Protein AF-A0AAP5MLK0-F1 (afdb_monomer_lite)

Secondary structure (DSSP, 8-state):
-GGG--EE-SSEEEEEETTEEEEEEGGGS-HHHHHHHHHHHHHHHH-------------------------------S-S---HHHHHHHHHTS-GGGS-B-TTSPBP-GGG--EE-SSEEEEEETTEEEEEEGGGS-HHHHHHHHHSPTT---S-PPPPS-----------------------PPP--PPP-HHHHHHEEEEETTEEEEEETTEEEEEEGGGS-HHHHHHHHHHHHTS------PPPPP-S--TTTHHHHHHHHHHHHHHHHHHHHTT--HHHHHHHHHHHHHHH-TTS-HHHHHHHHHHHHHHHH-GGGTT--GGG----HHHHHHHHHTT--B-TTS-B--GGG--EE-SSEEEEEETTEEEEEETTTS-HHHHHHHHHHHHHHT--PPPGGGSS-TTS---HHHHHHHHSPP---S-GGG-GGGGGG--EEETTEEEEEETTEEEEEEHHHHHTTSS-PPTT--HHHHHHHHHHHHH-GGGPPP-TTSBT--

Organism: Streptococcus pneumoniae (NCBI:txid1313)

Structure (mmCIF, N/CA/C/O backbone):
data_AF-A0AAP5MLK0-F1
#
_entry.id   AF-A0AAP5MLK0-F1
#
loop_
_atom_site.group_PDB
_atom_site.id
_atom_site.type_symbol
_atom_site.label_atom_id
_atom_site.label_alt_id
_atom_site.label_comp_id
_atom_site.label_asym_id
_atom_site.label_entity_id
_atom_site.label_seq_id
_atom_site.pdbx_PDB_ins_code
_atom_site.Cartn_x
_atom_site.Cartn_y
_atom_site.Cartn_z
_atom_site.occupancy
_atom_site.B_iso_or_equiv
_atom_site.auth_seq_id
_atom_site.auth_comp_id
_atom_site.auth_asym_id
_atom_site.auth_atom_id
_atom_site.pdbx_PDB_model_num
ATOM 1 N N . ASN A 1 1 ? -11.546 -8.178 -7.976 1.00 79.50 1 ASN A N 1
ATOM 2 C CA . ASN A 1 1 ? -12.945 -7.681 -7.959 1.00 79.50 1 ASN A CA 1
ATOM 3 C C . ASN A 1 1 ? -13.938 -8.837 -8.010 1.00 79.50 1 ASN A C 1
ATOM 5 O O . ASN A 1 1 ? -13.587 -9.915 -8.470 1.00 79.50 1 ASN A O 1
ATOM 9 N N . ALA A 1 2 ? -15.193 -8.634 -7.579 1.00 83.88 2 ALA A N 1
ATOM 10 C CA . ALA A 1 2 ? -16.228 -9.680 -7.649 1.00 83.88 2 ALA A CA 1
ATOM 11 C C . ALA A 1 2 ? -16.494 -10.166 -9.088 1.00 83.88 2 ALA A C 1
ATOM 13 O O . ALA A 1 2 ? -16.754 -11.345 -9.298 1.00 83.88 2 ALA A O 1
ATOM 14 N N . SER A 1 3 ? -16.362 -9.279 -10.082 1.00 86.38 3 SER A N 1
ATOM 15 C CA . SER A 1 3 ? -16.485 -9.593 -11.514 1.00 86.38 3 SER A CA 1
ATOM 16 C C . SER A 1 3 ? -15.506 -10.657 -12.010 1.00 86.38 3 SER A C 1
ATOM 18 O O . SER A 1 3 ? -15.782 -11.331 -13.003 1.00 86.38 3 SER A O 1
ATOM 20 N N . ASP A 1 4 ? -14.387 -10.826 -11.311 1.00 87.00 4 ASP A N 1
ATOM 21 C CA . ASP A 1 4 ? -13.287 -11.690 -11.736 1.00 87.00 4 ASP A CA 1
ATOM 22 C C . ASP A 1 4 ? -13.515 -13.140 -11.288 1.00 87.00 4 ASP A C 1
ATOM 24 O O . ASP A 1 4 ? -12.753 -14.036 -11.634 1.00 87.00 4 ASP A O 1
ATOM 28 N N . ILE A 1 5 ? -14.592 -13.408 -10.544 1.00 90.31 5 ILE A N 1
ATOM 29 C CA . ILE A 1 5 ? -14.924 -14.751 -10.076 1.00 90.31 5 ILE A CA 1
ATOM 30 C C . ILE A 1 5 ? -15.308 -15.639 -11.260 1.00 90.31 5 ILE A C 1
ATOM 32 O O . ILE A 1 5 ? -16.337 -15.462 -11.932 1.00 90.31 5 ILE A O 1
ATOM 36 N N . ILE A 1 6 ? -14.486 -16.660 -11.481 1.00 87.12 6 ILE A N 1
ATOM 37 C CA . ILE A 1 6 ? -14.704 -17.667 -12.521 1.00 87.12 6 ILE A CA 1
ATOM 38 C C . ILE A 1 6 ? -15.257 -18.974 -11.954 1.00 87.12 6 ILE A C 1
ATOM 40 O O . ILE A 1 6 ? -15.948 -19.691 -12.678 1.00 87.12 6 ILE A O 1
ATOM 44 N N . GLU A 1 7 ? -15.038 -19.253 -10.668 1.00 86.88 7 GLU A N 1
ATOM 45 C CA . GLU A 1 7 ? -15.580 -20.421 -9.968 1.00 86.88 7 GLU A CA 1
ATOM 46 C C . GLU A 1 7 ? -15.859 -20.127 -8.489 1.00 86.88 7 GLU A C 1
ATOM 48 O O . GLU A 1 7 ? -15.112 -19.403 -7.837 1.00 86.88 7 GLU A O 1
ATOM 53 N N . ASP A 1 8 ? -16.921 -20.742 -7.968 1.00 88.50 8 ASP A N 1
ATOM 54 C CA . ASP A 1 8 ? -17.201 -20.902 -6.541 1.00 88.50 8 ASP A CA 1
ATOM 55 C C . ASP A 1 8 ? -17.027 -22.386 -6.182 1.00 88.50 8 ASP A C 1
ATOM 57 O O . ASP A 1 8 ? -17.768 -23.236 -6.687 1.00 88.50 8 ASP A O 1
ATOM 61 N N . THR A 1 9 ? -16.048 -22.704 -5.332 1.00 84.81 9 THR A N 1
ATOM 62 C CA . THR A 1 9 ? -15.749 -24.081 -4.892 1.00 84.81 9 THR A CA 1
ATOM 63 C C . THR A 1 9 ? -16.594 -24.520 -3.693 1.00 84.81 9 THR A C 1
ATOM 65 O O . THR A 1 9 ? -16.483 -25.653 -3.229 1.00 84.81 9 THR A O 1
ATOM 68 N N . GLY A 1 10 ? -17.458 -23.638 -3.188 1.00 87.50 10 GLY A N 1
ATOM 69 C CA . GLY A 1 10 ? -18.204 -23.789 -1.945 1.00 87.50 10 GLY A CA 1
ATOM 70 C C . GLY A 1 10 ? -17.518 -23.065 -0.789 1.00 87.50 10 GLY A C 1
ATOM 71 O O . GLY A 1 10 ? -18.155 -22.234 -0.139 1.00 87.50 10 GLY A O 1
ATOM 72 N N . ASP A 1 11 ? -16.232 -23.336 -0.567 1.00 85.44 11 ASP A N 1
ATOM 73 C CA . ASP A 1 11 ? -15.399 -22.775 0.506 1.00 85.44 11 ASP A CA 1
ATOM 74 C C . ASP A 1 11 ? -14.537 -21.574 0.074 1.00 85.44 11 ASP A C 1
ATOM 76 O O . ASP A 1 11 ? -14.104 -20.801 0.9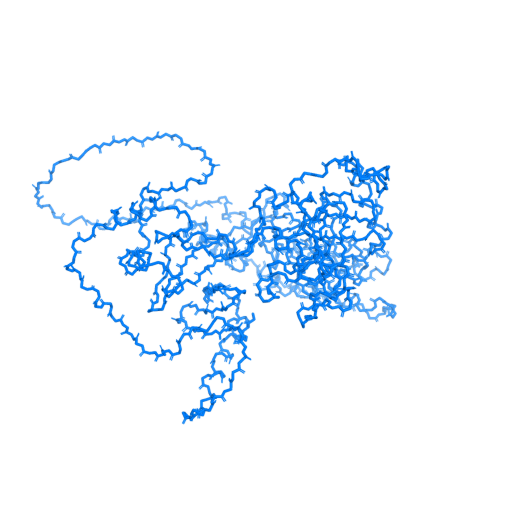28 1.00 85.44 11 ASP A O 1
ATOM 80 N N . ALA A 1 12 ? -14.325 -21.380 -1.228 1.00 92.38 12 ALA A N 1
ATOM 81 C CA . ALA A 1 12 ? -13.517 -20.307 -1.800 1.00 92.38 12 ALA A CA 1
ATOM 82 C C . ALA A 1 12 ? -14.075 -19.829 -3.150 1.00 92.38 12 ALA A C 1
ATOM 84 O O . ALA A 1 12 ? -14.931 -20.478 -3.759 1.00 92.38 12 ALA A O 1
ATOM 85 N N . TYR A 1 13 ? -13.567 -18.695 -3.626 1.00 93.88 13 TYR A N 1
ATOM 86 C CA . TYR A 1 13 ? -13.702 -18.272 -5.016 1.00 93.88 13 TYR A CA 1
ATOM 87 C C . TYR A 1 13 ? -12.367 -18.412 -5.737 1.00 93.88 13 TYR A C 1
ATOM 89 O O . TYR A 1 13 ? -11.316 -18.148 -5.157 1.00 93.88 13 TYR A O 1
ATOM 97 N N . ILE A 1 14 ? -12.414 -18.789 -7.012 1.00 92.25 14 ILE A N 1
ATOM 98 C CA . ILE A 1 14 ? -11.241 -18.766 -7.886 1.00 92.25 14 ILE A CA 1
ATOM 99 C C . ILE A 1 14 ? -11.357 -17.557 -8.803 1.00 92.25 14 ILE A C 1
ATOM 101 O O . ILE A 1 14 ? -12.395 -17.350 -9.446 1.00 92.25 14 ILE A O 1
ATOM 105 N N . VAL A 1 15 ? -10.285 -16.772 -8.852 1.00 92.19 15 VAL A N 1
ATOM 106 C CA . VAL A 1 15 ? -10.166 -15.577 -9.693 1.00 92.19 15 VAL A CA 1
ATOM 107 C C . VAL A 1 15 ? -8.877 -15.654 -10.516 1.00 92.19 15 VAL A C 1
ATOM 109 O O . VAL A 1 15 ? -7.867 -16.128 -9.999 1.00 92.19 15 VAL A O 1
ATOM 112 N N . PRO A 1 16 ? -8.873 -15.224 -11.785 1.00 87.81 16 PRO A N 1
ATOM 113 C CA . PRO A 1 16 ? -7.648 -15.079 -12.556 1.00 87.81 16 PRO A CA 1
ATOM 114 C C . PRO A 1 16 ? -6.897 -13.812 -12.125 1.00 87.81 16 PRO A C 1
ATOM 116 O O . PRO A 1 16 ? -7.514 -12.781 -11.854 1.00 87.81 16 PRO A O 1
ATOM 119 N N . HIS A 1 17 ? -5.569 -13.876 -12.112 1.00 79.19 17 HIS A N 1
ATOM 120 C CA . HIS A 1 17 ? -4.695 -12.725 -11.907 1.00 79.19 17 HIS A CA 1
ATOM 121 C C . HIS A 1 17 ? -3.450 -12.891 -12.778 1.00 79.19 17 HIS A C 1
ATOM 123 O O . HIS A 1 17 ? -2.690 -13.832 -12.596 1.00 79.19 17 HIS A O 1
ATOM 129 N N . GLY A 1 18 ? -3.273 -12.014 -13.770 1.00 81.38 18 GLY A N 1
ATOM 130 C CA . GLY A 1 18 ? -2.248 -12.223 -14.794 1.00 81.38 18 GLY A CA 1
ATOM 131 C C . GLY A 1 18 ? -2.469 -13.536 -15.556 1.00 81.38 18 GLY A C 1
ATOM 132 O O . GLY A 1 18 ? -3.511 -13.721 -16.192 1.00 81.38 18 GLY A O 1
ATOM 133 N N . ASP A 1 19 ? -1.485 -14.431 -15.498 1.00 78.19 19 ASP A N 1
ATOM 134 C CA . ASP A 1 19 ? -1.475 -15.752 -16.137 1.00 78.19 19 ASP A CA 1
ATOM 135 C C . ASP A 1 19 ? -1.775 -16.924 -15.182 1.00 78.19 19 ASP A C 1
ATOM 137 O O . ASP A 1 19 ? -1.901 -18.062 -15.647 1.00 78.19 19 ASP A O 1
ATOM 141 N N . HIS A 1 20 ? -1.965 -16.660 -13.887 1.00 83.50 20 HIS A N 1
ATOM 142 C CA . HIS A 1 20 ? -2.312 -17.660 -12.876 1.00 83.50 20 HIS A CA 1
ATOM 143 C C . HIS A 1 20 ? -3.683 -17.400 -12.240 1.00 83.50 20 HIS A C 1
ATOM 145 O O . HIS A 1 20 ? -4.438 -16.503 -12.636 1.00 83.50 20 HIS A O 1
ATOM 151 N N . TYR A 1 21 ? -4.039 -18.226 -11.255 1.00 91.50 21 TYR A N 1
ATOM 152 C CA . TYR A 1 21 ? -5.292 -18.096 -10.523 1.00 91.50 21 TYR A CA 1
ATOM 153 C C . TYR A 1 21 ? -5.048 -18.005 -9.025 1.00 91.50 21 TYR A C 1
ATOM 155 O O . TYR A 1 21 ? -4.240 -18.736 -8.461 1.00 91.50 21 TYR A O 1
ATOM 163 N N . HIS A 1 22 ? -5.832 -17.172 -8.353 1.00 94.00 22 HIS A N 1
ATOM 164 C CA . HIS A 1 22 ? -5.882 -17.146 -6.902 1.00 94.00 22 HIS A CA 1
ATOM 165 C C . HIS A 1 22 ? -7.046 -17.974 -6.380 1.00 94.00 22 HIS A C 1
ATOM 167 O O . HIS A 1 22 ? -8.161 -17.922 -6.904 1.00 94.00 22 HIS A O 1
ATOM 173 N N . TYR A 1 23 ? -6.771 -18.711 -5.308 1.00 94.00 23 TYR A N 1
ATOM 174 C CA . TYR A 1 23 ? -7.775 -19.338 -4.466 1.00 94.00 23 TYR A CA 1
ATOM 175 C C . TYR A 1 23 ? -8.061 -18.378 -3.314 1.00 94.00 23 TYR A C 1
ATOM 177 O O . TYR A 1 23 ? -7.180 -18.129 -2.499 1.00 94.00 23 TYR A O 1
ATOM 185 N N . ILE A 1 24 ? -9.264 -17.811 -3.254 1.00 93.19 24 ILE A N 1
ATOM 186 C CA . ILE A 1 24 ? -9.646 -16.840 -2.223 1.00 93.19 24 ILE A CA 1
ATOM 187 C C . ILE A 1 24 ? -10.645 -17.504 -1.274 1.00 93.19 24 ILE A C 1
ATOM 189 O O . ILE A 1 24 ? -11.832 -17.598 -1.613 1.00 93.19 24 ILE A O 1
ATOM 193 N N . PRO A 1 25 ? -10.204 -17.992 -0.100 1.00 92.00 25 PRO A N 1
ATOM 194 C CA . PRO A 1 25 ? -11.092 -18.569 0.897 1.00 92.00 25 PRO A CA 1
ATOM 195 C C . PRO A 1 25 ? -12.196 -17.584 1.293 1.00 92.00 25 PRO A C 1
ATOM 197 O O . PRO A 1 25 ? -11.944 -16.414 1.567 1.00 92.00 25 PRO A O 1
ATOM 200 N N . LYS A 1 26 ? -13.448 -18.044 1.361 1.00 92.00 26 LYS A N 1
ATOM 201 C CA . LYS A 1 26 ? -14.584 -17.167 1.698 1.00 92.00 26 LYS A CA 1
ATOM 202 C C . LYS A 1 26 ? -14.498 -16.596 3.111 1.00 92.00 26 LYS A C 1
ATOM 204 O O . LYS A 1 26 ? -15.096 -15.560 3.374 1.00 92.00 26 LYS A O 1
ATOM 209 N N . ASN A 1 27 ? -13.786 -17.272 4.010 1.00 87.31 27 ASN A N 1
ATOM 210 C CA . ASN A 1 27 ? -13.508 -16.781 5.357 1.00 87.31 27 ASN A CA 1
ATOM 211 C C . ASN A 1 27 ? -12.415 -15.700 5.397 1.00 87.31 27 ASN A C 1
ATOM 213 O O . ASN A 1 27 ? -12.254 -15.096 6.446 1.00 87.31 27 ASN A O 1
ATOM 217 N N . GLU A 1 28 ? -11.689 -15.464 4.300 1.00 87.06 28 GLU A N 1
ATOM 218 C CA . GLU A 1 28 ? -10.716 -14.367 4.163 1.00 87.06 28 GLU A CA 1
ATOM 219 C C . GLU A 1 28 ? -11.328 -13.124 3.490 1.00 87.06 28 GLU A C 1
ATOM 221 O O . GLU A 1 28 ? -10.688 -12.078 3.426 1.00 87.06 28 GLU A O 1
ATOM 226 N N . LEU A 1 29 ? -12.578 -13.209 3.015 1.00 83.12 29 LEU A N 1
ATOM 227 C CA . LEU A 1 29 ? -13.323 -12.070 2.480 1.00 83.12 29 LEU A CA 1
ATOM 228 C C . LEU A 1 29 ? -14.054 -11.317 3.593 1.00 83.12 29 LEU A C 1
ATOM 230 O O . LEU A 1 29 ? -14.722 -11.921 4.436 1.00 83.12 29 LEU A O 1
ATOM 234 N N . SER A 1 30 ? -14.032 -9.982 3.542 1.00 85.44 30 SER A N 1
ATOM 235 C CA . SER A 1 30 ? -14.919 -9.170 4.378 1.00 85.44 30 SER A CA 1
ATOM 236 C C . SER A 1 30 ? -16.390 -9.471 4.070 1.00 85.44 30 SER A C 1
ATOM 238 O O . SER A 1 30 ? -16.745 -9.915 2.976 1.00 85.44 30 SER A O 1
ATOM 240 N N . ALA A 1 31 ? -17.294 -9.168 5.005 1.00 80.19 31 ALA A N 1
ATOM 241 C CA . ALA A 1 31 ? -18.728 -9.384 4.795 1.00 80.19 31 ALA A CA 1
ATOM 242 C C . ALA A 1 31 ? -19.263 -8.665 3.538 1.00 80.19 31 ALA A C 1
ATOM 244 O O . ALA A 1 31 ? -20.120 -9.205 2.839 1.00 80.19 31 ALA A O 1
ATOM 245 N N . SER A 1 32 ? -18.739 -7.473 3.225 1.00 75.06 32 SER A N 1
ATOM 246 C CA . SER A 1 32 ? -19.080 -6.725 2.011 1.00 75.06 32 SER A CA 1
ATOM 247 C C . SER A 1 32 ? -18.549 -7.383 0.741 1.00 75.06 32 SER A C 1
ATOM 249 O O . SER A 1 32 ? -19.287 -7.479 -0.238 1.00 75.06 32 SER A O 1
ATOM 251 N N . GLU A 1 33 ? -17.306 -7.865 0.745 1.00 86.94 33 GLU A N 1
ATOM 252 C CA . GLU A 1 33 ? -16.723 -8.551 -0.414 1.00 86.94 33 GLU A CA 1
ATOM 253 C C . GLU A 1 33 ? -17.402 -9.891 -0.654 1.00 86.94 33 GLU A C 1
ATOM 255 O O . GLU A 1 33 ? -17.751 -10.203 -1.788 1.00 86.94 33 GLU A O 1
ATOM 260 N N . LEU A 1 34 ? -17.672 -10.647 0.411 1.00 87.25 34 LEU A N 1
ATOM 261 C CA . LEU A 1 34 ? -18.410 -11.899 0.339 1.00 87.25 34 LEU A CA 1
ATOM 262 C C . LEU A 1 34 ? -19.825 -11.671 -0.203 1.00 87.25 34 LEU A C 1
ATOM 264 O O . LEU A 1 34 ? -20.269 -12.418 -1.071 1.00 87.25 34 LEU A O 1
ATOM 268 N N . ALA A 1 35 ? -20.522 -10.625 0.255 1.00 82.94 35 ALA A N 1
ATOM 269 C CA . ALA A 1 35 ? -21.845 -10.270 -0.252 1.00 82.94 35 ALA A CA 1
ATOM 270 C C . ALA A 1 35 ? -21.808 -9.844 -1.729 1.00 82.94 35 ALA A C 1
ATOM 272 O O . ALA A 1 35 ? -22.654 -10.285 -2.506 1.00 82.94 35 ALA A O 1
ATOM 273 N N . ALA A 1 36 ? -20.825 -9.035 -2.135 1.00 84.19 36 ALA A N 1
ATOM 274 C CA . ALA A 1 36 ? -20.649 -8.609 -3.523 1.00 84.19 36 ALA A CA 1
ATOM 275 C C . ALA A 1 36 ? -20.294 -9.788 -4.443 1.00 84.19 36 ALA A C 1
ATOM 277 O O . ALA A 1 36 ? -20.888 -9.948 -5.510 1.00 84.19 36 ALA A O 1
ATOM 278 N N . ALA A 1 37 ? -19.379 -10.651 -4.000 1.00 87.75 37 ALA A N 1
ATOM 279 C CA . ALA A 1 37 ? -18.990 -11.884 -4.669 1.00 87.75 37 ALA A CA 1
ATOM 280 C C . ALA A 1 37 ? -20.183 -12.833 -4.837 1.00 87.75 37 ALA A C 1
ATOM 282 O O . ALA A 1 37 ? -20.454 -13.306 -5.941 1.00 87.75 37 ALA A O 1
ATOM 283 N N . GLN A 1 38 ? -20.954 -13.043 -3.767 1.00 88.56 38 GLN A N 1
ATOM 284 C CA . GLN A 1 38 ? -22.144 -13.889 -3.786 1.00 88.56 38 GLN A CA 1
ATOM 285 C C . GLN A 1 38 ? -23.234 -13.304 -4.692 1.00 88.56 38 GLN A C 1
ATOM 287 O O . GLN A 1 38 ? -23.870 -14.042 -5.441 1.00 88.56 38 GLN A O 1
ATOM 292 N N . ALA A 1 39 ? -23.453 -11.986 -4.657 1.00 84.75 39 ALA A N 1
ATOM 293 C CA . ALA A 1 39 ? -24.421 -11.310 -5.517 1.00 84.75 39 ALA A CA 1
ATOM 294 C C . ALA A 1 39 ? -24.041 -11.433 -7.000 1.00 84.75 39 ALA A C 1
ATOM 296 O O . ALA A 1 39 ? -24.895 -11.774 -7.820 1.00 84.75 39 ALA A O 1
ATOM 297 N N . TYR A 1 40 ? -22.763 -11.227 -7.334 1.00 88.12 40 TYR A N 1
ATOM 298 C CA . TYR A 1 40 ? -22.249 -11.429 -8.687 1.00 88.12 40 TYR A CA 1
ATOM 299 C C . TYR A 1 40 ? -22.415 -12.884 -9.141 1.00 88.12 40 TYR A C 1
ATOM 301 O O . TYR A 1 40 ? -22.989 -13.142 -10.202 1.00 88.12 40 TYR A O 1
ATOM 309 N N . TRP A 1 41 ? -21.987 -13.845 -8.318 1.00 87.25 41 TRP A N 1
ATOM 310 C CA . TRP A 1 41 ? -22.061 -15.267 -8.647 1.00 87.25 41 TRP A CA 1
ATOM 311 C C . TRP A 1 41 ? -23.508 -15.750 -8.824 1.00 87.25 41 TRP A C 1
ATOM 313 O O . TRP A 1 41 ? -23.829 -16.423 -9.806 1.00 87.25 41 TRP A O 1
ATOM 323 N N . ASN A 1 42 ? -24.419 -15.335 -7.939 1.00 83.62 42 ASN A N 1
ATOM 324 C CA . ASN A 1 42 ? -25.848 -15.634 -8.053 1.00 83.62 42 ASN A CA 1
ATOM 325 C C . ASN A 1 42 ? -26.469 -14.980 -9.305 1.00 83.62 42 ASN A C 1
ATOM 327 O O . ASN A 1 42 ? -27.278 -15.606 -9.992 1.00 83.62 42 ASN A O 1
ATOM 331 N N . GLY A 1 43 ? -26.064 -13.750 -9.644 1.00 76.38 43 GLY A N 1
ATOM 332 C CA . GLY A 1 43 ? -26.488 -13.056 -10.865 1.00 76.38 43 GLY A CA 1
ATOM 333 C C . GLY A 1 43 ? -26.027 -13.756 -12.150 1.00 76.38 43 GLY A C 1
ATOM 334 O O . GLY A 1 43 ? -26.793 -13.856 -13.112 1.00 76.38 43 GLY A O 1
ATOM 335 N N . LYS A 1 44 ? -24.816 -14.331 -12.138 1.00 75.12 44 LYS A N 1
ATOM 336 C CA . LYS A 1 44 ? -24.266 -15.162 -13.223 1.00 75.12 44 LYS A CA 1
ATOM 337 C C . LYS A 1 44 ? -25.061 -16.462 -13.404 1.00 75.12 44 LYS A C 1
ATOM 339 O O . LYS A 1 44 ? -25.284 -16.892 -14.533 1.00 75.12 44 LYS A O 1
ATOM 344 N N . GLN A 1 45 ? -25.556 -17.062 -12.317 1.00 65.12 45 GLN A N 1
ATOM 345 C CA . GLN A 1 45 ? -26.420 -18.250 -12.385 1.00 65.12 45 GLN A CA 1
ATOM 346 C C . GLN A 1 45 ? -27.838 -17.943 -12.904 1.00 65.12 45 GLN A C 1
ATOM 348 O O . GLN A 1 45 ? -28.437 -18.798 -13.560 1.00 65.12 45 GLN A O 1
ATOM 353 N N . GLY A 1 46 ? -28.359 -16.732 -12.664 1.00 49.69 46 GLY A N 1
ATOM 354 C CA . GLY A 1 46 ? -29.692 -16.292 -13.104 1.00 49.69 46 GLY A CA 1
ATOM 355 C C . GLY A 1 46 ? -29.814 -15.931 -14.593 1.00 49.69 46 GLY A C 1
ATOM 356 O O . GLY A 1 46 ? -30.926 -15.870 -15.112 1.00 49.69 46 GLY A O 1
ATOM 357 N N . SER A 1 47 ? -28.693 -15.741 -15.298 1.00 47.66 47 SER A N 1
ATOM 358 C CA . SER A 1 47 ? -28.644 -15.369 -16.723 1.00 47.66 47 SER A CA 1
ATOM 359 C C . SER A 1 47 ? -28.208 -16.536 -17.618 1.00 47.66 47 SER A C 1
ATOM 361 O O . SER A 1 47 ? -27.287 -16.396 -18.419 1.00 47.66 47 SER A O 1
ATOM 363 N N . ARG A 1 48 ? -28.848 -17.709 -17.494 1.00 39.34 48 ARG A N 1
ATOM 364 C CA . ARG A 1 48 ? -28.637 -18.842 -18.419 1.00 39.34 48 ARG A CA 1
ATOM 365 C C . ARG A 1 48 ? -29.671 -18.821 -19.556 1.00 39.34 48 ARG A C 1
ATOM 367 O O . ARG A 1 48 ? -30.754 -19.376 -19.375 1.00 39.34 48 ARG A O 1
ATOM 374 N N . PRO A 1 49 ? -29.376 -18.269 -20.746 1.00 34.06 49 PRO A N 1
ATOM 375 C CA . PRO A 1 49 ? -30.038 -18.724 -21.955 1.00 34.06 49 PRO A CA 1
ATOM 376 C C . PRO A 1 49 ? -29.489 -20.106 -22.333 1.00 34.06 49 PRO A C 1
ATOM 378 O O . PRO A 1 49 ? -28.283 -20.358 -22.313 1.00 34.06 49 PRO A O 1
ATOM 381 N N . SER A 1 50 ? -30.405 -21.016 -22.645 1.00 30.67 50 SER A N 1
ATOM 382 C CA . SER A 1 50 ? -30.122 -22.355 -23.145 1.00 30.67 50 SER A CA 1
ATOM 383 C C . SER A 1 50 ? -29.202 -22.319 -24.368 1.00 30.67 50 SER A C 1
ATOM 385 O O . SER A 1 50 ? -29.392 -21.519 -25.280 1.00 30.67 50 SER A O 1
ATOM 387 N N . SER A 1 51 ? -28.235 -23.234 -24.365 1.00 38.53 51 SER A N 1
ATOM 388 C CA . SER A 1 51 ? -27.445 -23.729 -25.496 1.00 38.53 51 SER A CA 1
ATOM 389 C C . SER A 1 51 ? -27.883 -23.256 -26.891 1.00 38.53 51 SER A C 1
ATOM 391 O O . SER A 1 51 ? -28.867 -23.752 -27.441 1.00 38.53 51 SER A O 1
ATOM 393 N N . SER A 1 52 ? -27.075 -22.395 -27.512 1.00 25.86 52 SER A N 1
ATOM 394 C CA . SER A 1 52 ? -26.875 -22.408 -28.963 1.00 25.86 52 SER A CA 1
ATOM 395 C C . SER A 1 52 ? -25.477 -21.889 -29.299 1.00 25.86 52 SER A C 1
ATOM 397 O O . SER A 1 52 ? -25.041 -20.838 -28.836 1.00 25.86 52 SER A O 1
ATOM 399 N N . SER A 1 53 ? -24.741 -22.704 -30.047 1.00 40.69 53 SER A N 1
ATOM 400 C CA . SER A 1 53 ? -23.384 -22.445 -30.506 1.00 40.69 53 SER A CA 1
ATOM 401 C C . SER A 1 53 ? -23.376 -21.320 -31.540 1.00 40.69 53 SER A C 1
ATOM 403 O O . SER A 1 53 ? -23.972 -21.458 -32.605 1.00 40.69 53 SER A O 1
ATOM 405 N N . SER A 1 54 ? -22.633 -20.247 -31.277 1.00 26.91 54 SER A N 1
ATOM 406 C CA . SER A 1 54 ? -22.161 -19.338 -32.322 1.00 26.91 54 SER A CA 1
ATOM 407 C C . SER A 1 54 ? -20.783 -18.802 -31.952 1.00 26.91 54 SER A C 1
ATOM 409 O O . SER A 1 54 ? -20.621 -18.084 -30.967 1.00 26.91 54 SER A O 1
ATOM 411 N N . TYR A 1 55 ? -19.798 -19.206 -32.748 1.00 37.28 55 TYR A N 1
ATOM 412 C CA . TYR A 1 55 ? -18.410 -18.775 -32.698 1.00 37.28 55 TYR A CA 1
ATOM 413 C C . TYR A 1 55 ? -18.294 -17.247 -32.758 1.00 37.28 55 TYR A C 1
ATOM 415 O O . TYR A 1 55 ? -18.757 -16.639 -33.718 1.00 37.28 55 TYR A O 1
ATOM 423 N N . ASN A 1 56 ? -17.615 -16.655 -31.775 1.00 25.91 56 ASN A N 1
ATOM 424 C CA . ASN A 1 56 ? -16.912 -15.382 -31.916 1.00 25.91 56 ASN A CA 1
ATOM 425 C C . ASN A 1 56 ? -15.641 -15.434 -31.061 1.00 25.91 56 ASN A C 1
ATOM 427 O O . ASN A 1 56 ? -15.690 -15.697 -29.861 1.00 25.91 56 ASN A O 1
ATOM 431 N N . ALA A 1 57 ? -14.504 -15.269 -31.731 1.00 37.38 57 ALA A N 1
ATOM 432 C CA . ALA A 1 57 ? -13.166 -15.366 -31.173 1.00 37.38 57 ALA A CA 1
ATOM 433 C C . ALA A 1 57 ? -12.674 -14.012 -30.632 1.00 37.38 57 ALA A C 1
ATOM 435 O O . ALA A 1 57 ? -13.055 -12.965 -31.150 1.00 37.38 57 ALA A O 1
ATOM 436 N N . ASN A 1 58 ? -11.746 -14.106 -29.671 1.00 32.84 58 ASN A N 1
ATOM 437 C CA . ASN A 1 58 ? -10.820 -13.093 -29.138 1.00 32.84 58 ASN A CA 1
ATOM 438 C C . ASN A 1 58 ? -11.188 -12.399 -27.816 1.00 32.84 58 ASN A C 1
ATOM 440 O O . ASN A 1 58 ? -11.790 -11.331 -27.768 1.00 32.84 58 ASN A O 1
ATOM 444 N N . THR A 1 59 ? -10.683 -12.999 -26.736 1.00 29.77 59 THR A N 1
ATOM 445 C CA . THR A 1 59 ? -10.117 -12.337 -25.546 1.00 29.77 59 THR A CA 1
ATOM 446 C C . THR A 1 59 ? -9.245 -13.381 -24.840 1.00 29.77 59 THR A C 1
ATOM 448 O O . THR A 1 59 ? -9.740 -14.442 -24.456 1.00 29.77 59 THR A O 1
ATOM 451 N N . ALA A 1 60 ? -7.936 -13.131 -24.751 1.00 34.41 60 ALA A N 1
ATOM 452 C CA . ALA A 1 60 ? -6.964 -14.019 -24.116 1.00 34.41 60 ALA A CA 1
ATOM 453 C C . ALA A 1 60 ? -7.046 -13.873 -22.587 1.00 34.41 60 ALA A C 1
ATOM 455 O O . ALA A 1 60 ? -6.260 -13.169 -21.971 1.00 34.41 60 ALA A O 1
ATOM 456 N N . GLN A 1 61 ? -8.050 -14.505 -21.984 1.00 34.34 61 GLN A N 1
ATOM 457 C CA . GLN A 1 61 ? -8.019 -14.888 -20.572 1.00 34.34 61 GLN A CA 1
ATOM 458 C C . GLN A 1 61 ? -7.673 -16.379 -20.514 1.00 34.34 61 GLN A C 1
ATOM 460 O O . GLN A 1 61 ? -8.167 -17.121 -21.375 1.00 34.34 61 GLN A O 1
ATOM 465 N N . PRO A 1 62 ? -6.881 -16.858 -19.537 1.00 35.84 62 PRO A N 1
ATOM 466 C CA . PRO A 1 62 ? -6.712 -18.289 -19.343 1.00 35.84 62 PRO A CA 1
ATOM 467 C C . PRO A 1 62 ? -8.091 -18.857 -18.972 1.00 35.84 62 PRO A C 1
ATOM 469 O O . PRO A 1 62 ? -8.641 -18.610 -17.894 1.00 35.84 62 PRO A O 1
ATOM 472 N N . ARG A 1 63 ? -8.735 -19.526 -19.933 1.00 42.38 63 ARG A N 1
ATOM 473 C CA . ARG A 1 63 ? -10.066 -20.102 -19.750 1.00 42.38 63 ARG A CA 1
ATOM 474 C C . ARG A 1 63 ? -9.911 -21.494 -19.170 1.00 42.38 63 ARG A C 1
ATOM 476 O O . ARG A 1 63 ? -9.438 -22.392 -19.856 1.00 42.38 63 ARG A O 1
ATOM 483 N N . LEU A 1 64 ? -10.387 -21.681 -17.943 1.00 47.75 64 LEU A N 1
ATOM 484 C CA . LEU A 1 64 ? -10.673 -23.022 -17.452 1.00 47.75 64 LEU A CA 1
ATOM 485 C C . LEU A 1 64 ? -11.787 -23.619 -18.326 1.00 47.75 64 LEU A C 1
ATOM 487 O O . LEU A 1 64 ? -12.804 -22.965 -18.568 1.00 47.75 64 LEU A O 1
ATOM 491 N N . SER A 1 65 ? -11.602 -24.846 -18.804 1.00 44.25 65 SER A N 1
ATOM 492 C CA . SER A 1 65 ? -12.606 -25.560 -19.595 1.00 44.25 65 SER A CA 1
ATOM 493 C C . SER A 1 65 ? -13.932 -25.683 -18.810 1.00 44.25 65 SER A C 1
ATOM 495 O O . SER A 1 65 ? -13.963 -26.110 -17.652 1.00 44.25 65 SER A O 1
ATOM 497 N N . GLU A 1 66 ? -15.049 -25.246 -19.412 1.00 40.84 66 GLU A N 1
ATOM 498 C CA . GLU A 1 66 ? -16.387 -25.259 -18.793 1.00 40.84 66 GLU A CA 1
ATOM 499 C C . GLU A 1 66 ? -16.957 -26.686 -18.747 1.00 40.84 66 GLU A C 1
ATOM 501 O O . GLU A 1 66 ? -17.777 -27.072 -19.574 1.00 40.84 66 GLU A O 1
ATOM 506 N N . ASN A 1 67 ? -16.556 -27.469 -17.746 1.00 33.91 67 ASN A N 1
ATOM 507 C CA . ASN A 1 67 ? -17.235 -28.708 -17.367 1.00 33.91 67 ASN A CA 1
ATOM 508 C C . ASN A 1 67 ? -17.694 -28.608 -15.908 1.00 33.91 67 ASN A C 1
ATOM 510 O O . ASN A 1 67 ? -17.040 -29.094 -14.986 1.00 33.91 67 ASN A O 1
ATOM 514 N N . HIS A 1 68 ? -18.829 -27.941 -15.688 1.00 35.78 68 HIS A N 1
ATOM 515 C CA . HIS A 1 68 ? -19.477 -27.902 -14.380 1.00 35.78 68 HIS A CA 1
ATOM 516 C C . HIS A 1 68 ? -20.231 -29.211 -14.103 1.00 35.78 68 HIS A C 1
ATOM 518 O O . HIS A 1 68 ? -21.003 -29.680 -14.937 1.00 35.78 68 HIS A O 1
ATOM 524 N N . ASN A 1 69 ? -20.053 -29.717 -12.879 1.00 34.62 69 ASN A N 1
ATOM 525 C CA . ASN A 1 69 ? -20.703 -30.871 -12.248 1.00 34.62 69 ASN A CA 1
ATOM 526 C C . ASN A 1 69 ? -20.159 -32.258 -12.601 1.00 34.62 69 ASN A C 1
ATOM 528 O O . ASN A 1 69 ? -20.805 -33.039 -13.293 1.00 34.62 69 ASN A O 1
ATOM 532 N N . LEU A 1 70 ? -19.073 -32.634 -11.926 1.00 29.77 70 LEU A N 1
ATOM 533 C CA . LEU A 1 70 ? -18.940 -33.987 -11.395 1.00 29.77 70 LEU A CA 1
ATOM 534 C C . LEU A 1 70 ? -18.435 -33.894 -9.951 1.00 29.77 70 LEU A C 1
ATOM 536 O O . LEU A 1 70 ? -17.302 -33.488 -9.701 1.00 29.77 70 LEU A O 1
ATOM 540 N N . THR A 1 71 ? -19.262 -34.309 -8.991 1.00 32.84 71 THR A N 1
ATOM 541 C CA . THR A 1 71 ? -18.764 -34.834 -7.716 1.00 32.84 71 THR A CA 1
ATOM 542 C C . THR A 1 71 ? -17.989 -36.104 -8.057 1.00 32.84 71 THR A C 1
ATOM 544 O O . THR A 1 71 ? -18.544 -37.199 -8.075 1.00 32.84 71 THR A O 1
ATOM 547 N N . VAL A 1 72 ? -16.717 -35.958 -8.426 1.00 32.53 72 VAL A N 1
ATOM 548 C CA . VAL A 1 72 ? -15.837 -37.102 -8.646 1.00 32.53 72 VAL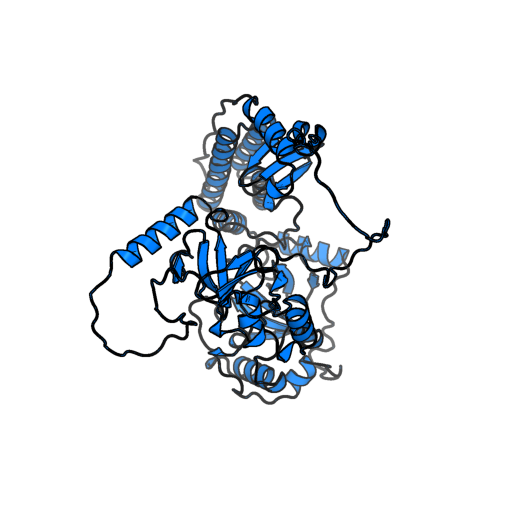 A CA 1
ATOM 549 C C . VAL A 1 72 ? -15.406 -37.578 -7.270 1.00 32.53 72 VAL A C 1
ATOM 551 O O . VAL A 1 72 ? -14.495 -37.031 -6.655 1.00 32.53 72 VAL A O 1
ATOM 554 N N . THR A 1 73 ? -16.073 -38.614 -6.768 1.00 29.70 73 THR A N 1
ATOM 555 C CA . THR A 1 73 ? -15.418 -39.538 -5.842 1.00 29.70 73 THR A CA 1
ATOM 556 C C . THR A 1 73 ? -14.161 -40.026 -6.565 1.00 29.70 73 THR A C 1
ATOM 558 O O . THR A 1 73 ? -14.307 -40.571 -7.661 1.00 29.70 73 THR A O 1
ATOM 561 N N . PRO A 1 74 ? -12.937 -39.794 -6.061 1.00 35.09 74 PRO A N 1
ATOM 562 C CA . PRO A 1 74 ? -11.746 -40.166 -6.803 1.00 35.09 74 PRO A CA 1
ATOM 563 C C . PRO A 1 74 ? -11.692 -41.691 -6.912 1.00 35.09 74 PRO A C 1
ATOM 565 O O . PRO A 1 74 ? -11.291 -42.386 -5.985 1.00 35.09 74 PRO A O 1
ATOM 568 N N . THR A 1 75 ? -12.066 -42.221 -8.074 1.00 33.09 75 THR A N 1
ATOM 569 C CA . THR A 1 75 ? -11.727 -43.576 -8.517 1.00 33.09 75 THR A CA 1
ATOM 570 C C . THR A 1 75 ? -10.290 -43.604 -9.044 1.00 33.09 75 THR A C 1
ATOM 572 O O . THR A 1 75 ? -10.009 -44.209 -10.072 1.00 33.09 75 THR A O 1
ATOM 575 N N . TYR A 1 76 ? -9.356 -42.947 -8.348 1.00 40.16 76 TYR A N 1
ATOM 576 C CA . TYR A 1 76 ? -7.959 -43.357 -8.410 1.00 40.16 76 TYR A CA 1
ATOM 577 C C . TYR A 1 76 ? -7.841 -44.526 -7.444 1.00 40.16 76 TYR A C 1
ATOM 579 O O . TYR A 1 76 ? -7.849 -44.363 -6.226 1.00 40.16 76 TYR A O 1
ATOM 587 N N . HIS A 1 77 ? -7.863 -45.726 -8.016 1.00 39.00 77 HIS A N 1
ATOM 588 C CA . HIS A 1 77 ? -7.706 -46.983 -7.309 1.00 39.00 77 HIS A CA 1
ATOM 589 C C . HIS A 1 77 ? -6.620 -46.878 -6.225 1.00 39.00 77 HIS A C 1
ATOM 591 O O . HIS A 1 77 ? -5.454 -46.656 -6.541 1.00 39.00 77 HIS A O 1
ATOM 597 N N . GLN A 1 78 ? -6.974 -47.152 -4.965 1.00 38.28 78 GLN A N 1
ATOM 598 C CA . GLN A 1 78 ? -6.030 -47.403 -3.863 1.00 38.28 78 GLN A CA 1
ATOM 599 C C . GLN A 1 78 ? -5.196 -48.697 -4.053 1.00 38.28 78 GLN A C 1
ATOM 601 O O . GLN A 1 78 ? -4.767 -49.321 -3.090 1.00 38.28 78 GLN A O 1
ATOM 606 N N . ASN A 1 79 ? -4.971 -49.130 -5.297 1.00 35.69 79 ASN A N 1
ATOM 607 C CA . ASN A 1 79 ? -4.348 -50.407 -5.655 1.00 35.69 79 ASN A CA 1
ATOM 608 C C . ASN A 1 79 ? -3.109 -50.238 -6.543 1.00 35.69 79 ASN A C 1
ATOM 610 O O . ASN A 1 79 ? -2.838 -51.071 -7.404 1.00 35.69 79 ASN A O 1
ATOM 614 N N . GLN A 1 80 ? -2.330 -49.180 -6.339 1.00 43.53 80 GLN A N 1
ATOM 615 C CA . GLN A 1 80 ? -0.932 -49.169 -6.754 1.00 43.53 80 GLN A CA 1
ATOM 616 C C . GLN A 1 80 ? -0.125 -48.719 -5.544 1.00 43.53 80 GLN A C 1
ATOM 618 O O . GLN A 1 80 ? -0.360 -47.636 -5.017 1.00 43.53 80 GLN A O 1
ATOM 623 N N . GLY A 1 81 ? 0.761 -49.582 -5.046 1.00 47.00 81 GLY A N 1
ATOM 624 C CA . GLY A 1 81 ? 1.640 -49.318 -3.903 1.00 47.00 81 GLY A CA 1
ATOM 625 C C . GLY A 1 81 ? 2.716 -48.276 -4.216 1.00 47.00 81 GLY A C 1
ATOM 626 O O . GLY A 1 81 ? 3.895 -48.513 -3.966 1.00 47.00 81 GLY A O 1
ATOM 627 N N . GLU A 1 82 ? 2.324 -47.153 -4.813 1.00 57.25 82 GLU A N 1
ATOM 628 C CA . GLU A 1 82 ? 3.213 -46.061 -5.163 1.00 57.25 82 GLU A CA 1
ATOM 629 C C . GLU A 1 82 ? 3.605 -45.326 -3.896 1.00 57.25 82 GLU A C 1
ATOM 631 O O . GLU A 1 82 ? 2.781 -44.765 -3.169 1.00 57.25 82 GLU A O 1
ATOM 636 N N . ASN A 1 83 ? 4.896 -45.359 -3.604 1.00 77.69 83 ASN A N 1
ATOM 637 C CA . ASN A 1 83 ? 5.429 -44.670 -2.456 1.00 77.69 83 ASN A CA 1
ATOM 638 C C . ASN A 1 83 ? 5.452 -43.167 -2.778 1.00 77.69 83 ASN A C 1
ATOM 640 O O . ASN A 1 83 ? 6.294 -42.700 -3.539 1.00 77.69 83 ASN A O 1
ATOM 644 N N . ILE A 1 84 ? 4.520 -42.398 -2.207 1.00 80.69 84 ILE A N 1
ATOM 645 C CA . ILE A 1 84 ? 4.448 -40.934 -2.380 1.00 80.69 84 ILE A CA 1
ATOM 646 C C . ILE A 1 84 ? 5.814 -40.285 -2.118 1.00 80.69 84 ILE A C 1
ATOM 648 O O . ILE A 1 84 ? 6.214 -39.381 -2.846 1.00 80.69 84 ILE A O 1
ATOM 652 N N . SER A 1 85 ? 6.578 -40.795 -1.149 1.00 76.94 85 SER A N 1
ATOM 653 C CA . SER A 1 85 ? 7.920 -40.297 -0.848 1.00 76.94 85 SER A CA 1
ATOM 654 C C . SER A 1 85 ? 8.918 -40.547 -1.984 1.00 76.94 85 SER A C 1
ATOM 656 O O . SER A 1 85 ? 9.826 -39.741 -2.171 1.00 76.94 85 SER A O 1
ATOM 658 N N . SER A 1 86 ? 8.786 -41.634 -2.760 1.00 81.00 86 SER A N 1
ATOM 659 C CA . SER A 1 86 ? 9.640 -41.856 -3.935 1.00 81.00 86 SER A CA 1
ATOM 660 C C . SER A 1 86 ? 9.261 -40.956 -5.104 1.00 81.00 86 SER A C 1
ATOM 662 O O . SER A 1 86 ? 10.164 -40.458 -5.765 1.00 81.00 86 SER A O 1
ATOM 664 N N . LEU A 1 87 ? 7.964 -40.711 -5.319 1.00 87.56 87 LEU A N 1
ATOM 665 C CA . LEU A 1 87 ? 7.489 -39.789 -6.356 1.00 87.56 87 LEU A CA 1
ATOM 666 C C . LEU A 1 87 ? 7.887 -38.341 -6.045 1.00 87.56 87 LEU A C 1
ATOM 668 O O . LEU A 1 87 ? 8.387 -37.643 -6.918 1.00 87.56 87 LEU A O 1
ATOM 672 N N . LEU A 1 88 ? 7.755 -37.905 -4.788 1.00 83.56 88 LEU A N 1
ATOM 673 C CA . LEU A 1 88 ? 8.250 -36.596 -4.350 1.00 83.56 88 LEU A CA 1
ATOM 674 C C . LEU A 1 88 ? 9.767 -36.481 -4.514 1.00 83.56 88 LEU A C 1
ATOM 676 O O . LEU A 1 88 ? 10.255 -35.457 -4.973 1.00 83.56 88 LEU A O 1
ATOM 680 N N . ARG A 1 89 ? 10.525 -37.538 -4.195 1.00 81.44 89 ARG A N 1
ATOM 681 C CA . ARG A 1 89 ? 11.978 -37.550 -4.419 1.00 81.44 89 ARG A CA 1
ATOM 682 C C . ARG A 1 89 ? 12.334 -37.454 -5.902 1.00 81.44 89 ARG A C 1
ATOM 684 O O . ARG A 1 89 ? 13.300 -36.781 -6.238 1.00 81.44 89 ARG A O 1
ATOM 691 N N . GLU A 1 90 ? 11.581 -38.125 -6.770 1.00 87.31 90 GLU A N 1
ATOM 692 C CA . GLU A 1 90 ? 11.736 -38.000 -8.221 1.00 87.31 90 GLU A CA 1
ATOM 693 C C . GLU A 1 90 ? 11.433 -36.571 -8.683 1.00 87.31 90 GLU A C 1
ATOM 695 O O . GLU A 1 90 ? 12.228 -35.992 -9.416 1.00 87.31 90 GLU A O 1
ATOM 700 N N . LEU A 1 91 ? 10.348 -35.971 -8.183 1.00 88.94 91 LEU A N 1
ATOM 701 C CA . LEU A 1 91 ? 9.976 -34.591 -8.485 1.00 88.94 91 LEU A CA 1
ATOM 702 C C . LEU A 1 91 ? 11.053 -33.595 -8.034 1.00 88.94 91 LEU A C 1
ATOM 704 O O . LEU A 1 91 ? 11.459 -32.739 -8.811 1.00 88.94 91 LEU A O 1
ATOM 708 N N . TYR A 1 92 ? 11.557 -33.717 -6.805 1.00 82.19 92 TYR A N 1
ATOM 709 C CA . TYR A 1 92 ? 12.578 -32.810 -6.267 1.00 82.19 92 TYR A CA 1
ATOM 710 C C . TYR A 1 92 ? 13.965 -33.001 -6.896 1.00 82.19 92 TYR A C 1
ATOM 712 O O . TYR A 1 92 ? 14.819 -32.131 -6.752 1.00 82.19 92 TYR A O 1
ATOM 720 N N . ALA A 1 93 ? 14.200 -34.114 -7.596 1.00 82.62 93 ALA A N 1
ATOM 721 C CA . ALA A 1 93 ? 15.416 -34.323 -8.377 1.00 82.62 93 ALA A CA 1
ATOM 722 C C . ALA A 1 93 ? 15.353 -33.675 -9.774 1.00 82.62 93 ALA A C 1
ATOM 724 O O . ALA A 1 93 ? 16.383 -33.597 -10.446 1.00 82.62 93 ALA A O 1
ATOM 725 N N . LYS A 1 94 ? 14.172 -33.225 -10.226 1.00 75.00 94 LYS A N 1
ATOM 726 C CA . LYS A 1 94 ? 14.018 -32.529 -11.508 1.00 75.00 94 LYS A CA 1
ATOM 727 C C . LYS A 1 94 ? 14.556 -31.097 -11.433 1.00 75.00 94 LYS A C 1
ATOM 729 O O . LYS A 1 94 ? 14.412 -30.444 -10.397 1.00 75.00 94 LYS A O 1
ATOM 734 N N . PRO A 1 95 ? 15.146 -30.576 -12.525 1.00 71.19 95 PRO A N 1
ATOM 735 C CA . PRO A 1 95 ? 15.502 -29.164 -12.595 1.00 71.19 95 PRO A CA 1
ATOM 736 C C . PRO A 1 95 ? 14.240 -28.299 -12.481 1.00 71.19 95 PRO A C 1
ATOM 738 O O . PRO A 1 95 ? 13.164 -28.705 -12.917 1.00 71.19 95 PRO A O 1
ATOM 741 N N . LEU A 1 96 ? 14.367 -27.082 -11.941 1.00 67.94 96 LEU A N 1
ATOM 742 C CA . LEU A 1 96 ? 13.226 -26.167 -11.782 1.00 67.94 96 LEU A CA 1
ATOM 743 C C . LEU A 1 96 ? 12.518 -25.857 -13.110 1.00 67.94 96 LEU A C 1
ATOM 745 O O . LEU A 1 96 ? 11.314 -25.653 -13.119 1.00 67.94 96 LEU A O 1
ATOM 749 N N . SER A 1 97 ? 13.233 -25.917 -14.240 1.00 71.88 97 SER A N 1
ATOM 750 C CA . SER A 1 97 ? 12.664 -25.760 -15.587 1.00 71.88 97 SER A CA 1
ATOM 751 C C . SER A 1 97 ? 11.646 -26.840 -15.982 1.00 71.88 97 SER A C 1
ATOM 753 O O . SER A 1 97 ? 10.918 -26.660 -16.957 1.00 71.88 97 SER A O 1
ATOM 755 N N . GLU A 1 98 ? 11.634 -27.974 -15.277 1.00 80.88 98 GLU A N 1
ATOM 756 C CA . GLU A 1 98 ? 10.670 -29.073 -15.428 1.00 80.88 98 GLU A CA 1
ATOM 757 C C . GLU A 1 98 ? 9.605 -29.086 -14.319 1.00 80.88 98 GLU A C 1
ATOM 759 O O . GLU A 1 98 ? 8.811 -30.025 -14.253 1.00 80.88 98 GLU A O 1
ATOM 764 N N . ARG A 1 99 ? 9.601 -28.079 -13.439 1.00 86.25 99 ARG A N 1
ATOM 765 C CA . ARG A 1 99 ? 8.590 -27.895 -12.397 1.00 86.25 99 ARG A CA 1
ATOM 766 C C . ARG A 1 99 ? 7.669 -26.737 -12.756 1.00 86.25 99 ARG A C 1
ATOM 768 O O . ARG A 1 99 ? 8.063 -25.814 -13.468 1.00 86.25 99 ARG A O 1
ATOM 775 N N . HIS A 1 100 ? 6.444 -26.796 -12.257 1.00 86.44 100 HIS A N 1
ATOM 776 C CA . HIS A 1 100 ? 5.475 -25.719 -12.390 1.00 86.44 100 HIS A CA 1
ATOM 777 C C . HIS A 1 100 ? 5.891 -24.517 -11.536 1.00 86.44 100 HIS A C 1
ATOM 779 O O . HIS A 1 100 ? 6.256 -24.673 -10.366 1.00 86.44 100 HIS A O 1
ATOM 785 N N . VAL A 1 101 ? 5.833 -23.326 -12.133 1.00 80.25 101 VAL A N 1
ATOM 786 C CA . VAL A 1 101 ? 6.178 -22.049 -11.501 1.00 80.25 101 VAL A CA 1
ATOM 787 C C . VAL A 1 101 ? 5.115 -21.020 -11.885 1.00 80.25 101 VAL A C 1
ATOM 789 O O . VAL A 1 101 ? 4.861 -20.836 -13.075 1.00 80.25 101 VAL A O 1
ATOM 792 N N . GLU A 1 102 ? 4.504 -20.377 -10.891 1.00 78.94 102 GLU A N 1
ATOM 793 C CA . GLU A 1 102 ? 3.576 -19.255 -11.088 1.00 78.94 102 GLU A CA 1
ATOM 794 C C . GLU A 1 102 ? 4.357 -17.963 -11.376 1.00 78.94 102 GLU A C 1
ATOM 796 O O . GLU A 1 102 ? 5.535 -17.841 -11.030 1.00 78.94 102 GLU A O 1
ATOM 801 N N . SER A 1 103 ? 3.719 -16.966 -11.992 1.00 71.06 103 SER A N 1
ATOM 802 C CA . SER A 1 103 ? 4.409 -15.736 -12.413 1.00 71.06 103 SER A CA 1
ATOM 803 C C . SER A 1 103 ? 4.929 -14.863 -11.271 1.00 71.06 103 SER A C 1
ATOM 805 O O . SER A 1 103 ? 5.841 -14.067 -11.489 1.00 71.06 103 SER A O 1
ATOM 807 N N . ASP A 1 104 ? 4.405 -15.031 -10.055 1.00 66.00 104 ASP A N 1
ATOM 808 C CA . ASP A 1 104 ? 4.901 -14.373 -8.842 1.00 66.00 104 ASP A CA 1
ATOM 809 C C . ASP A 1 104 ? 6.040 -15.148 -8.147 1.00 66.00 104 ASP A C 1
ATOM 811 O O . ASP A 1 104 ? 6.461 -14.788 -7.046 1.00 66.00 104 ASP A O 1
ATOM 815 N N . GLY A 1 105 ? 6.556 -16.200 -8.792 1.00 75.94 105 GLY A N 1
ATOM 816 C CA . GLY A 1 105 ? 7.720 -16.964 -8.351 1.00 75.94 105 GLY A CA 1
ATOM 817 C C . GLY A 1 105 ? 7.404 -18.188 -7.492 1.00 75.94 105 GLY A C 1
ATOM 818 O O . GLY A 1 105 ? 8.337 -18.901 -7.107 1.00 75.94 105 GLY A O 1
ATOM 819 N N . LEU A 1 106 ? 6.129 -18.489 -7.206 1.00 84.00 106 LEU A N 1
ATOM 820 C CA . LEU A 1 106 ? 5.780 -19.722 -6.499 1.00 84.00 106 LEU A CA 1
ATOM 821 C C . LEU A 1 106 ? 6.185 -20.949 -7.329 1.00 84.00 106 LEU A C 1
ATOM 823 O O . LEU A 1 106 ? 5.622 -21.211 -8.387 1.00 84.00 106 LEU A O 1
ATOM 827 N N . ILE A 1 107 ? 7.080 -21.778 -6.794 1.00 83.12 107 ILE A N 1
ATOM 828 C CA . ILE A 1 107 ? 7.383 -23.101 -7.353 1.00 83.12 107 ILE A CA 1
ATOM 829 C C . ILE A 1 107 ? 6.431 -24.123 -6.730 1.00 83.12 107 ILE A C 1
ATOM 831 O O . ILE A 1 107 ? 6.441 -24.321 -5.512 1.00 83.12 107 ILE A O 1
ATOM 835 N N . PHE A 1 108 ? 5.647 -24.823 -7.551 1.00 92.44 108 PHE A N 1
ATOM 836 C CA . PHE A 1 108 ? 4.645 -25.769 -7.065 1.00 92.44 108 PHE A CA 1
ATOM 837 C C . PHE A 1 108 ? 5.263 -26.907 -6.252 1.00 92.44 108 PHE A C 1
ATOM 839 O O . PHE A 1 108 ? 6.014 -27.735 -6.773 1.00 92.44 108 PHE A O 1
ATOM 846 N N . ASP A 1 109 ? 4.909 -26.991 -4.972 1.00 92.25 109 ASP A N 1
ATOM 847 C CA . ASP A 1 109 ? 5.285 -28.088 -4.086 1.00 92.25 109 ASP A CA 1
ATOM 848 C C . ASP A 1 109 ? 4.037 -28.876 -3.653 1.00 92.25 109 ASP A C 1
ATOM 850 O O . ASP A 1 109 ? 3.245 -28.378 -2.844 1.00 92.25 109 ASP A O 1
ATOM 854 N N . PRO A 1 110 ? 3.848 -30.125 -4.129 1.00 92.69 110 PRO A N 1
ATOM 855 C CA . PRO A 1 110 ? 2.684 -30.925 -3.763 1.00 92.69 110 PRO A CA 1
ATOM 856 C C . PRO A 1 110 ? 2.533 -31.152 -2.253 1.00 92.69 110 PRO A C 1
ATOM 858 O O . PRO A 1 110 ? 1.418 -31.373 -1.775 1.00 92.69 110 PRO A O 1
ATOM 861 N N . ALA A 1 111 ? 3.624 -31.095 -1.479 1.00 86.81 111 ALA A N 1
ATOM 862 C CA . ALA A 1 111 ? 3.565 -31.245 -0.025 1.00 86.81 111 ALA A CA 1
ATOM 863 C C . ALA A 1 111 ? 2.848 -30.072 0.672 1.00 86.81 111 ALA A C 1
ATOM 865 O O . ALA A 1 111 ? 2.389 -30.225 1.805 1.00 86.81 111 ALA A O 1
ATOM 866 N N . GLN A 1 112 ? 2.707 -28.929 -0.007 1.00 88.38 112 GLN A N 1
ATOM 867 C CA . GLN A 1 112 ? 2.068 -27.721 0.518 1.00 88.38 112 GLN A CA 1
ATOM 868 C C . GLN A 1 112 ? 0.584 -27.606 0.151 1.00 88.38 112 GLN A C 1
ATOM 870 O O . GLN A 1 112 ? -0.058 -26.625 0.513 1.00 88.38 112 GLN A O 1
ATOM 875 N N . ILE A 1 113 ? 0.009 -28.601 -0.534 1.00 92.12 113 ILE A N 1
ATOM 876 C CA . ILE A 1 113 ? -1.405 -28.570 -0.925 1.00 92.12 113 ILE A CA 1
ATOM 877 C C . ILE A 1 113 ? -2.310 -28.473 0.312 1.00 92.12 113 ILE A C 1
ATOM 879 O O . ILE A 1 113 ? -2.320 -29.357 1.180 1.00 92.12 113 ILE A O 1
ATOM 883 N N . THR A 1 114 ? -3.123 -27.416 0.352 1.00 86.81 114 THR A N 1
ATOM 884 C CA . THR A 1 114 ? -4.088 -27.138 1.426 1.00 86.81 114 THR A CA 1
ATOM 885 C C . THR A 1 114 ? -5.514 -27.514 1.044 1.00 86.81 114 THR A C 1
ATOM 887 O O . THR A 1 114 ? -6.266 -27.959 1.913 1.00 86.81 114 THR A O 1
ATOM 890 N N . SER A 1 115 ? -5.870 -27.407 -0.239 1.00 88.62 115 SER A N 1
ATOM 891 C CA . SER A 1 115 ? -7.175 -27.810 -0.778 1.00 88.62 115 SER A CA 1
ATOM 892 C C . SER A 1 115 ? -7.032 -28.504 -2.133 1.00 88.62 115 SER A C 1
ATOM 894 O O . SER A 1 115 ? -6.061 -28.295 -2.861 1.00 88.62 115 SER A O 1
ATOM 896 N N . ARG A 1 116 ? -7.999 -29.355 -2.479 1.00 90.81 116 ARG A N 1
ATOM 897 C CA . ARG A 1 116 ? -8.034 -30.110 -3.738 1.00 90.81 116 ARG A CA 1
ATOM 898 C C . ARG A 1 116 ? -9.441 -30.110 -4.309 1.00 90.81 116 ARG A C 1
ATOM 900 O O . ARG A 1 116 ? -10.380 -30.503 -3.622 1.00 90.81 116 ARG A O 1
ATOM 907 N N . THR A 1 117 ? -9.562 -29.748 -5.582 1.00 87.62 117 THR A N 1
ATOM 908 C CA . THR A 1 117 ? -10.811 -29.820 -6.348 1.00 87.62 117 THR A CA 1
ATOM 909 C C . THR A 1 117 ? -10.677 -30.845 -7.477 1.00 87.62 117 THR A C 1
ATOM 911 O O . THR A 1 117 ? -9.641 -31.488 -7.645 1.00 87.62 117 THR A O 1
ATOM 914 N N . ALA A 1 118 ? -11.727 -31.020 -8.282 1.00 83.81 118 ALA A N 1
ATOM 915 C CA . ALA A 1 118 ? -11.643 -31.857 -9.480 1.00 83.81 118 ALA A CA 1
ATOM 916 C C . ALA A 1 118 ? -10.691 -31.276 -10.547 1.00 83.81 118 ALA A C 1
ATOM 918 O O . ALA A 1 118 ? -10.155 -32.032 -11.360 1.00 83.81 118 ALA A O 1
ATOM 919 N N . ARG A 1 119 ? -10.484 -29.951 -10.540 1.00 86.75 119 ARG A N 1
ATOM 920 C CA . ARG A 1 119 ? -9.779 -29.207 -11.595 1.00 86.75 119 ARG A CA 1
ATOM 921 C C . ARG A 1 119 ? -8.348 -28.820 -11.243 1.00 86.75 119 ARG A C 1
ATOM 923 O O . ARG A 1 119 ? -7.566 -28.567 -12.150 1.00 86.75 119 ARG A O 1
ATOM 930 N N . GLY A 1 120 ? -8.001 -28.796 -9.962 1.00 92.50 120 GLY A N 1
ATOM 931 C CA . GLY A 1 120 ? -6.681 -28.374 -9.511 1.00 92.50 120 GLY A CA 1
ATOM 932 C C . GLY A 1 120 ? -6.532 -28.435 -7.999 1.00 92.50 120 GLY A C 1
ATOM 933 O O . GLY A 1 120 ? -7.329 -29.066 -7.295 1.00 92.50 120 GLY A O 1
ATOM 934 N N . VAL A 1 121 ? -5.501 -27.769 -7.496 1.00 95.62 121 VAL A N 1
ATOM 935 C CA . VAL A 1 121 ? -5.170 -27.725 -6.067 1.00 95.62 121 VAL A CA 1
ATOM 936 C C . VAL A 1 121 ? -4.875 -26.302 -5.622 1.00 95.62 121 VAL A C 1
ATOM 938 O O . VAL A 1 121 ? -4.405 -25.489 -6.412 1.00 95.62 121 VAL A O 1
ATOM 941 N N . ALA A 1 122 ? -5.137 -26.024 -4.348 1.00 94.69 122 ALA A N 1
ATOM 942 C CA . ALA A 1 122 ? -4.742 -24.777 -3.715 1.00 94.69 122 ALA A CA 1
ATOM 943 C C . ALA A 1 122 ? -3.445 -24.969 -2.924 1.00 94.69 122 ALA A C 1
ATOM 945 O O . ALA A 1 122 ? -3.317 -25.946 -2.173 1.00 94.69 122 ALA A O 1
ATOM 946 N N . VAL A 1 123 ? -2.512 -24.034 -3.074 1.00 91.62 123 VAL A N 1
ATOM 947 C CA . VAL A 1 123 ? -1.232 -23.995 -2.354 1.00 91.62 123 VAL A CA 1
ATOM 948 C C . VAL A 1 123 ? -0.994 -22.591 -1.787 1.00 91.62 123 VAL A C 1
ATOM 950 O O . VAL A 1 123 ? -1.349 -21.607 -2.436 1.00 91.62 123 VAL A O 1
ATOM 953 N N . PRO A 1 124 ? -0.453 -22.468 -0.566 1.00 84.88 124 PRO A N 1
ATOM 954 C CA . PRO A 1 124 ? -0.183 -21.175 0.048 1.00 84.88 124 PRO A CA 1
ATOM 955 C C . PRO A 1 124 ? 1.045 -20.506 -0.582 1.00 84.88 124 PRO A C 1
ATOM 957 O O . PRO A 1 124 ? 2.033 -21.174 -0.877 1.00 84.88 124 PRO A O 1
ATOM 960 N N . HIS A 1 125 ? 1.009 -19.181 -0.708 1.00 82.94 125 HIS A N 1
ATOM 961 C CA . HIS A 1 125 ? 2.157 -18.357 -1.074 1.00 82.94 125 HIS A CA 1
ATOM 962 C C . HIS A 1 125 ? 2.121 -17.037 -0.298 1.00 82.94 125 HIS A C 1
ATOM 964 O O . HIS A 1 125 ? 1.315 -16.147 -0.564 1.00 82.94 125 HIS A O 1
ATOM 970 N N . GLY A 1 126 ? 2.966 -16.928 0.731 1.00 83.25 126 GLY A N 1
ATOM 971 C CA . GLY A 1 126 ? 2.977 -15.768 1.621 1.00 83.25 126 GLY A CA 1
ATOM 972 C C . GLY A 1 126 ? 1.619 -15.534 2.293 1.00 83.25 126 GLY A C 1
ATOM 973 O O . GLY A 1 126 ? 1.240 -16.256 3.215 1.00 83.25 126 GLY A O 1
ATOM 974 N N . ASN A 1 127 ? 0.909 -14.495 1.852 1.00 83.50 127 ASN A N 1
ATOM 975 C CA . ASN A 1 127 ? -0.376 -14.058 2.400 1.00 83.50 127 ASN A CA 1
ATOM 976 C C . ASN A 1 127 ? -1.599 -14.440 1.550 1.00 83.50 127 ASN A C 1
ATOM 978 O O . ASN A 1 127 ? -2.705 -14.051 1.915 1.00 83.50 127 ASN A O 1
ATOM 982 N N . HIS A 1 128 ? -1.420 -15.153 0.442 1.00 83.50 128 HIS A N 1
ATOM 983 C CA . HIS A 1 128 ? -2.510 -15.575 -0.432 1.00 83.50 128 HIS A CA 1
ATOM 984 C C . HIS A 1 128 ? -2.345 -17.048 -0.820 1.00 83.50 128 HIS A C 1
ATOM 986 O O . HIS A 1 128 ? -1.398 -17.721 -0.405 1.00 83.50 128 HIS A O 1
ATOM 992 N N . TYR A 1 129 ? -3.282 -17.569 -1.610 1.00 92.00 129 TYR A N 1
ATOM 993 C CA . TYR A 1 129 ? -3.200 -18.919 -2.153 1.00 92.00 129 TYR A CA 1
ATOM 994 C C . TYR A 1 129 ? -3.280 -18.876 -3.672 1.00 92.00 129 TYR A C 1
ATOM 996 O O . TYR A 1 129 ? -4.079 -18.136 -4.254 1.00 92.00 129 TYR A O 1
ATOM 1004 N N . HIS A 1 130 ? -2.480 -19.718 -4.306 1.00 93.69 130 HIS A N 1
ATOM 1005 C CA . HIS A 1 130 ? -2.605 -20.021 -5.723 1.00 93.69 130 HIS A CA 1
ATOM 1006 C C . HIS A 1 130 ? -3.561 -21.181 -5.916 1.00 93.69 130 HIS A C 1
ATOM 1008 O O . HIS A 1 130 ? -3.577 -22.118 -5.114 1.00 93.69 130 HIS A O 1
ATOM 1014 N N . PHE A 1 131 ? -4.348 -21.124 -6.984 1.00 96.75 131 PHE A N 1
ATOM 1015 C CA . PHE A 1 131 ? -5.065 -22.269 -7.513 1.00 96.75 131 PHE A CA 1
ATOM 1016 C C . PHE A 1 131 ? -4.363 -22.732 -8.785 1.00 96.75 131 PHE A C 1
ATOM 1018 O O . PHE A 1 131 ? -4.439 -22.060 -9.807 1.00 96.75 131 PHE A O 1
ATOM 1025 N N . ILE A 1 132 ? -3.735 -23.903 -8.738 1.00 94.19 132 ILE A N 1
ATOM 1026 C CA . ILE A 1 132 ? -3.004 -24.456 -9.880 1.00 94.19 132 ILE A CA 1
ATOM 1027 C C . ILE A 1 132 ? -3.875 -25.542 -10.524 1.00 94.19 132 ILE A C 1
ATOM 1029 O O . ILE A 1 132 ? -4.097 -26.596 -9.906 1.00 94.19 132 ILE A O 1
ATOM 1033 N N . PRO A 1 133 ? -4.408 -25.320 -11.740 1.00 94.19 133 PRO A N 1
ATOM 1034 C CA . PRO A 1 133 ? -5.128 -26.333 -12.494 1.00 94.19 133 PRO A CA 1
ATOM 1035 C C . PRO A 1 133 ? -4.209 -27.496 -12.861 1.00 94.19 133 PRO A C 1
ATOM 1037 O O . PRO A 1 133 ? -3.050 -27.301 -13.217 1.00 94.19 133 PRO A O 1
ATOM 1040 N N . TYR A 1 134 ? -4.747 -28.713 -12.863 1.00 91.50 134 TYR A N 1
ATOM 1041 C CA . TYR A 1 134 ? -3.977 -29.900 -13.244 1.00 91.50 134 TYR A CA 1
ATOM 1042 C C . TYR A 1 134 ? -3.402 -29.807 -14.664 1.00 91.50 134 TYR A C 1
ATOM 1044 O O . TYR A 1 134 ? -2.301 -30.278 -14.904 1.00 91.50 134 TYR A O 1
ATOM 1052 N N . GLU A 1 135 ? -4.106 -29.129 -15.574 1.00 89.50 135 GLU A N 1
ATOM 1053 C CA . GLU A 1 135 ? -3.675 -28.907 -16.962 1.00 89.50 135 GLU A CA 1
ATOM 1054 C C . GLU A 1 135 ? -2.391 -28.060 -17.083 1.00 89.50 135 GLU A C 1
ATOM 1056 O O . GLU A 1 135 ? -1.764 -28.065 -18.141 1.00 89.50 135 GLU A O 1
ATOM 1061 N N . GLN A 1 136 ? -2.000 -27.330 -16.029 1.00 90.00 136 GLN A N 1
ATOM 1062 C CA . GLN A 1 136 ? -0.759 -26.547 -15.997 1.00 90.00 136 GLN A CA 1
ATOM 1063 C C . GLN A 1 136 ? 0.438 -27.339 -15.443 1.00 90.00 136 GLN A C 1
ATOM 1065 O O . GLN A 1 136 ? 1.583 -26.943 -15.642 1.00 90.00 136 GLN A O 1
ATOM 1070 N N . MET A 1 137 ? 0.189 -28.474 -14.787 1.00 91.88 137 MET A N 1
ATOM 1071 C CA . MET A 1 137 ? 1.216 -29.290 -14.145 1.00 91.88 137 MET A CA 1
ATOM 1072 C C . MET A 1 137 ? 1.861 -30.281 -15.121 1.00 91.88 137 MET A C 1
ATOM 1074 O O . MET A 1 137 ? 1.247 -30.726 -16.091 1.00 91.88 137 MET A O 1
ATOM 1078 N N . SER A 1 138 ? 3.088 -30.716 -14.824 1.00 90.94 138 SER A N 1
ATOM 1079 C CA . SER A 1 138 ? 3.634 -31.925 -15.451 1.00 90.94 138 SER A CA 1
ATOM 1080 C C . SER A 1 138 ? 2.853 -33.180 -15.028 1.00 90.94 138 SER A C 1
ATOM 1082 O O . SER A 1 138 ? 2.225 -33.210 -13.969 1.00 90.94 138 SER A O 1
ATOM 1084 N N . GLU A 1 139 ? 2.952 -34.270 -15.802 1.00 91.44 139 GLU A N 1
ATOM 1085 C CA . GLU A 1 139 ? 2.299 -35.547 -15.457 1.00 91.44 139 GLU A CA 1
ATOM 1086 C C . GLU A 1 139 ? 2.681 -36.045 -14.049 1.00 91.44 139 GLU A C 1
ATOM 1088 O O . GLU A 1 139 ? 1.845 -36.591 -13.326 1.00 91.44 139 GLU A O 1
ATOM 1093 N N . LEU A 1 140 ? 3.942 -35.847 -13.636 1.00 91.25 140 LEU A N 1
ATOM 1094 C CA . LEU A 1 140 ? 4.428 -36.246 -12.312 1.00 91.25 140 LEU A CA 1
ATOM 1095 C C . LEU A 1 140 ? 3.830 -35.368 -11.205 1.00 91.25 140 LEU A C 1
ATOM 1097 O O . LEU A 1 140 ? 3.398 -35.887 -10.175 1.00 91.25 140 LEU A O 1
ATOM 1101 N N . GLU A 1 141 ? 3.778 -34.055 -11.420 1.00 95.31 141 GLU A N 1
ATOM 1102 C CA . GLU A 1 141 ? 3.177 -33.100 -10.486 1.00 95.31 141 GLU A CA 1
ATOM 1103 C C . GLU A 1 141 ? 1.682 -33.346 -10.316 1.00 95.31 141 GLU A C 1
ATOM 1105 O O . GLU A 1 141 ? 1.231 -33.494 -9.181 1.00 95.31 141 GLU A O 1
ATOM 1110 N N . GLU A 1 142 ? 0.932 -33.489 -11.414 1.00 94.94 142 GLU A N 1
ATOM 1111 C CA . GLU A 1 142 ? -0.494 -33.816 -11.380 1.00 94.94 142 GLU A CA 1
ATOM 1112 C C . GLU A 1 142 ? -0.729 -35.131 -10.627 1.00 94.94 142 GLU A C 1
ATOM 1114 O O . GLU A 1 142 ? -1.579 -35.205 -9.732 1.00 94.94 142 GLU A O 1
ATOM 1119 N N . ARG A 1 143 ? 0.045 -36.176 -10.945 1.00 91.25 143 ARG A N 1
ATOM 1120 C CA . ARG A 1 143 ? -0.090 -37.488 -10.305 1.00 91.25 143 ARG A CA 1
ATOM 1121 C C . ARG A 1 143 ? 0.102 -37.398 -8.796 1.00 91.25 143 ARG A C 1
ATOM 1123 O O . ARG A 1 143 ? -0.745 -37.899 -8.056 1.00 91.25 143 ARG A O 1
ATOM 1130 N N . ILE A 1 144 ? 1.172 -36.744 -8.335 1.00 92.94 144 ILE A N 1
ATOM 1131 C CA . ILE A 1 144 ? 1.433 -36.551 -6.901 1.00 92.94 144 ILE A CA 1
ATOM 1132 C C . ILE A 1 144 ? 0.320 -35.702 -6.285 1.00 92.94 144 ILE A C 1
ATOM 1134 O O . ILE A 1 144 ? -0.247 -36.086 -5.260 1.00 92.94 144 ILE A O 1
ATOM 1138 N N . ALA A 1 145 ? -0.046 -34.594 -6.931 1.00 94.25 145 ALA A N 1
ATOM 1139 C CA . ALA A 1 145 ? -1.073 -33.672 -6.471 1.00 94.25 145 ALA A CA 1
ATOM 1140 C C . ALA A 1 145 ? -2.443 -34.336 -6.311 1.00 94.25 145 ALA A C 1
ATOM 1142 O O . ALA A 1 145 ? -3.216 -33.902 -5.464 1.00 94.25 145 ALA A O 1
ATOM 1143 N N . ARG A 1 146 ? -2.756 -35.393 -7.074 1.00 93.12 146 ARG A N 1
ATOM 1144 C CA . ARG A 1 146 ? -4.006 -36.163 -6.954 1.00 93.12 146 ARG A CA 1
ATOM 1145 C C . ARG A 1 146 ? -4.008 -37.178 -5.812 1.00 93.12 146 ARG A C 1
ATOM 1147 O O . ARG A 1 146 ? -5.081 -37.435 -5.263 1.00 93.12 146 ARG A O 1
ATOM 1154 N N . ILE A 1 147 ? -2.855 -37.735 -5.435 1.00 88.50 147 ILE A N 1
ATOM 1155 C CA . ILE A 1 147 ? -2.771 -38.857 -4.477 1.00 88.50 147 ILE A CA 1
ATOM 1156 C C . ILE A 1 147 ? -2.207 -38.475 -3.106 1.00 88.50 147 ILE A C 1
ATOM 1158 O O . ILE A 1 147 ? -2.457 -39.180 -2.129 1.00 88.50 147 ILE A O 1
ATOM 1162 N N . ILE A 1 148 ? -1.462 -37.371 -3.005 1.00 87.50 148 ILE A N 1
ATOM 1163 C CA . ILE A 1 148 ? -0.849 -36.945 -1.746 1.00 87.50 148 ILE A CA 1
ATOM 1164 C C . ILE A 1 148 ? -1.936 -36.641 -0.696 1.00 87.50 148 ILE A C 1
ATOM 1166 O O . ILE A 1 148 ? -2.940 -36.010 -1.034 1.00 87.50 148 ILE A O 1
ATOM 1170 N N . PRO A 1 149 ? -1.819 -37.095 0.563 1.00 84.62 149 PRO A N 1
ATOM 1171 C CA . PRO A 1 149 ? -2.729 -36.682 1.626 1.00 84.62 149 PRO A CA 1
ATOM 1172 C C . PRO A 1 149 ? -2.714 -35.162 1.803 1.00 84.62 149 PRO A C 1
ATOM 1174 O O . PRO A 1 149 ? -1.650 -34.548 1.783 1.00 84.62 149 PRO A O 1
ATOM 1177 N N . LEU A 1 150 ? -3.875 -34.541 2.018 1.00 79.00 150 LEU A N 1
ATOM 1178 C CA . LEU A 1 150 ? -3.903 -33.135 2.428 1.00 79.00 150 LEU A CA 1
ATOM 1179 C C . LEU A 1 150 ? -3.172 -32.999 3.772 1.00 79.00 150 LEU A C 1
ATOM 1181 O O . LEU A 1 150 ? -3.387 -33.814 4.672 1.00 79.00 150 LEU A O 1
ATOM 1185 N N . ARG A 1 151 ? -2.308 -31.982 3.902 1.00 62.91 151 ARG A N 1
ATOM 1186 C CA . ARG A 1 151 ? -1.386 -31.810 5.047 1.00 62.91 151 ARG A CA 1
ATOM 1187 C C . ARG A 1 151 ? -0.370 -32.949 5.198 1.00 62.91 151 ARG A C 1
ATOM 1189 O O . ARG A 1 151 ? -0.070 -33.389 6.313 1.00 62.91 151 ARG A O 1
ATOM 1196 N N . TYR A 1 152 ? 0.157 -33.437 4.079 1.00 62.97 152 TYR A N 1
ATOM 1197 C CA . TYR A 1 152 ? 1.244 -34.406 4.069 1.00 62.97 152 TYR A CA 1
ATOM 1198 C C . TYR A 1 152 ? 2.473 -33.859 4.809 1.00 62.97 152 TYR A C 1
ATOM 1200 O O . TYR A 1 152 ? 3.095 -32.889 4.391 1.00 62.97 152 TYR A O 1
ATOM 1208 N N . ARG A 1 153 ? 2.828 -34.486 5.935 1.00 51.34 153 ARG A N 1
ATOM 1209 C CA . ARG A 1 153 ? 4.033 -34.147 6.701 1.00 51.34 153 ARG A CA 1
ATOM 1210 C C . ARG A 1 153 ? 5.211 -34.945 6.153 1.00 51.34 153 ARG A C 1
ATOM 1212 O O . ARG A 1 153 ? 5.362 -36.121 6.475 1.00 51.34 153 ARG A O 1
ATOM 1219 N N . SER A 1 154 ? 6.030 -34.305 5.326 1.00 45.84 154 SER A N 1
ATOM 1220 C CA . SER A 1 154 ? 7.314 -34.838 4.866 1.00 45.84 154 SER A CA 1
ATOM 1221 C C . SER A 1 154 ? 8.467 -34.127 5.574 1.00 45.84 154 SER A C 1
ATOM 1223 O O . SER A 1 154 ? 8.402 -32.931 5.834 1.00 45.84 154 SER A O 1
ATOM 1225 N N . ASN A 1 155 ? 9.540 -34.869 5.854 1.00 37.84 155 ASN A N 1
ATOM 1226 C CA . ASN A 1 155 ? 10.797 -34.332 6.386 1.00 37.84 155 ASN A CA 1
ATOM 1227 C C . ASN A 1 155 ? 11.673 -33.650 5.306 1.00 37.84 155 ASN A C 1
ATOM 1229 O O . ASN A 1 155 ? 12.803 -33.272 5.603 1.00 37.84 155 ASN A O 1
ATOM 1233 N N . HIS A 1 156 ? 11.200 -33.502 4.061 1.00 41.00 156 HIS A N 1
ATOM 1234 C CA . HIS A 1 156 ? 11.867 -32.697 3.029 1.00 41.00 156 HIS A CA 1
ATOM 1235 C C . HIS A 1 156 ? 11.417 -31.244 3.160 1.00 41.00 156 HIS A C 1
ATOM 1237 O O . HIS A 1 156 ? 10.525 -30.780 2.458 1.00 41.00 156 HIS A O 1
ATOM 1243 N N . TRP A 1 157 ? 12.014 -30.561 4.128 1.00 31.77 157 TRP A N 1
ATOM 1244 C CA . TRP A 1 157 ? 11.885 -29.127 4.330 1.00 31.77 157 TRP A CA 1
ATOM 1245 C C . TRP A 1 157 ? 12.953 -28.440 3.468 1.00 31.77 157 TRP A C 1
ATOM 1247 O O . TRP A 1 157 ? 14.141 -28.715 3.642 1.00 31.77 157 TRP A O 1
ATOM 1257 N N . VAL A 1 158 ? 12.551 -27.592 2.516 1.00 33.84 158 VAL A N 1
ATOM 1258 C CA . VAL A 1 158 ? 13.472 -26.614 1.916 1.00 33.84 158 VAL A CA 1
ATOM 1259 C C . VAL A 1 158 ? 13.583 -25.476 2.940 1.00 33.84 158 VAL A C 1
ATOM 1261 O O . VAL A 1 158 ? 12.547 -24.908 3.285 1.00 33.84 158 VAL A O 1
ATOM 1264 N N . PRO A 1 159 ? 14.767 -25.198 3.517 1.00 28.48 159 PRO A N 1
ATOM 1265 C CA . PRO A 1 159 ? 14.870 -24.300 4.662 1.00 28.48 159 PRO A CA 1
ATOM 1266 C C . PRO A 1 159 ? 14.578 -22.845 4.292 1.00 28.48 159 PRO A C 1
ATOM 1268 O O . PRO A 1 159 ? 15.226 -22.287 3.408 1.00 28.48 159 PRO A O 1
ATOM 1271 N N . ASP A 1 160 ? 13.693 -22.217 5.061 1.00 29.58 160 ASP A N 1
ATOM 1272 C CA . ASP A 1 160 ? 13.810 -20.796 5.369 1.00 29.58 160 ASP A CA 1
ATOM 1273 C C . ASP A 1 160 ? 14.943 -20.620 6.405 1.00 29.58 160 ASP A C 1
ATOM 1275 O O . ASP A 1 160 ? 15.159 -21.460 7.288 1.00 29.58 160 ASP A O 1
ATOM 1279 N N . SER A 1 161 ? 15.741 -19.569 6.257 1.00 27.70 161 SER A N 1
ATOM 1280 C CA . SER A 1 161 ? 17.036 -19.420 6.929 1.00 2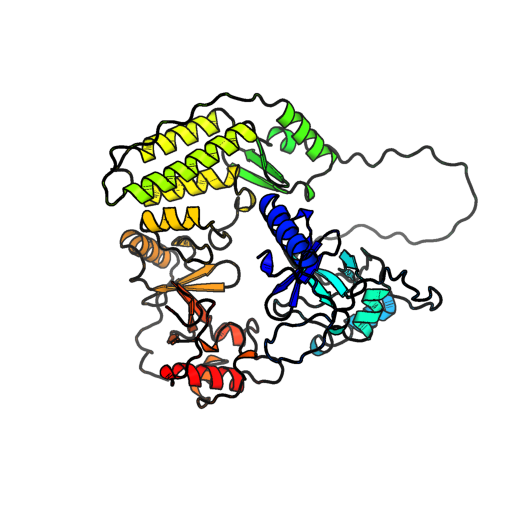7.70 161 SER A CA 1
ATOM 1281 C C . SER A 1 161 ? 16.913 -18.863 8.353 1.00 27.70 161 SER A C 1
ATOM 1283 O O . SER A 1 161 ? 17.063 -17.659 8.545 1.00 27.70 161 SER A O 1
ATOM 1285 N N . ARG A 1 162 ? 16.763 -19.713 9.388 1.00 25.89 162 ARG A N 1
ATOM 1286 C CA . ARG A 1 162 ? 17.290 -19.427 10.751 1.00 25.89 162 ARG A CA 1
ATOM 1287 C C . ARG A 1 162 ? 17.413 -20.689 11.637 1.00 25.89 162 ARG A C 1
ATOM 1289 O O . ARG A 1 162 ? 16.513 -21.521 11.598 1.00 25.89 162 ARG A O 1
ATOM 1296 N N . PRO A 1 163 ? 18.493 -20.858 12.438 1.00 32.66 163 PRO A N 1
ATOM 1297 C CA . PRO A 1 163 ? 18.840 -22.146 13.043 1.00 32.66 163 PRO A CA 1
ATOM 1298 C C . PRO A 1 163 ? 18.274 -22.318 14.455 1.00 32.66 163 PRO A C 1
ATOM 1300 O O . PRO A 1 163 ? 18.354 -21.379 15.240 1.00 32.66 163 PRO A O 1
ATOM 1303 N N . GLU A 1 164 ? 17.871 -23.541 14.819 1.00 25.92 164 GLU A N 1
ATOM 1304 C CA . GLU A 1 164 ? 18.056 -24.057 16.184 1.00 25.92 164 GLU A CA 1
ATOM 1305 C C . GLU A 1 164 ? 18.364 -25.567 16.218 1.00 25.92 164 GLU A C 1
ATOM 1307 O O . GLU A 1 164 ? 17.906 -26.364 15.400 1.00 25.92 164 GLU A O 1
ATOM 1312 N N . GLN A 1 165 ? 19.229 -25.902 17.177 1.00 26.17 165 GLN A N 1
ATOM 1313 C CA . GLN A 1 165 ? 19.877 -27.180 17.483 1.00 26.17 165 GLN A CA 1
ATOM 1314 C C . GLN A 1 165 ? 19.014 -28.036 18.456 1.00 26.17 165 GLN A C 1
ATOM 1316 O O . GLN A 1 165 ? 17.964 -27.584 18.897 1.00 26.17 165 GLN A O 1
ATOM 1321 N N . PRO A 1 166 ? 19.394 -29.285 18.805 1.00 37.31 166 PRO A N 1
ATOM 1322 C CA . PRO A 1 166 ? 18.510 -30.440 18.671 1.00 37.31 166 PRO A CA 1
ATOM 1323 C C . PRO A 1 166 ? 18.219 -31.133 20.010 1.00 37.31 166 PRO A C 1
ATOM 1325 O O . PRO A 1 166 ? 18.877 -30.860 21.011 1.00 37.31 166 PRO A O 1
ATOM 1328 N N . SER A 1 167 ? 17.304 -32.108 20.027 1.00 26.39 167 SER A N 1
ATOM 1329 C CA . SER A 1 167 ? 17.208 -33.156 21.068 1.00 26.39 167 SER A CA 1
ATOM 1330 C C . SER A 1 167 ? 16.229 -34.270 20.635 1.00 26.39 167 SER A C 1
ATOM 1332 O O . SER A 1 167 ? 15.426 -34.041 19.735 1.00 26.39 167 SER A O 1
ATOM 1334 N N . PRO A 1 168 ? 16.297 -35.493 21.197 1.00 29.66 168 PRO A N 1
ATOM 1335 C CA . PRO A 1 168 ? 17.147 -36.578 20.726 1.00 29.66 168 PRO A CA 1
ATOM 1336 C C . PRO A 1 168 ? 16.332 -37.750 20.152 1.00 29.66 168 PRO A C 1
ATOM 1338 O O . PRO A 1 168 ? 15.155 -37.956 20.438 1.00 29.66 168 PRO A O 1
ATOM 1341 N N . GLN A 1 169 ? 17.016 -38.557 19.353 1.00 35.41 169 GLN A N 1
ATOM 1342 C CA . GLN A 1 169 ? 16.511 -39.771 18.725 1.00 35.41 169 GLN A CA 1
ATOM 1343 C C . GLN A 1 169 ? 16.316 -40.902 19.752 1.00 35.41 169 GLN A C 1
ATOM 1345 O O . GLN A 1 169 ? 17.131 -41.073 20.659 1.00 35.41 169 GLN A O 1
ATOM 1350 N N . SER A 1 170 ? 15.301 -41.747 19.570 1.00 25.91 170 SER A N 1
ATOM 1351 C CA . SER A 1 170 ? 15.302 -43.121 20.092 1.00 25.91 170 SER A CA 1
ATOM 1352 C C . SER A 1 170 ? 14.580 -44.050 19.116 1.00 25.91 170 SER A C 1
ATOM 1354 O O . SER A 1 170 ? 13.502 -43.746 18.615 1.00 25.91 170 SER A O 1
ATOM 1356 N N . THR A 1 171 ? 15.267 -45.141 18.798 1.00 28.12 171 THR A N 1
ATOM 1357 C CA . THR A 1 171 ? 14.983 -46.170 17.792 1.00 28.12 171 THR A CA 1
ATOM 1358 C C . THR A 1 171 ? 13.837 -47.124 18.174 1.00 28.12 171 THR A C 1
ATOM 1360 O O . THR A 1 171 ? 13.506 -47.224 19.355 1.00 28.12 171 THR A O 1
ATOM 1363 N N . PRO A 1 172 ? 13.249 -47.847 17.198 1.00 36.75 172 PRO A N 1
ATOM 1364 C CA . PRO A 1 172 ? 12.049 -48.669 17.381 1.00 36.75 172 PRO A CA 1
ATOM 1365 C C . PRO A 1 172 ? 12.357 -50.165 17.572 1.00 36.75 172 PRO A C 1
ATOM 1367 O O . PRO A 1 172 ? 13.325 -50.640 16.991 1.00 36.75 172 PRO A O 1
ATOM 1370 N N . GLU A 1 173 ? 11.502 -50.891 18.315 1.00 28.95 173 GLU A N 1
ATOM 1371 C CA . GLU A 1 173 ? 11.024 -52.280 18.064 1.00 28.95 173 GLU A CA 1
ATOM 1372 C C . GLU A 1 173 ? 10.210 -52.833 19.274 1.00 28.95 173 GLU A C 1
ATOM 1374 O O . GLU A 1 173 ? 10.218 -52.211 20.335 1.00 28.95 173 GLU A O 1
ATOM 1379 N N . PRO A 1 174 ? 9.469 -53.960 19.176 1.00 31.56 174 PRO A N 1
ATOM 1380 C CA . PRO A 1 174 ? 8.155 -54.106 18.553 1.00 31.56 174 PRO A CA 1
ATOM 1381 C C . PRO A 1 174 ? 7.051 -54.504 19.574 1.00 31.56 174 PRO A C 1
ATOM 1383 O O . PRO A 1 174 ? 7.304 -54.981 20.676 1.00 31.56 174 PRO A O 1
ATOM 1386 N N . SER A 1 175 ? 5.786 -54.328 19.182 1.00 33.88 175 SER A N 1
ATOM 1387 C CA . SER A 1 175 ? 4.585 -54.866 19.866 1.00 33.88 175 SER A CA 1
ATOM 1388 C C . SER A 1 175 ? 4.526 -56.409 19.769 1.00 33.88 175 SER A C 1
ATOM 1390 O O . SER A 1 175 ? 5.061 -56.919 18.782 1.00 33.88 175 SER A O 1
ATOM 1392 N N . PRO A 1 176 ? 3.862 -57.176 20.682 1.00 43.56 176 PRO A N 1
ATOM 1393 C CA . PRO A 1 176 ? 2.414 -57.022 20.941 1.00 43.56 176 PRO A CA 1
ATOM 1394 C C . PRO A 1 176 ? 1.849 -57.454 22.321 1.00 43.56 176 PRO A C 1
ATOM 1396 O O . PRO A 1 176 ? 2.341 -58.382 22.958 1.00 43.56 176 PRO A O 1
ATOM 1399 N N . SER A 1 177 ? 0.707 -56.865 22.711 1.00 28.75 177 SER A N 1
ATOM 1400 C CA . SER A 1 177 ? -0.563 -57.540 23.108 1.00 28.75 177 SER A CA 1
ATOM 1401 C C . SER A 1 177 ? -1.496 -56.592 23.897 1.00 28.75 177 SER A C 1
ATOM 1403 O O . SER A 1 177 ? -1.020 -55.619 24.478 1.00 28.75 177 SER A O 1
ATOM 1405 N N . PRO A 1 178 ? -2.828 -56.814 23.886 1.00 38.16 178 PRO A N 1
ATOM 1406 C CA . PRO A 1 178 ? -3.825 -55.770 24.119 1.00 38.16 178 PRO A CA 1
ATOM 1407 C C . PRO A 1 178 ? -4.165 -55.583 25.604 1.00 38.16 178 PRO A C 1
ATOM 1409 O O . PRO A 1 178 ? -4.538 -56.537 26.285 1.00 38.16 178 PRO A O 1
ATOM 1412 N N . GLN A 1 179 ? -4.103 -54.336 26.085 1.00 35.56 179 GLN A N 1
ATOM 1413 C CA . GLN A 1 179 ? -4.632 -53.921 27.390 1.00 35.56 179 GLN A CA 1
ATOM 1414 C C . GLN A 1 179 ? -5.877 -53.023 27.238 1.00 35.56 179 GLN A C 1
ATOM 1416 O O . GLN A 1 179 ? -6.062 -52.408 26.185 1.00 35.56 179 GLN A O 1
ATOM 1421 N N . PRO A 1 180 ? -6.744 -52.966 28.270 1.00 38.03 180 PRO A N 1
ATOM 1422 C CA . PRO A 1 180 ? -8.058 -52.330 28.214 1.00 38.03 180 PRO A CA 1
ATOM 1423 C C . PRO A 1 180 ? -7.967 -50.831 27.923 1.00 38.03 180 PRO A C 1
ATOM 1425 O O . PRO A 1 180 ? -7.009 -50.176 28.327 1.00 38.03 180 PRO A O 1
ATOM 1428 N N . ALA A 1 181 ? -8.995 -50.309 27.251 1.00 38.06 181 ALA A N 1
ATOM 1429 C CA . ALA A 1 181 ? -9.108 -48.914 26.835 1.00 38.06 181 ALA A CA 1
ATOM 1430 C C . ALA A 1 181 ? -8.709 -47.922 27.951 1.00 38.06 181 ALA A C 1
ATOM 1432 O O . ALA A 1 181 ? -9.270 -47.996 29.051 1.00 38.06 181 ALA A O 1
ATOM 1433 N N . PRO A 1 182 ? -7.787 -46.975 27.690 1.00 38.16 182 PRO A N 1
ATOM 1434 C CA . PRO A 1 182 ? -7.546 -45.884 28.610 1.00 38.16 182 PRO A CA 1
ATOM 1435 C C . PRO A 1 182 ? -8.714 -44.898 28.540 1.00 38.16 182 PRO A C 1
ATOM 1437 O O . PRO A 1 182 ? -9.249 -44.604 27.469 1.00 38.16 182 PRO A O 1
ATOM 1440 N N . ASN A 1 183 ? -9.094 -44.386 29.709 1.00 41.94 183 ASN A N 1
ATOM 1441 C CA . ASN A 1 183 ? -9.957 -43.217 29.850 1.00 41.94 183 ASN A CA 1
ATOM 1442 C C . ASN A 1 183 ? -9.459 -42.087 28.925 1.00 41.94 183 ASN A C 1
ATOM 1444 O O . ASN A 1 183 ? -8.241 -41.950 28.771 1.00 41.94 183 ASN A O 1
ATOM 1448 N N . PRO A 1 184 ? -10.347 -41.264 28.336 1.00 39.16 184 PRO A N 1
ATOM 1449 C CA . PRO A 1 184 ? -9.932 -40.161 27.480 1.00 39.16 184 PRO A CA 1
ATOM 1450 C C . PRO A 1 184 ? -8.967 -39.252 28.244 1.00 39.16 184 PRO A C 1
ATOM 1452 O O . PRO A 1 184 ? -9.316 -38.642 29.255 1.00 39.16 184 PRO A O 1
ATOM 1455 N N . GLN A 1 185 ? -7.726 -39.209 27.767 1.00 38.19 185 GLN A N 1
ATOM 1456 C CA . GLN A 1 185 ? -6.719 -38.269 28.226 1.00 38.19 185 GLN A CA 1
ATOM 1457 C C . GLN A 1 185 ? -7.244 -36.855 27.928 1.00 38.19 185 GLN A C 1
ATOM 1459 O O . GLN A 1 185 ? -7.664 -36.615 26.790 1.00 38.19 185 GLN A O 1
ATOM 1464 N N . PRO A 1 186 ? -7.263 -35.922 28.901 1.00 42.84 186 PRO A N 1
ATOM 1465 C CA . PRO A 1 186 ? -7.562 -34.532 28.596 1.00 42.84 186 PRO A CA 1
ATOM 1466 C C . PRO A 1 186 ? -6.597 -34.067 27.506 1.00 42.84 186 PRO A C 1
ATOM 1468 O O . PRO A 1 186 ? -5.403 -34.382 27.560 1.00 42.84 186 PRO A O 1
ATOM 1471 N N . ALA A 1 187 ? -7.119 -33.357 26.505 1.00 41.22 187 ALA A N 1
ATOM 1472 C CA . ALA A 1 187 ? -6.289 -32.678 25.520 1.00 41.22 187 ALA A CA 1
ATOM 1473 C C . ALA A 1 187 ? -5.185 -31.890 26.252 1.00 41.22 187 ALA A C 1
ATOM 1475 O O . ALA A 1 187 ? -5.456 -31.378 27.344 1.00 41.22 187 ALA A O 1
ATOM 1476 N N . PRO A 1 188 ? -3.953 -31.809 25.713 1.00 43.56 188 PRO A N 1
ATOM 1477 C CA . PRO A 1 188 ? -2.911 -31.000 26.323 1.00 43.56 188 PRO A CA 1
ATOM 1478 C C . PRO A 1 188 ? -3.458 -29.583 26.483 1.00 43.56 188 PRO A C 1
ATOM 1480 O O . PRO A 1 188 ? -3.717 -28.897 25.499 1.00 43.56 188 PRO A O 1
ATOM 1483 N N . SER A 1 189 ? -3.700 -29.183 27.729 1.00 54.47 189 SER A N 1
ATOM 1484 C CA . SER A 1 189 ? -4.118 -27.836 28.074 1.00 54.47 189 SER A CA 1
ATOM 1485 C C . SER A 1 189 ? -2.950 -26.927 27.734 1.00 54.47 189 SER A C 1
ATOM 1487 O O . SER A 1 189 ? -1.997 -26.835 28.512 1.00 54.47 189 SER A O 1
ATOM 1489 N N . ASN A 1 190 ? -2.984 -26.312 26.552 1.00 61.47 190 ASN A N 1
ATOM 1490 C CA . ASN A 1 190 ? -2.067 -25.227 26.259 1.00 61.47 190 ASN A CA 1
ATOM 1491 C C . ASN A 1 190 ? -2.324 -24.150 27.324 1.00 61.47 190 ASN A C 1
ATOM 1493 O O . ASN A 1 190 ? -3.476 -23.740 27.502 1.00 61.47 190 ASN A O 1
ATOM 1497 N N . PRO A 1 191 ? -1.306 -23.745 28.099 1.00 76.88 191 PRO A N 1
ATOM 1498 C CA . PRO A 1 191 ? -1.513 -22.785 29.169 1.00 76.88 191 PRO A CA 1
ATOM 1499 C C . PRO A 1 191 ? -2.027 -21.467 28.579 1.00 76.88 191 PRO A C 1
ATOM 1501 O O . PRO A 1 191 ? -1.539 -21.007 27.548 1.00 76.88 191 PRO A O 1
ATOM 1504 N N . ILE A 1 192 ? -3.026 -20.873 29.236 1.00 85.00 192 ILE A N 1
ATOM 1505 C CA . ILE A 1 192 ? -3.536 -19.542 28.890 1.00 85.00 192 ILE A CA 1
ATOM 1506 C C . ILE A 1 192 ? -2.405 -18.531 29.100 1.00 85.00 192 ILE A C 1
ATOM 1508 O O . ILE A 1 192 ? -1.835 -18.457 30.193 1.00 85.00 192 ILE A O 1
ATOM 1512 N N . ASP A 1 193 ? -2.100 -17.721 28.085 1.00 90.88 193 ASP A N 1
ATOM 1513 C CA . ASP A 1 193 ? -1.189 -16.588 28.252 1.00 90.88 193 ASP A CA 1
ATOM 1514 C C . ASP A 1 193 ? -1.918 -15.425 28.949 1.00 90.88 193 ASP A C 1
ATOM 1516 O O . ASP A 1 193 ? -2.504 -14.533 28.331 1.00 90.88 193 ASP A O 1
ATOM 1520 N N . GLU A 1 194 ? -1.867 -15.433 30.281 1.00 92.62 194 GLU A N 1
ATOM 1521 C CA . GLU A 1 194 ? -2.459 -14.411 31.155 1.00 92.62 194 GLU A CA 1
ATOM 1522 C C . GLU A 1 194 ? -1.959 -12.987 30.872 1.00 92.62 194 GLU A C 1
ATOM 1524 O O . GLU A 1 194 ? -2.642 -12.003 31.174 1.00 92.62 194 GLU A O 1
ATOM 1529 N N . LYS A 1 195 ? -0.753 -12.839 30.313 1.00 94.44 195 LYS A N 1
ATOM 1530 C CA . LYS A 1 195 ? -0.216 -11.524 29.962 1.00 94.44 195 LYS A CA 1
ATOM 1531 C C . LYS A 1 195 ? -0.925 -10.987 28.723 1.00 94.44 195 LYS A C 1
ATOM 1533 O O . LYS A 1 195 ? -1.356 -9.836 28.743 1.00 94.44 195 LYS A O 1
ATOM 1538 N N . LEU A 1 196 ? -1.092 -11.812 27.689 1.00 94.44 196 LEU A N 1
ATOM 1539 C CA . LEU A 1 196 ? -1.847 -11.431 26.493 1.00 94.44 196 LEU A CA 1
ATOM 1540 C C . LEU A 1 196 ? -3.304 -11.118 26.826 1.00 94.44 196 LEU A C 1
ATOM 1542 O O . LEU A 1 196 ? -3.814 -10.090 26.385 1.00 94.44 196 LEU A O 1
ATOM 1546 N N . VAL A 1 197 ? -3.944 -11.927 27.677 1.00 95.38 197 VAL A N 1
ATOM 1547 C CA . VAL A 1 197 ? -5.307 -11.639 28.147 1.00 95.38 197 VAL A CA 1
ATOM 1548 C C . VAL A 1 197 ? -5.375 -10.241 28.765 1.00 95.38 197 VAL A C 1
ATOM 1550 O O . VAL A 1 197 ? -6.242 -9.456 28.396 1.00 95.38 197 VAL A O 1
ATOM 1553 N N . LYS A 1 198 ? -4.440 -9.869 29.648 1.00 94.81 198 LYS A N 1
ATOM 1554 C CA . LYS A 1 198 ? -4.423 -8.534 30.277 1.00 94.81 198 LYS A CA 1
ATOM 1555 C C . LYS A 1 198 ? -4.191 -7.392 29.286 1.00 94.81 198 LYS A C 1
ATOM 1557 O O . LYS A 1 198 ? -4.847 -6.361 29.416 1.00 94.81 198 LYS A O 1
ATOM 1562 N N . GLU A 1 199 ? -3.281 -7.572 28.331 1.00 96.00 199 GLU A N 1
ATOM 1563 C CA . GLU A 1 199 ? -2.891 -6.549 27.347 1.00 96.00 199 GLU A CA 1
ATOM 1564 C C . GLU A 1 199 ? -3.938 -6.342 26.233 1.00 96.00 199 GLU A C 1
ATOM 1566 O O . GLU A 1 199 ? -3.918 -5.304 25.576 1.00 96.00 199 GLU A O 1
ATOM 1571 N N . ALA A 1 200 ? -4.848 -7.296 26.002 1.00 96.06 200 ALA A N 1
ATOM 1572 C CA . ALA A 1 200 ? -5.844 -7.209 24.934 1.00 96.06 200 ALA A CA 1
ATOM 1573 C C . ALA A 1 200 ? -6.840 -6.060 25.161 1.00 96.06 200 ALA A C 1
ATOM 1575 O O . ALA A 1 200 ? -7.479 -5.978 26.213 1.00 96.06 200 ALA A O 1
ATOM 1576 N N . VAL A 1 201 ? -7.011 -5.198 24.161 1.00 95.62 201 VAL A N 1
ATOM 1577 C CA . VAL A 1 201 ? -7.860 -3.996 24.225 1.00 95.62 201 VAL A CA 1
ATOM 1578 C C . VAL A 1 201 ? -9.162 -4.169 23.450 1.00 95.62 201 VAL A C 1
ATOM 1580 O O . VAL A 1 201 ? -10.205 -3.685 23.888 1.00 95.62 201 VAL A O 1
ATOM 1583 N N . ARG A 1 202 ? -9.103 -4.846 22.301 1.00 95.19 202 ARG A N 1
ATOM 1584 C CA . ARG A 1 202 ? -10.240 -5.052 21.397 1.00 95.19 202 ARG A CA 1
ATOM 1585 C C . ARG A 1 202 ? -9.982 -6.213 20.441 1.00 95.19 202 ARG A C 1
ATOM 1587 O O . ARG A 1 202 ? -8.834 -6.609 20.231 1.00 95.19 202 ARG A O 1
ATOM 1594 N N . LYS A 1 203 ? -11.060 -6.732 19.861 1.00 93.81 203 LYS A N 1
ATOM 1595 C CA . LYS A 1 203 ? -11.045 -7.701 18.763 1.00 93.81 203 LYS A CA 1
ATOM 1596 C C . LYS A 1 203 ? -11.405 -6.952 17.487 1.00 93.81 203 LYS A C 1
ATOM 1598 O O . LYS A 1 203 ? -12.375 -6.208 17.501 1.00 93.81 203 LYS A O 1
ATOM 1603 N N . VAL A 1 204 ? -10.612 -7.101 16.435 1.00 89.94 204 VAL A N 1
ATOM 1604 C CA . VAL A 1 204 ? -10.821 -6.415 15.152 1.00 89.94 204 VAL A CA 1
ATOM 1605 C C . VAL A 1 204 ? -10.454 -7.396 14.049 1.00 89.94 204 VAL A C 1
ATOM 1607 O O . VAL A 1 204 ? -9.382 -8.000 14.107 1.00 89.94 204 VAL A O 1
ATOM 1610 N N . GLY A 1 205 ? -11.353 -7.579 13.079 1.00 85.12 205 GLY A N 1
ATOM 1611 C CA . GLY A 1 205 ? -11.220 -8.631 12.070 1.00 85.12 205 GLY A CA 1
ATOM 1612 C C . GLY A 1 205 ? -11.018 -10.006 12.717 1.00 85.12 205 GLY A C 1
ATOM 1613 O O . GLY A 1 205 ? -11.702 -10.358 13.682 1.00 85.12 205 GLY A O 1
ATOM 1614 N N . ASP A 1 206 ? -10.022 -10.740 12.227 1.00 87.12 206 ASP A N 1
ATOM 1615 C CA . ASP A 1 206 ? -9.700 -12.102 12.669 1.00 87.12 206 ASP A CA 1
ATOM 1616 C C . ASP A 1 206 ? -8.643 -12.160 13.779 1.00 87.12 206 ASP A C 1
ATOM 1618 O O . ASP A 1 206 ? -7.971 -13.178 13.965 1.00 87.12 206 ASP A O 1
ATOM 1622 N N . GLY A 1 207 ? -8.448 -11.074 14.524 1.00 93.44 207 GLY A N 1
ATOM 1623 C CA . GLY A 1 207 ? -7.415 -11.007 15.547 1.00 93.44 207 GLY A CA 1
ATOM 1624 C C . GLY A 1 207 ? -7.706 -10.020 16.661 1.00 93.44 207 GLY A C 1
ATOM 1625 O O . GLY A 1 207 ? -8.818 -9.517 16.840 1.00 93.44 207 GLY A O 1
ATOM 1626 N N . TYR A 1 208 ? -6.669 -9.771 17.452 1.00 95.69 208 TYR A N 1
ATOM 1627 C CA . TYR A 1 208 ? -6.760 -8.979 18.669 1.00 95.69 208 TYR A CA 1
ATOM 1628 C C . TYR A 1 208 ? -5.711 -7.878 18.673 1.00 95.69 208 TYR A C 1
ATOM 1630 O O . TYR A 1 208 ? -4.553 -8.090 18.303 1.00 95.69 208 TYR A O 1
ATOM 1638 N N . VAL A 1 209 ? -6.122 -6.698 19.131 1.00 96.25 209 VAL A N 1
ATOM 1639 C CA . VAL A 1 209 ? -5.225 -5.568 19.363 1.00 96.25 209 VAL A CA 1
ATOM 1640 C C . VAL A 1 209 ? -4.832 -5.568 20.830 1.00 96.25 209 VAL A C 1
ATOM 1642 O O . VAL A 1 209 ? -5.688 -5.552 21.717 1.00 96.25 209 VAL A O 1
ATOM 1645 N N . PHE A 1 210 ? -3.529 -5.572 21.077 1.00 94.94 210 PHE A N 1
ATOM 1646 C CA . PHE A 1 210 ? -2.926 -5.520 22.401 1.00 94.94 210 PHE A CA 1
ATOM 1647 C C . PHE A 1 210 ? -2.218 -4.191 22.561 1.00 94.94 210 PHE A C 1
ATOM 1649 O O . PHE A 1 210 ? -1.556 -3.734 21.631 1.00 94.94 210 PHE A O 1
ATOM 1656 N N . GLU A 1 211 ? -2.290 -3.607 23.748 1.00 93.62 211 GLU A N 1
ATOM 1657 C CA . GLU A 1 211 ? -1.571 -2.379 24.050 1.00 93.62 211 GLU A CA 1
ATOM 1658 C C . GLU A 1 211 ? -0.702 -2.559 25.286 1.00 93.62 211 GLU A C 1
ATOM 1660 O O . GLU A 1 211 ? -1.139 -3.063 26.324 1.00 93.62 211 GLU A O 1
ATOM 1665 N N . LYS A 1 212 ? 0.547 -2.110 25.175 1.00 91.00 212 LYS A N 1
ATOM 1666 C CA . LYS A 1 212 ? 1.478 -2.048 26.294 1.00 91.00 212 LYS A CA 1
ATOM 1667 C C . LYS A 1 212 ? 2.249 -0.739 26.240 1.00 91.00 212 LYS A C 1
ATOM 1669 O O . LYS A 1 212 ? 2.921 -0.458 25.254 1.00 91.00 212 LYS A O 1
ATOM 1674 N N . ASN A 1 213 ? 2.195 0.037 27.324 1.00 87.12 213 ASN A N 1
ATOM 1675 C CA . ASN A 1 213 ? 2.874 1.334 27.438 1.00 87.12 213 ASN A CA 1
ATOM 1676 C C . ASN A 1 213 ? 2.538 2.295 26.275 1.00 87.12 213 ASN A C 1
ATOM 1678 O O . ASN A 1 213 ? 3.424 2.972 25.763 1.00 87.12 213 ASN A O 1
ATOM 1682 N N . GLY A 1 214 ? 1.279 2.308 25.822 1.00 84.44 214 GLY A N 1
ATOM 1683 C CA . GLY A 1 214 ? 0.825 3.129 24.693 1.00 84.44 214 GLY A CA 1
ATOM 1684 C C . GLY A 1 214 ? 1.218 2.607 23.306 1.00 84.44 214 GLY A C 1
ATOM 1685 O O . GLY A 1 214 ? 0.829 3.199 22.306 1.00 84.44 214 GLY A O 1
ATOM 1686 N N . VAL A 1 215 ? 1.954 1.495 23.216 1.00 88.38 215 VAL A N 1
ATOM 1687 C CA . VAL A 1 215 ? 2.297 0.857 21.941 1.00 88.38 215 VAL A CA 1
ATOM 1688 C C . VAL A 1 215 ? 1.288 -0.245 21.649 1.00 88.38 215 VAL A C 1
ATOM 1690 O O . VAL A 1 215 ? 1.172 -1.208 22.412 1.00 88.38 215 VAL A O 1
ATOM 1693 N N . SER A 1 216 ? 0.569 -0.096 20.538 1.00 92.69 216 SER A N 1
ATOM 1694 C CA . SER A 1 216 ? -0.370 -1.100 20.039 1.00 92.69 216 SER A CA 1
ATOM 1695 C C . SER A 1 216 ? 0.330 -2.119 19.141 1.00 92.69 216 SER A C 1
ATOM 1697 O O . SER A 1 216 ? 1.212 -1.773 18.358 1.00 92.69 216 SER A O 1
ATOM 1699 N N . ARG A 1 217 ? -0.099 -3.378 19.223 1.00 93.50 217 ARG A N 1
ATOM 1700 C CA . ARG A 1 217 ? 0.291 -4.463 18.314 1.00 93.50 217 ARG A CA 1
ATOM 1701 C C . ARG A 1 217 ? -0.908 -5.342 17.989 1.00 93.50 217 ARG A C 1
ATOM 1703 O O . ARG A 1 217 ? -1.821 -5.462 18.804 1.00 93.50 217 ARG A O 1
ATOM 1710 N N . TYR A 1 218 ? -0.869 -5.992 16.836 1.00 92.88 218 TYR A N 1
ATOM 1711 C CA . TYR A 1 218 ? -1.905 -6.913 16.387 1.00 92.88 218 TYR A CA 1
ATOM 1712 C C . TYR A 1 218 ? -1.380 -8.345 16.366 1.00 92.88 218 TYR A C 1
ATOM 1714 O O . TYR A 1 218 ? -0.250 -8.578 15.941 1.00 92.88 218 TYR A O 1
ATOM 1722 N N . ILE A 1 219 ? -2.189 -9.293 16.840 1.00 92.38 219 ILE A N 1
ATOM 1723 C CA . ILE A 1 219 ? -1.907 -10.725 16.700 1.00 92.38 219 ILE A CA 1
ATOM 1724 C C . ILE A 1 219 ? -3.147 -11.389 16.088 1.00 92.38 219 ILE A C 1
ATOM 1726 O O . ILE A 1 219 ? -4.225 -11.310 16.694 1.00 92.38 219 ILE A O 1
ATOM 1730 N N . PRO A 1 220 ? -3.023 -12.032 14.912 1.00 91.12 220 PRO A N 1
ATOM 1731 C CA . PRO A 1 220 ? -4.079 -12.864 14.349 1.00 91.12 220 PRO A CA 1
ATOM 1732 C C . PRO A 1 220 ? -4.511 -13.954 15.335 1.00 91.12 220 PRO A C 1
ATOM 1734 O O . PRO A 1 220 ? -3.679 -14.581 15.988 1.00 91.12 220 PRO A O 1
ATOM 1737 N N . ALA A 1 221 ? -5.810 -14.239 15.427 1.00 90.62 221 ALA A N 1
ATOM 1738 C CA . ALA A 1 221 ? -6.321 -15.257 16.345 1.00 90.62 221 ALA A CA 1
ATOM 1739 C C . ALA A 1 221 ? -5.761 -16.655 16.035 1.00 90.62 221 ALA A C 1
ATOM 1741 O O . ALA A 1 221 ? -5.572 -17.450 16.951 1.00 90.62 221 ALA A O 1
ATOM 1742 N N . LYS A 1 222 ? -5.438 -16.931 14.761 1.00 87.81 222 LYS A N 1
ATOM 1743 C CA . LYS A 1 222 ? -4.788 -18.177 14.316 1.00 87.81 222 LYS A CA 1
ATOM 1744 C C . LYS A 1 222 ? -3.398 -18.405 14.925 1.00 87.81 222 LYS A C 1
ATOM 1746 O O . LYS A 1 222 ? -2.962 -19.550 15.000 1.00 87.81 222 LYS A O 1
ATOM 1751 N N . ASP A 1 223 ? -2.741 -17.337 15.375 1.00 89.62 223 ASP A N 1
ATOM 1752 C CA . ASP A 1 223 ? -1.410 -17.384 15.984 1.00 89.62 223 ASP A CA 1
ATOM 1753 C C . ASP A 1 223 ? -1.485 -17.499 17.521 1.00 89.62 223 ASP A C 1
ATOM 1755 O O . ASP A 1 223 ? -0.460 -17.536 18.203 1.00 89.62 223 ASP A O 1
ATOM 1759 N N . LEU A 1 224 ? -2.696 -17.564 18.088 1.00 91.25 224 LEU A N 1
ATOM 1760 C CA . LEU A 1 224 ? -2.946 -17.749 19.516 1.00 91.25 224 LEU A CA 1
ATOM 1761 C C . LEU A 1 224 ? -3.456 -19.163 19.803 1.00 91.25 224 LEU A C 1
ATOM 1763 O O . LEU A 1 224 ? -4.126 -19.789 18.982 1.00 91.25 224 LEU A O 1
ATOM 1767 N N . SER A 1 225 ? -3.197 -19.665 21.016 1.00 92.69 225 SER A N 1
ATOM 1768 C CA . SER A 1 225 ? -3.881 -20.877 21.477 1.00 92.69 225 SER A CA 1
ATOM 1769 C C . SER A 1 225 ? -5.382 -20.616 21.624 1.00 92.69 225 SER A C 1
ATOM 1771 O O . SER A 1 225 ? -5.797 -19.514 21.999 1.00 92.69 225 SER A O 1
ATOM 1773 N N . ALA A 1 226 ? -6.202 -21.641 21.375 1.00 91.38 226 ALA A N 1
ATOM 1774 C CA . ALA A 1 226 ? -7.654 -21.542 21.510 1.00 91.38 226 ALA A CA 1
ATOM 1775 C C . ALA A 1 226 ? -8.065 -21.118 22.932 1.00 91.38 226 ALA A C 1
ATOM 1777 O O . ALA A 1 226 ? -8.989 -20.324 23.106 1.00 91.38 226 ALA A O 1
ATOM 1778 N N . GLU A 1 227 ? -7.337 -21.587 23.947 1.00 92.00 227 GLU A N 1
ATOM 1779 C CA . GLU A 1 227 ? -7.552 -21.237 25.350 1.00 92.00 227 GLU A CA 1
ATOM 1780 C C . GLU A 1 227 ? -7.242 -19.758 25.623 1.00 92.00 227 GLU A C 1
ATOM 1782 O O . GLU A 1 227 ? -8.003 -19.085 26.320 1.00 92.00 227 GLU A O 1
ATOM 1787 N N . THR A 1 228 ? -6.160 -19.225 25.044 1.00 94.00 228 THR A N 1
ATOM 1788 C CA . THR A 1 228 ? -5.799 -17.805 25.183 1.00 94.00 228 THR A CA 1
ATOM 1789 C C . THR A 1 228 ? -6.813 -16.913 24.474 1.00 94.00 228 THR A C 1
ATOM 1791 O O . THR A 1 228 ? -7.275 -15.936 25.062 1.00 94.00 228 THR A O 1
ATOM 1794 N N . ALA A 1 229 ? -7.218 -17.266 23.250 1.00 95.50 229 ALA A N 1
ATOM 1795 C CA . ALA A 1 229 ? -8.244 -16.537 22.505 1.00 95.50 229 ALA A CA 1
ATOM 1796 C C . ALA A 1 229 ? -9.584 -16.509 23.263 1.00 95.50 229 ALA A C 1
ATOM 1798 O O . ALA A 1 229 ? -10.176 -15.443 23.433 1.00 95.50 229 ALA A O 1
ATOM 1799 N N . ALA A 1 230 ? -10.013 -17.646 23.823 1.00 94.94 230 ALA A N 1
ATOM 1800 C CA . ALA A 1 230 ? -11.212 -17.721 24.658 1.00 94.94 230 ALA A CA 1
ATOM 1801 C C . ALA A 1 230 ? -11.093 -16.880 25.945 1.00 94.94 230 ALA A C 1
ATOM 1803 O O . ALA A 1 230 ? -12.066 -16.249 26.375 1.00 94.94 230 ALA A O 1
ATOM 1804 N N . GLY A 1 231 ? -9.903 -16.836 26.556 1.00 96.31 231 GLY A N 1
ATOM 1805 C CA . GLY A 1 231 ? -9.602 -15.968 27.697 1.00 96.31 231 GLY A CA 1
ATOM 1806 C C . GLY A 1 231 ? -9.712 -14.480 27.350 1.00 96.31 231 GLY A C 1
ATOM 1807 O O . GLY A 1 231 ? -10.321 -13.713 28.101 1.00 96.31 231 GLY A O 1
ATOM 1808 N N . ILE A 1 232 ? -9.193 -14.079 26.186 1.00 97.69 232 ILE A N 1
ATOM 1809 C CA . ILE A 1 232 ? -9.310 -12.712 25.667 1.00 97.69 232 ILE A CA 1
ATOM 1810 C C . ILE A 1 232 ? -10.776 -12.369 25.387 1.00 97.69 232 ILE A C 1
ATOM 1812 O O . ILE A 1 232 ? -11.265 -11.364 25.903 1.00 97.69 232 ILE A O 1
ATOM 1816 N N . ASP A 1 233 ? -11.503 -13.210 24.647 1.00 96.25 233 ASP A N 1
ATOM 1817 C CA . ASP A 1 233 ? -12.927 -13.001 24.350 1.00 96.25 233 ASP A CA 1
ATOM 1818 C C . ASP A 1 233 ? -13.740 -12.849 25.648 1.00 96.25 233 ASP A C 1
ATOM 1820 O O . ASP A 1 233 ? -14.554 -11.934 25.782 1.00 96.25 233 ASP A O 1
ATOM 1824 N N . SER A 1 234 ? -13.452 -13.675 26.660 1.00 96.06 234 SER A N 1
ATOM 1825 C CA . SER A 1 234 ? -14.090 -13.596 27.980 1.00 96.06 234 SER A CA 1
ATOM 1826 C C . SER A 1 234 ? -13.793 -12.287 28.718 1.00 96.06 234 SER A C 1
ATOM 1828 O O . SER A 1 234 ? -14.660 -11.773 29.431 1.00 96.06 234 SER A O 1
ATOM 1830 N N . LYS A 1 235 ? -12.581 -11.733 28.579 1.00 95.56 235 LYS A N 1
ATOM 1831 C CA . LYS A 1 235 ? -12.229 -10.416 29.130 1.00 95.56 235 LYS A CA 1
ATOM 1832 C C . LYS A 1 235 ? -12.959 -9.300 28.388 1.00 95.56 235 LYS A C 1
ATOM 1834 O O . LYS A 1 235 ? -13.569 -8.452 29.034 1.00 95.56 235 LYS A O 1
ATOM 1839 N N . LEU A 1 236 ? -12.911 -9.295 27.057 1.00 95.56 236 LEU A N 1
ATOM 1840 C CA . LEU A 1 236 ? -13.521 -8.250 26.228 1.00 95.56 236 LEU A CA 1
ATOM 1841 C C . LEU A 1 236 ? -15.054 -8.239 26.360 1.00 95.56 236 LEU A C 1
ATOM 1843 O O . LEU A 1 236 ? -15.677 -7.177 26.394 1.00 95.56 236 LEU A O 1
ATOM 1847 N N . ALA A 1 237 ? -15.679 -9.403 26.553 1.00 94.69 237 ALA A N 1
ATOM 1848 C CA . ALA A 1 237 ? -17.107 -9.497 26.853 1.00 94.69 237 ALA A CA 1
ATOM 1849 C C . ALA A 1 237 ? -17.490 -8.746 28.144 1.00 94.69 237 ALA A C 1
ATOM 1851 O O . ALA A 1 237 ? -18.557 -8.133 28.193 1.00 94.69 237 ALA A O 1
ATOM 1852 N N . LYS A 1 238 ? -16.603 -8.733 29.150 1.00 94.50 238 LYS A N 1
ATOM 1853 C CA . LYS A 1 238 ? -16.781 -8.025 30.432 1.00 94.50 238 LYS A CA 1
ATOM 1854 C C . LYS A 1 238 ? -16.394 -6.545 30.381 1.00 94.50 238 LYS A C 1
ATOM 1856 O O . LYS A 1 238 ? -16.638 -5.839 31.353 1.00 94.50 238 LYS A O 1
ATOM 1861 N N . GLN A 1 239 ? -15.787 -6.080 29.288 1.00 93.56 239 GLN A N 1
ATOM 1862 C CA . GLN A 1 239 ? -15.469 -4.666 29.104 1.00 93.56 239 GLN A CA 1
ATOM 1863 C C . GLN A 1 239 ? -16.763 -3.846 29.078 1.00 93.56 239 GLN A C 1
ATOM 1865 O O . GLN A 1 239 ? -17.744 -4.246 28.436 1.00 93.56 239 GLN A O 1
ATOM 1870 N N . GLU A 1 240 ? -16.764 -2.724 29.796 1.00 92.00 240 GLU A N 1
ATOM 1871 C CA . GLU A 1 240 ? -17.894 -1.801 29.835 1.00 92.00 240 GLU A CA 1
ATOM 1872 C C . GLU A 1 240 ? -18.065 -1.118 28.477 1.00 92.00 240 GLU A C 1
ATOM 1874 O O . GLU A 1 240 ? -17.097 -0.681 27.855 1.00 92.00 240 GLU A O 1
ATOM 1879 N N . SER A 1 241 ? -19.309 -1.030 28.012 1.00 93.31 241 SER A N 1
ATOM 1880 C CA . SER A 1 241 ? -19.655 -0.231 26.840 1.00 93.31 241 SER A CA 1
ATOM 1881 C C . SER A 1 241 ? -19.859 1.215 27.279 1.00 93.31 241 SER A C 1
ATOM 1883 O O . SER A 1 241 ? -20.812 1.514 28.000 1.00 93.31 241 SER A O 1
ATOM 1885 N N . LEU A 1 242 ? -18.977 2.111 26.844 1.00 94.94 242 LEU A N 1
ATOM 1886 C CA . LEU A 1 242 ? -19.110 3.540 27.109 1.00 94.94 242 LEU A CA 1
ATOM 1887 C C . LEU A 1 242 ? -20.055 4.183 26.092 1.00 94.94 242 LEU A C 1
ATOM 1889 O O . LEU A 1 242 ? -19.963 3.937 24.891 1.00 94.94 242 LEU A O 1
ATOM 1893 N N . SER A 1 243 ? -20.955 5.043 26.566 1.00 93.94 243 SER A N 1
ATOM 1894 C CA . SER A 1 243 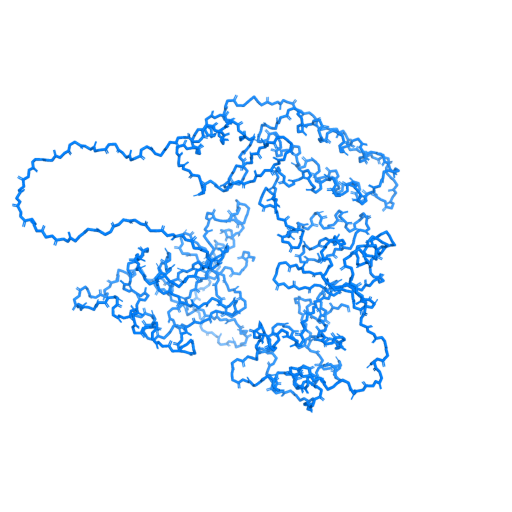? -21.722 5.921 25.686 1.00 93.94 243 SER A CA 1
ATOM 1895 C C . SER A 1 243 ? -20.885 7.149 25.336 1.00 93.94 243 SER A C 1
ATOM 1897 O O . SER A 1 243 ? -20.458 7.868 26.239 1.00 93.94 243 SER A O 1
ATOM 1899 N N . HIS A 1 244 ? -20.716 7.432 24.048 1.00 97.81 244 HIS A N 1
ATOM 1900 C CA . HIS A 1 244 ? -20.009 8.618 23.571 1.00 97.81 244 HIS A CA 1
ATOM 1901 C C . HIS A 1 244 ? -20.790 9.310 22.455 1.00 97.81 244 HIS A C 1
ATOM 1903 O O . HIS A 1 244 ? -21.345 8.643 21.580 1.00 97.81 244 HIS A O 1
ATOM 1909 N N . LYS A 1 245 ? -20.803 10.646 22.450 1.00 96.94 245 LYS A N 1
ATOM 1910 C CA . LYS A 1 245 ? -21.439 11.444 21.397 1.00 96.94 245 LYS A CA 1
ATOM 1911 C C . LYS A 1 245 ? -20.368 12.112 20.545 1.00 96.94 245 LYS A C 1
ATOM 1913 O O . LYS A 1 245 ? -19.582 12.892 21.063 1.00 96.94 245 LYS A O 1
ATOM 1918 N N . LEU A 1 246 ? -20.404 11.869 19.237 1.00 97.12 246 LEU A N 1
ATOM 1919 C CA . LEU A 1 246 ? -19.489 12.504 18.294 1.00 97.12 246 LEU A CA 1
ATOM 1920 C C . LEU A 1 246 ? -19.617 14.036 18.323 1.00 97.12 246 LEU A C 1
ATOM 1922 O O . LEU A 1 246 ? -20.727 14.582 18.275 1.00 97.12 246 LEU A O 1
ATOM 1926 N N . GLY A 1 247 ? -18.476 14.727 18.362 1.00 94.06 247 GLY A N 1
ATOM 1927 C CA . GLY A 1 247 ? -18.412 16.180 18.226 1.00 94.06 247 GLY A CA 1
ATOM 1928 C C . GLY A 1 247 ? -19.017 16.667 16.904 1.00 94.06 247 GLY A C 1
ATOM 1929 O O . GLY A 1 247 ? -18.911 16.008 15.870 1.00 94.06 247 GLY A O 1
ATOM 1930 N N . ALA A 1 248 ? -19.672 17.830 16.919 1.00 91.75 248 ALA A N 1
ATOM 1931 C CA . ALA A 1 248 ? -20.339 18.364 15.732 1.00 91.75 248 ALA A CA 1
ATOM 1932 C C . ALA A 1 248 ? -19.345 18.724 14.612 1.00 91.75 248 ALA A C 1
ATOM 1934 O O . ALA A 1 248 ? -18.282 19.295 14.869 1.00 91.75 248 ALA A O 1
ATOM 1935 N N . LYS A 1 249 ? -19.738 18.436 13.365 1.00 92.12 249 LYS A N 1
ATOM 1936 C CA . LYS A 1 249 ? -19.021 18.838 12.147 1.00 92.12 249 LYS A CA 1
ATOM 1937 C C . LYS A 1 249 ? -19.003 20.362 12.020 1.00 92.12 249 LYS A C 1
ATOM 1939 O O . LYS A 1 249 ? -20.042 21.006 12.171 1.00 92.12 249 LYS A O 1
ATOM 1944 N N . LYS A 1 250 ? -17.839 20.941 11.713 1.00 88.62 250 LYS A N 1
ATOM 1945 C CA . LYS A 1 250 ? -17.713 22.375 11.414 1.00 88.62 250 LYS A CA 1
ATOM 1946 C C . LYS A 1 250 ? -18.392 22.682 10.075 1.00 88.62 250 LYS A C 1
ATOM 1948 O O . LYS A 1 250 ? -18.156 21.983 9.094 1.00 88.62 250 LYS A O 1
ATOM 1953 N N . THR A 1 251 ? -19.241 23.706 10.030 1.00 86.62 251 THR A N 1
ATOM 1954 C CA . THR A 1 251 ? -20.025 24.065 8.831 1.00 86.62 251 THR A CA 1
ATOM 1955 C C . THR A 1 251 ? -19.555 25.364 8.173 1.00 86.62 251 THR A C 1
ATOM 1957 O O . THR A 1 251 ? -19.715 25.542 6.966 1.00 86.62 251 THR A O 1
ATOM 1960 N N . ASP A 1 252 ? -18.916 26.250 8.933 1.00 87.88 252 ASP A N 1
ATOM 1961 C CA . ASP A 1 252 ? -18.329 27.523 8.509 1.00 87.88 252 ASP A CA 1
ATOM 1962 C C . ASP A 1 252 ? -16.890 27.335 7.994 1.00 87.88 252 ASP A C 1
ATOM 1964 O O . ASP A 1 252 ? -15.924 27.870 8.536 1.00 87.88 252 ASP A O 1
ATOM 1968 N N . LEU A 1 253 ? -16.739 26.522 6.946 1.00 86.81 253 LEU A N 1
ATOM 1969 C CA . LEU A 1 253 ? -15.440 26.198 6.350 1.00 86.81 253 LEU A CA 1
ATOM 1970 C C . LEU A 1 253 ? -15.160 27.025 5.080 1.00 86.81 253 LEU A C 1
ATOM 1972 O O . LEU A 1 253 ? -16.080 27.198 4.259 1.00 86.81 253 LEU A O 1
ATOM 1976 N N . PRO A 1 254 ? -13.902 27.471 4.862 1.00 85.06 254 PRO A N 1
ATOM 1977 C CA . PRO A 1 254 ? -13.470 28.068 3.600 1.00 85.06 254 PRO A CA 1
ATOM 1978 C C . PRO A 1 254 ? -13.804 27.161 2.414 1.00 85.06 254 PRO A C 1
ATOM 1980 O O . PRO A 1 254 ? -13.660 25.942 2.494 1.00 85.06 254 PRO A O 1
ATOM 1983 N N . SER A 1 255 ? -14.245 27.743 1.295 1.00 84.12 255 SER A N 1
ATOM 1984 C CA . SER A 1 255 ? -14.693 26.951 0.141 1.00 84.12 255 SER A CA 1
ATOM 1985 C C . SER A 1 255 ? -13.589 26.081 -0.465 1.00 84.12 255 SER A C 1
ATOM 1987 O O . SER A 1 255 ? -13.909 25.017 -0.982 1.00 84.12 255 SER A O 1
ATOM 1989 N N . SER A 1 256 ? -12.326 26.518 -0.407 1.00 85.00 256 SER A N 1
ATOM 1990 C CA . SER A 1 256 ? -11.178 25.785 -0.961 1.00 85.00 256 SER A CA 1
ATOM 1991 C C . SER A 1 256 ? -10.868 24.497 -0.203 1.00 85.00 256 SER A C 1
ATOM 1993 O O . SER A 1 256 ? -10.403 23.538 -0.799 1.00 85.00 256 SER A O 1
ATOM 1995 N N . ASP A 1 257 ? -11.163 24.465 1.099 1.00 87.44 257 ASP A N 1
ATOM 1996 C CA . ASP A 1 257 ? -10.755 23.371 1.985 1.00 87.44 257 ASP A CA 1
ATOM 1997 C C . ASP A 1 257 ? -11.932 22.526 2.466 1.00 87.44 257 ASP A C 1
ATOM 1999 O O . ASP A 1 257 ? -11.756 21.530 3.166 1.00 87.44 257 ASP A O 1
ATOM 2003 N N . ARG A 1 258 ? -13.158 22.931 2.126 1.00 91.88 258 ARG A N 1
ATOM 2004 C CA . ARG A 1 258 ? -14.384 22.293 2.607 1.00 91.88 258 ARG A CA 1
ATOM 2005 C C . ARG A 1 258 ? -14.390 20.790 2.348 1.00 91.88 258 ARG A C 1
ATOM 2007 O O . ARG A 1 258 ? -14.855 20.037 3.197 1.00 91.88 258 ARG A O 1
ATOM 2014 N N . GLU A 1 259 ? -13.883 20.360 1.198 1.00 93.88 259 GLU A N 1
ATOM 2015 C CA . GLU A 1 259 ? -13.820 18.944 0.849 1.00 93.88 259 GLU A CA 1
ATOM 2016 C C . GLU A 1 259 ? -12.887 18.158 1.778 1.00 93.88 259 GLU A C 1
ATOM 2018 O O . GLU A 1 259 ? -13.302 17.127 2.309 1.00 93.88 259 GLU A O 1
ATOM 2023 N N . PHE A 1 260 ? -11.688 18.687 2.053 1.00 95.50 260 PHE A N 1
ATOM 2024 C CA . PHE A 1 260 ? -10.729 18.098 2.993 1.00 95.50 260 PHE A CA 1
ATOM 2025 C C . PHE A 1 260 ? -11.368 17.872 4.366 1.00 95.50 260 PHE A C 1
ATOM 2027 O O . PHE A 1 260 ? -11.448 16.742 4.846 1.00 95.50 260 PHE A O 1
ATOM 2034 N N . TYR A 1 261 ? -11.881 18.944 4.977 1.00 94.94 261 TYR A N 1
ATOM 2035 C CA . TYR A 1 261 ? -12.463 18.884 6.319 1.00 94.94 261 TYR A CA 1
ATOM 2036 C C . TYR A 1 261 ? -13.687 17.968 6.373 1.00 94.94 261 TYR A C 1
ATOM 2038 O O . TYR A 1 261 ? -13.899 17.275 7.368 1.00 94.94 261 TYR A O 1
ATOM 2046 N N . ASN A 1 262 ? -14.485 17.934 5.301 1.00 94.50 262 ASN A N 1
ATOM 2047 C CA . ASN A 1 262 ? -15.630 17.042 5.225 1.00 94.50 262 ASN A CA 1
ATOM 2048 C C . ASN A 1 262 ? -15.203 15.575 5.224 1.00 94.50 262 ASN A C 1
ATOM 2050 O O . ASN A 1 262 ? -15.714 14.826 6.051 1.00 94.50 262 ASN A O 1
ATOM 2054 N N . LYS A 1 263 ? -14.268 15.185 4.351 1.00 95.75 263 LYS A N 1
ATOM 2055 C CA . LYS A 1 263 ? -13.806 13.794 4.244 1.00 95.75 263 LYS A CA 1
ATOM 2056 C C . LYS A 1 263 ? -13.019 13.348 5.478 1.00 95.75 263 LYS A C 1
ATOM 2058 O O . LYS A 1 263 ? -13.228 12.238 5.962 1.00 95.75 263 LYS A O 1
ATOM 2063 N N . ALA A 1 264 ? -12.188 14.222 6.048 1.00 96.94 264 ALA A N 1
ATOM 2064 C CA . ALA A 1 264 ? -11.483 13.949 7.299 1.00 96.94 264 ALA A CA 1
ATOM 2065 C C . ALA A 1 264 ? -12.459 13.740 8.472 1.00 96.94 264 ALA A C 1
ATOM 2067 O O . ALA A 1 264 ? -12.285 12.817 9.267 1.00 96.94 264 ALA A O 1
ATOM 2068 N N . TYR A 1 265 ? -13.533 14.535 8.552 1.00 97.00 265 TYR A N 1
ATOM 2069 C CA . TYR A 1 265 ? -14.590 14.311 9.541 1.00 97.00 265 TYR A CA 1
ATOM 2070 C C . TYR A 1 265 ? -15.287 12.965 9.324 1.00 97.00 265 TYR A C 1
ATOM 2072 O O . TYR A 1 265 ? -15.548 12.251 10.287 1.00 97.00 265 TYR A O 1
ATOM 2080 N N . ASP A 1 266 ? -15.566 12.598 8.073 1.00 96.19 266 ASP A N 1
ATOM 2081 C CA . ASP A 1 266 ? -16.245 11.342 7.747 1.00 96.19 266 ASP A CA 1
ATOM 2082 C C . ASP A 1 266 ? -15.360 10.111 8.068 1.00 96.19 266 ASP A C 1
ATOM 2084 O O . ASP A 1 266 ? -15.879 9.055 8.438 1.00 96.19 266 ASP A O 1
ATOM 2088 N N . LEU A 1 267 ? -14.024 10.235 8.014 1.00 96.44 267 LEU A N 1
ATOM 2089 C CA . LEU A 1 267 ? -13.098 9.233 8.570 1.00 96.44 267 LEU A CA 1
ATOM 2090 C C . LEU A 1 267 ? -13.222 9.132 10.097 1.00 96.44 267 LEU A C 1
ATOM 2092 O O . LEU A 1 267 ? -13.425 8.038 10.620 1.00 96.44 267 LEU A O 1
ATOM 2096 N N . LEU A 1 268 ? -13.168 10.256 10.819 1.00 97.69 268 LEU A N 1
ATOM 2097 C CA . LEU A 1 268 ? -13.294 10.271 12.285 1.00 97.69 268 LEU A CA 1
ATOM 2098 C C . LEU A 1 268 ? -14.665 9.767 12.768 1.00 97.69 268 LEU A C 1
ATOM 2100 O O . LEU A 1 268 ? -14.753 9.080 13.785 1.00 97.69 268 LEU A O 1
ATOM 2104 N N . ALA A 1 269 ? -15.734 10.055 12.025 1.00 97.12 269 ALA A N 1
ATOM 2105 C CA . ALA A 1 269 ? -17.074 9.551 12.305 1.00 97.12 269 ALA A CA 1
ATOM 2106 C C . ALA A 1 269 ? -17.154 8.021 12.172 1.00 97.12 269 ALA A C 1
ATOM 2108 O O . ALA A 1 269 ? -17.819 7.369 12.975 1.00 97.12 269 ALA A O 1
ATOM 2109 N N . ARG A 1 270 ? -16.441 7.433 11.202 1.00 95.19 270 ARG A N 1
ATOM 2110 C CA . ARG A 1 270 ? -16.326 5.972 11.088 1.00 95.19 270 ARG A CA 1
ATOM 2111 C C . ARG A 1 270 ? -15.560 5.371 12.260 1.00 95.19 270 ARG A C 1
ATOM 2113 O O . ARG A 1 270 ? -16.059 4.430 12.863 1.00 95.19 270 ARG A O 1
ATOM 2120 N N . ILE A 1 271 ? -14.436 5.976 12.654 1.00 95.44 271 ILE A N 1
ATOM 2121 C CA . ILE A 1 271 ? -13.681 5.543 13.843 1.00 95.44 271 ILE A CA 1
ATOM 2122 C C . ILE A 1 271 ? -14.560 5.566 15.092 1.00 95.44 271 ILE A C 1
ATOM 2124 O O . ILE A 1 271 ? -14.504 4.651 15.908 1.00 95.44 271 ILE A O 1
ATOM 2128 N N . HIS A 1 272 ? -15.384 6.603 15.253 1.00 97.75 272 HIS A N 1
ATOM 2129 C CA . HIS A 1 272 ? -16.321 6.684 16.369 1.00 97.75 272 HIS A CA 1
ATOM 2130 C C . HIS A 1 272 ? -17.286 5.500 16.401 1.00 97.75 272 HIS A C 1
ATOM 2132 O O . HIS A 1 272 ? -17.482 4.926 17.471 1.00 97.75 272 HIS A O 1
ATOM 2138 N N . GLN A 1 273 ? -17.825 5.098 15.248 1.00 96.31 273 GLN A N 1
ATOM 2139 C CA . GLN A 1 273 ? -18.671 3.911 15.146 1.00 96.31 273 GLN A CA 1
ATOM 2140 C C . GLN A 1 273 ? -17.894 2.635 15.501 1.00 96.31 273 GLN A C 1
ATOM 2142 O O . GLN A 1 273 ? -18.360 1.860 16.332 1.00 96.31 273 GLN A O 1
ATOM 2147 N N . ASP A 1 274 ? -16.678 2.461 14.976 1.00 95.06 274 ASP A N 1
ATOM 2148 C CA . ASP A 1 274 ? -15.842 1.293 15.285 1.00 95.06 274 ASP A CA 1
ATOM 2149 C C . ASP A 1 274 ? -15.476 1.217 16.776 1.00 95.06 274 ASP A C 1
ATOM 2151 O O . ASP A 1 274 ? -15.386 0.129 17.349 1.00 95.06 274 ASP A O 1
ATOM 2155 N N . LEU A 1 275 ? -15.281 2.366 17.431 1.00 96.00 275 LEU A N 1
ATOM 2156 C CA . LEU A 1 275 ? -15.076 2.440 18.875 1.00 96.00 275 LEU A CA 1
ATOM 2157 C C . LEU A 1 275 ? -16.343 2.057 19.640 1.00 96.00 275 LEU A C 1
ATOM 2159 O O . LEU A 1 275 ? -16.244 1.332 20.624 1.00 96.00 275 LEU A O 1
ATOM 2163 N N . LEU A 1 276 ? -17.531 2.491 19.219 1.00 95.44 276 LEU A N 1
ATOM 2164 C CA . LEU A 1 276 ? -18.776 2.057 19.860 1.00 95.44 276 LEU A CA 1
ATOM 2165 C C . LEU A 1 276 ? -18.974 0.540 19.724 1.00 95.44 276 LEU A C 1
ATOM 2167 O O . LEU A 1 276 ? -19.256 -0.131 20.720 1.00 95.44 276 LEU A O 1
ATOM 2171 N N . ASP A 1 277 ? -18.751 0.001 18.526 1.00 92.25 277 ASP A N 1
ATOM 2172 C CA . ASP A 1 277 ? -18.953 -1.416 18.214 1.00 92.25 277 ASP A CA 1
ATOM 217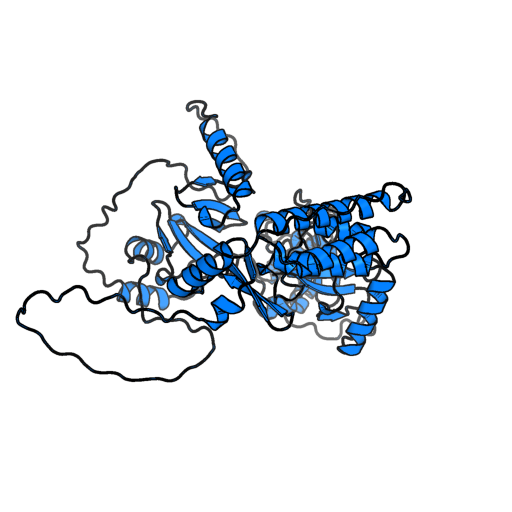3 C C . ASP A 1 277 ? -17.958 -2.317 18.963 1.00 92.25 277 ASP A C 1
ATOM 2175 O O . ASP A 1 277 ? -18.327 -3.375 19.477 1.00 92.25 277 ASP A O 1
ATOM 2179 N N . ASN A 1 278 ? -16.709 -1.864 19.119 1.00 92.19 278 ASN A N 1
ATOM 2180 C CA . ASN A 1 278 ? -15.645 -2.617 19.790 1.00 92.19 278 ASN A CA 1
ATOM 2181 C C . ASN A 1 278 ? -15.429 -2.230 21.261 1.00 92.19 278 ASN A C 1
ATOM 2183 O O . ASN A 1 278 ? -14.398 -2.580 21.843 1.00 92.19 278 ASN A O 1
ATOM 2187 N N . LYS A 1 279 ? -16.392 -1.529 21.877 1.00 93.62 279 LYS A N 1
ATOM 2188 C CA . LYS A 1 279 ? -16.337 -1.088 23.284 1.00 93.62 279 LYS A CA 1
ATOM 2189 C C . LYS A 1 279 ? -15.065 -0.297 23.617 1.00 93.62 279 LYS A C 1
ATOM 2191 O O . LYS A 1 279 ? -14.340 -0.630 24.555 1.00 93.62 279 LYS A O 1
ATOM 2196 N N . GLY A 1 280 ? -14.781 0.729 22.825 1.00 93.12 280 GLY A N 1
ATOM 2197 C CA . GLY A 1 280 ? -13.645 1.632 22.962 1.00 93.12 280 GLY A CA 1
ATOM 2198 C C . GLY A 1 280 ? -13.480 2.158 24.386 1.00 93.12 280 GLY A C 1
ATOM 2199 O O . GLY A 1 280 ? -14.446 2.340 25.129 1.00 93.12 280 GLY A O 1
ATOM 2200 N N . ARG A 1 281 ? -12.229 2.382 24.783 1.00 94.19 281 ARG A N 1
ATOM 2201 C CA . ARG A 1 281 ? -11.893 2.887 26.116 1.00 94.19 281 ARG A CA 1
ATOM 2202 C C . ARG A 1 281 ? -12.102 4.395 26.172 1.00 94.19 281 ARG A C 1
ATOM 2204 O O . ARG A 1 281 ? -12.052 5.077 25.154 1.00 94.19 281 ARG A O 1
ATOM 2211 N N . GLN A 1 282 ? -12.197 4.929 27.387 1.00 95.31 282 GLN A N 1
ATOM 2212 C CA . GLN A 1 282 ? -12.265 6.372 27.628 1.00 95.31 282 GLN A CA 1
ATOM 2213 C C . GLN A 1 282 ? -11.125 7.132 26.925 1.00 95.31 282 GLN A C 1
ATOM 2215 O O . GLN A 1 282 ? -11.375 8.113 26.235 1.00 95.31 282 GLN A O 1
ATOM 2220 N N . VAL A 1 283 ? -9.893 6.615 27.011 1.00 94.06 283 VAL A N 1
ATOM 2221 C CA . VAL A 1 283 ? -8.716 7.206 26.348 1.00 94.06 283 VAL A CA 1
ATOM 2222 C C . VAL A 1 283 ? -8.820 7.212 24.819 1.00 94.06 283 VAL A C 1
ATOM 2224 O O . VAL A 1 283 ? -8.264 8.096 24.175 1.00 94.06 283 VAL A O 1
ATOM 2227 N N . ASP A 1 284 ? -9.537 6.247 24.232 1.00 95.62 284 ASP A N 1
ATOM 2228 C CA . ASP A 1 284 ? -9.734 6.183 22.783 1.00 95.62 284 ASP A CA 1
ATOM 2229 C C . ASP A 1 284 ? -10.723 7.285 22.344 1.00 95.62 284 ASP A C 1
ATOM 2231 O O . ASP A 1 284 ? -10.485 7.977 21.356 1.00 95.62 284 ASP A O 1
ATOM 2235 N N . PHE A 1 285 ? -11.797 7.512 23.112 1.00 97.69 285 PHE A N 1
ATOM 2236 C CA . PHE A 1 285 ? -12.743 8.607 22.857 1.00 97.69 285 PHE A CA 1
ATOM 2237 C C . PHE A 1 285 ? -12.123 9.992 23.091 1.00 97.69 285 PHE A C 1
ATOM 2239 O O . PHE A 1 285 ? -12.330 10.893 22.286 1.00 97.69 285 PHE A O 1
ATOM 2246 N N . GLU A 1 286 ? -11.293 10.155 24.123 1.00 97.44 286 GLU A N 1
ATOM 2247 C CA . GLU A 1 286 ? -10.555 11.404 24.360 1.00 97.44 286 GLU A CA 1
ATOM 2248 C C . GLU A 1 286 ? -9.576 11.720 23.217 1.00 97.44 286 GLU A C 1
ATOM 2250 O O . GLU A 1 286 ? -9.447 12.872 22.800 1.00 97.44 286 GLU A O 1
ATOM 2255 N N . ALA A 1 287 ? -8.904 10.705 22.663 1.00 96.94 287 ALA A N 1
ATOM 2256 C CA . ALA A 1 287 ? -8.049 10.874 21.488 1.00 96.94 287 ALA A CA 1
ATOM 2257 C C . ALA A 1 287 ? -8.852 11.301 20.245 1.00 96.94 287 ALA A C 1
ATOM 2259 O O . ALA A 1 287 ? -8.435 12.220 19.534 1.00 96.94 287 ALA A O 1
ATOM 2260 N N . LEU A 1 288 ? -10.022 10.691 20.018 1.00 98.19 288 LEU A N 1
ATOM 2261 C CA . LEU A 1 288 ? -10.950 11.083 18.955 1.00 98.19 288 LEU A CA 1
ATOM 2262 C C . LEU A 1 288 ? -11.403 12.545 19.107 1.00 98.19 288 LEU A C 1
ATOM 2264 O O . LEU A 1 288 ? -11.366 13.299 18.134 1.00 98.19 288 LEU A O 1
ATOM 2268 N N . ASP A 1 289 ? -11.792 12.962 20.311 1.00 98.06 289 ASP A N 1
ATOM 2269 C CA . ASP A 1 289 ? -12.231 14.335 20.582 1.00 98.06 289 ASP A CA 1
ATOM 2270 C C . ASP A 1 289 ? -11.116 15.356 20.335 1.00 98.06 289 ASP A C 1
ATOM 2272 O O . ASP A 1 289 ? -11.358 16.408 19.738 1.00 98.06 289 ASP A O 1
ATOM 2276 N N . ASN A 1 290 ? -9.876 15.028 20.706 1.00 97.12 290 ASN A N 1
ATOM 2277 C CA . ASN A 1 290 ? -8.717 15.874 20.422 1.00 97.12 290 ASN A CA 1
ATOM 2278 C C . ASN A 1 290 ? -8.467 16.034 18.911 1.00 97.12 290 ASN A C 1
ATOM 2280 O O . ASN A 1 290 ? -8.141 17.132 18.453 1.00 97.12 290 ASN A O 1
ATOM 2284 N N . LEU A 1 291 ? -8.632 14.967 18.120 1.00 97.88 291 LEU A N 1
ATOM 2285 C CA . LEU A 1 291 ? -8.530 15.044 16.656 1.00 97.88 291 LEU A CA 1
ATOM 2286 C C . LEU A 1 291 ? -9.670 15.870 16.052 1.00 97.88 291 LEU A C 1
ATOM 2288 O O . LEU A 1 291 ? -9.425 16.687 15.166 1.00 97.88 291 LEU A O 1
ATOM 2292 N N . LEU A 1 292 ? -10.897 15.708 16.554 1.00 96.94 292 LEU A N 1
ATOM 2293 C CA . LEU A 1 292 ? -12.048 16.507 16.128 1.00 96.94 292 LEU A CA 1
ATOM 2294 C C . LEU A 1 292 ? -11.866 17.991 16.448 1.00 96.94 292 LEU A C 1
ATOM 2296 O O . LEU A 1 292 ? -12.263 18.831 15.645 1.00 96.94 292 LEU A O 1
ATOM 2300 N N . GLU A 1 293 ? -11.278 18.329 17.594 1.00 95.12 293 GLU A N 1
ATOM 2301 C CA . GLU A 1 293 ? -11.018 19.721 17.958 1.00 95.12 293 GLU A CA 1
ATOM 2302 C C . GLU A 1 293 ? -9.963 20.353 17.049 1.00 95.12 293 GLU A C 1
ATOM 2304 O O . GLU A 1 293 ? -10.183 21.438 16.513 1.00 95.12 293 GLU A O 1
ATOM 2309 N N . ARG A 1 294 ? -8.873 19.634 16.764 1.00 95.56 294 ARG A N 1
ATOM 2310 C CA . ARG A 1 294 ? -7.869 20.070 15.782 1.00 95.56 294 ARG A CA 1
ATOM 2311 C C . ARG A 1 294 ? -8.449 20.214 14.379 1.00 95.56 294 ARG A C 1
ATOM 2313 O O . ARG A 1 294 ? -8.111 21.154 13.675 1.00 95.56 294 ARG A O 1
ATOM 2320 N N . LEU A 1 295 ? -9.365 19.331 13.983 1.00 94.81 295 LEU A N 1
ATOM 2321 C CA . LEU A 1 295 ? -10.045 19.425 12.691 1.00 94.81 295 LEU A CA 1
ATOM 2322 C C . LEU A 1 295 ? -10.926 20.685 12.574 1.00 94.81 295 LEU A C 1
ATOM 2324 O O . LEU A 1 295 ? -11.172 21.156 11.466 1.00 94.81 295 LEU A O 1
ATOM 2328 N N . LYS A 1 296 ? -11.406 21.257 13.687 1.00 90.88 296 LYS A N 1
ATOM 2329 C CA . LYS A 1 296 ? -12.164 22.524 13.671 1.00 90.88 296 LYS A CA 1
ATOM 2330 C C . LYS A 1 296 ? -11.267 23.751 13.513 1.00 90.88 296 LYS A C 1
ATOM 2332 O O . LYS A 1 296 ? -11.759 24.799 13.081 1.00 90.88 296 LYS A O 1
ATOM 2337 N N . ASP A 1 297 ? -9.995 23.644 13.877 1.00 90.12 297 ASP A N 1
ATOM 2338 C CA . ASP A 1 297 ? -9.029 24.722 13.746 1.00 90.12 297 ASP A CA 1
ATOM 2339 C C . ASP A 1 297 ? -8.476 24.772 12.318 1.00 90.12 297 ASP A C 1
ATOM 2341 O O . ASP A 1 297 ? -7.588 24.017 11.934 1.00 90.12 297 ASP A O 1
ATOM 2345 N N . VAL A 1 298 ? -8.985 25.716 11.525 1.00 86.62 298 VAL A N 1
ATOM 2346 C CA . VAL A 1 298 ? -8.576 25.871 10.122 1.00 86.62 298 VAL A CA 1
ATOM 2347 C C . VAL A 1 298 ? -7.127 26.331 9.939 1.00 86.62 298 VAL A C 1
ATOM 2349 O O . VAL A 1 298 ? -6.629 26.312 8.815 1.00 86.62 298 VAL A O 1
ATOM 2352 N N . SER A 1 299 ? -6.465 26.763 11.019 1.00 87.69 299 SER A N 1
ATOM 2353 C CA . SER A 1 299 ? -5.043 27.115 11.028 1.00 87.69 299 SER A CA 1
ATOM 2354 C C . SER A 1 299 ? -4.125 25.927 11.323 1.00 87.69 299 SER A C 1
ATOM 2356 O O . SER A 1 299 ? -2.907 26.051 11.192 1.00 87.69 299 SER A O 1
ATOM 2358 N N . SER A 1 300 ? -4.695 24.774 11.690 1.00 86.38 300 SER A N 1
ATOM 2359 C CA . SER A 1 300 ? -3.931 23.562 11.951 1.00 86.38 300 SER A CA 1
ATOM 2360 C C . SER A 1 300 ? -3.216 23.059 10.696 1.00 86.38 300 SER A C 1
ATOM 2362 O O . SER A 1 300 ? -3.724 23.126 9.575 1.00 86.38 300 SER A O 1
ATOM 2364 N N . ASP A 1 301 ? -2.027 22.499 10.907 1.00 91.56 301 ASP A N 1
ATOM 2365 C CA . ASP A 1 301 ? -1.267 21.804 9.873 1.00 91.56 301 ASP A CA 1
ATOM 2366 C C . ASP A 1 301 ? -2.050 20.569 9.396 1.00 91.56 301 ASP A C 1
ATOM 2368 O O . ASP A 1 301 ? -2.179 19.573 10.117 1.00 91.56 301 ASP A O 1
ATOM 2372 N N . LYS A 1 302 ? -2.593 20.655 8.176 1.00 93.19 302 LYS A N 1
ATOM 2373 C CA . LYS A 1 302 ? -3.412 19.600 7.566 1.00 93.19 302 LYS A CA 1
ATOM 2374 C C . LYS A 1 302 ? -2.620 18.320 7.343 1.00 93.19 302 LYS A C 1
ATOM 2376 O O . LYS A 1 302 ? -3.160 17.250 7.595 1.00 93.19 302 LYS A O 1
ATOM 2381 N N . VAL A 1 303 ? -1.363 18.420 6.906 1.00 93.50 303 VAL A N 1
ATOM 2382 C CA . VAL A 1 303 ? -0.508 17.252 6.644 1.00 93.50 303 VAL A CA 1
ATOM 2383 C C . VAL A 1 303 ? -0.297 16.495 7.946 1.00 93.50 303 VAL A C 1
ATOM 2385 O O . VAL A 1 303 ? -0.583 15.301 8.025 1.00 93.50 303 VAL A O 1
ATOM 2388 N N . LYS A 1 304 ? 0.080 17.215 9.008 1.00 94.31 304 LYS A N 1
ATOM 2389 C CA . LYS A 1 304 ? 0.232 16.615 10.334 1.00 94.31 304 LYS A CA 1
ATOM 2390 C C . LYS A 1 304 ? -1.082 16.047 10.879 1.00 94.31 304 LYS A C 1
ATOM 2392 O O . LYS A 1 304 ? -1.074 15.016 11.548 1.00 94.31 304 LYS A O 1
ATOM 2397 N N . LEU A 1 305 ? -2.207 16.721 10.643 1.00 96.19 305 LEU A N 1
ATOM 2398 C CA . LEU A 1 305 ? -3.514 16.222 11.064 1.00 96.19 305 LEU A CA 1
ATOM 2399 C C . LEU A 1 305 ? -3.863 14.904 10.365 1.00 96.19 305 LEU A C 1
ATOM 2401 O O . LEU A 1 305 ? -4.340 13.994 11.034 1.00 96.19 305 LEU A O 1
ATOM 2405 N N . VAL A 1 306 ? -3.594 14.780 9.063 1.00 96.94 306 VAL A N 1
ATOM 2406 C CA . VAL A 1 306 ? -3.779 13.518 8.333 1.00 96.94 306 VAL A CA 1
ATOM 2407 C C . VAL A 1 306 ? -2.907 12.416 8.919 1.00 96.94 306 VAL A C 1
ATOM 2409 O O . VAL A 1 306 ? -3.435 11.349 9.213 1.00 96.94 306 VAL A O 1
ATOM 2412 N N . ASP A 1 307 ? -1.621 12.674 9.162 1.00 95.50 307 ASP A N 1
ATOM 2413 C CA . ASP A 1 307 ? -0.719 11.672 9.748 1.00 95.50 307 ASP A CA 1
ATOM 2414 C C . ASP A 1 307 ? -1.230 11.173 11.108 1.00 95.50 307 ASP A C 1
ATOM 2416 O O . ASP A 1 307 ? -1.265 9.969 11.368 1.00 95.50 307 ASP A O 1
ATOM 2420 N N . ASP A 1 308 ? -1.703 12.089 11.958 1.00 97.00 308 ASP A N 1
ATOM 2421 C CA . ASP A 1 308 ? -2.244 11.738 13.270 1.00 97.00 308 ASP A CA 1
ATOM 2422 C C . ASP A 1 308 ? -3.600 10.992 13.159 1.00 97.00 308 ASP A C 1
ATOM 2424 O O . ASP A 1 308 ? -3.870 10.093 13.958 1.00 97.00 308 ASP A O 1
ATOM 2428 N N . ILE A 1 309 ? -4.438 11.303 12.156 1.00 97.50 309 ILE A N 1
ATOM 2429 C CA . ILE A 1 309 ? -5.682 10.563 11.860 1.00 97.50 309 ILE A CA 1
ATOM 2430 C C . ILE A 1 309 ? -5.369 9.139 11.378 1.00 97.50 309 ILE A C 1
ATOM 2432 O O . ILE A 1 309 ? -5.966 8.188 11.882 1.00 97.50 309 ILE A O 1
ATOM 2436 N N . LEU A 1 310 ? -4.430 8.968 10.441 1.00 96.44 310 LEU A N 1
ATOM 2437 C CA . LEU A 1 310 ? -4.024 7.658 9.912 1.00 96.44 310 LEU A CA 1
ATOM 2438 C C . LEU A 1 310 ? -3.399 6.779 11.004 1.00 96.44 310 LEU A C 1
ATOM 2440 O O . LEU A 1 310 ? -3.726 5.595 11.119 1.00 96.44 310 LEU A O 1
ATOM 2444 N N . ALA A 1 311 ? -2.564 7.367 11.865 1.00 94.56 311 ALA A N 1
ATOM 2445 C CA . ALA A 1 311 ? -1.996 6.674 13.017 1.00 94.56 311 ALA A CA 1
ATOM 2446 C C . ALA A 1 311 ? -3.074 6.225 14.019 1.00 94.56 311 ALA A C 1
ATOM 2448 O O . ALA A 1 311 ? -2.968 5.139 14.591 1.00 94.56 311 ALA A O 1
ATOM 2449 N N . PHE A 1 312 ? -4.125 7.028 14.217 1.00 96.06 312 PHE A N 1
ATOM 2450 C CA . PHE A 1 312 ? -5.249 6.685 15.091 1.00 96.06 312 PHE A CA 1
ATOM 2451 C C . PHE A 1 312 ? -6.184 5.627 14.479 1.00 96.06 312 PHE A C 1
ATOM 2453 O O . PHE A 1 312 ? -6.683 4.760 15.197 1.00 96.06 312 PHE A O 1
ATOM 2460 N N . LEU A 1 313 ? -6.370 5.646 13.155 1.00 94.75 313 LEU A N 1
ATOM 2461 C CA . LEU A 1 313 ? -7.130 4.643 12.400 1.00 94.75 313 LEU A CA 1
ATOM 2462 C C . LEU A 1 313 ? -6.523 3.241 12.516 1.00 94.75 313 LEU A C 1
ATOM 2464 O O . LEU A 1 313 ? -7.262 2.266 12.678 1.00 94.75 313 LEU A O 1
ATOM 2468 N N . ALA A 1 314 ? -5.192 3.132 12.447 1.00 92.00 314 ALA A N 1
ATOM 2469 C CA . ALA A 1 314 ? -4.488 1.852 12.385 1.00 92.00 314 ALA A CA 1
ATOM 2470 C C . ALA A 1 314 ? -4.891 0.865 13.504 1.00 92.00 314 ALA A C 1
ATOM 2472 O O . ALA A 1 314 ? -5.402 -0.201 13.184 1.00 92.00 314 ALA A O 1
ATOM 2473 N N . PRO A 1 315 ? -4.785 1.169 14.811 1.00 92.69 315 PRO A N 1
ATOM 2474 C CA . PRO A 1 315 ? -5.145 0.210 15.860 1.00 92.69 315 PRO A CA 1
ATOM 2475 C C . PRO A 1 315 ? -6.654 -0.053 16.022 1.00 92.69 315 PRO A C 1
ATOM 2477 O O . PRO A 1 315 ? -7.029 -0.842 16.894 1.00 92.69 315 PRO A O 1
ATOM 2480 N N . ILE A 1 316 ? -7.524 0.623 15.264 1.00 94.12 316 ILE A N 1
ATOM 2481 C CA . ILE A 1 316 ? -8.987 0.527 15.401 1.00 94.12 316 ILE A CA 1
ATOM 2482 C C . ILE A 1 316 ? -9.614 -0.172 14.191 1.00 94.12 316 ILE A C 1
ATOM 2484 O O . ILE A 1 316 ? -10.425 -1.073 14.380 1.00 94.12 316 ILE A O 1
ATOM 2488 N N . ARG A 1 317 ? -9.230 0.217 12.970 1.00 90.31 317 ARG A N 1
ATOM 2489 C CA . ARG A 1 317 ? -9.782 -0.320 11.713 1.00 90.31 317 ARG A CA 1
ATOM 2490 C C . ARG A 1 317 ? -8.820 -1.203 10.940 1.00 90.31 317 ARG A C 1
ATOM 2492 O O . ARG A 1 317 ? -9.266 -2.156 10.314 1.00 90.31 317 ARG A O 1
ATOM 2499 N N . HIS A 1 318 ? -7.534 -0.867 10.979 1.00 89.25 318 HIS A N 1
ATOM 2500 C CA . HIS A 1 318 ? -6.507 -1.481 10.137 1.00 89.25 318 HIS A CA 1
ATOM 2501 C C . HIS A 1 318 ? -5.344 -2.034 10.974 1.00 89.25 318 HIS A C 1
ATOM 2503 O O . HIS A 1 318 ? -4.185 -1.642 10.777 1.00 89.25 318 HIS A O 1
ATOM 2509 N N . PRO A 1 319 ? -5.620 -2.879 11.987 1.00 90.00 319 PRO A N 1
ATOM 2510 C CA . PRO A 1 319 ? -4.605 -3.301 12.943 1.00 90.00 319 PRO A CA 1
ATOM 2511 C C . PRO A 1 319 ? -3.514 -4.163 12.296 1.00 90.00 319 PRO A C 1
ATOM 2513 O O . PRO A 1 319 ? -2.403 -4.229 12.817 1.00 90.00 319 PRO A O 1
ATOM 2516 N N . GLU A 1 320 ? -3.772 -4.751 11.127 1.00 85.25 320 GLU A N 1
ATOM 2517 C CA . GLU A 1 320 ? -2.790 -5.433 10.284 1.00 85.25 320 GLU A CA 1
ATOM 2518 C C . GLU A 1 320 ? -1.660 -4.522 9.780 1.00 85.25 320 GLU A C 1
ATOM 2520 O O . GLU A 1 320 ? -0.653 -5.033 9.285 1.00 85.25 320 GLU A O 1
ATOM 2525 N N . ARG A 1 321 ? -1.811 -3.194 9.891 1.00 89.12 321 ARG A N 1
ATOM 2526 C CA . ARG A 1 321 ? -0.766 -2.200 9.595 1.00 89.12 321 ARG A CA 1
ATOM 2527 C C . ARG A 1 321 ? 0.180 -1.970 10.778 1.00 89.12 321 ARG A C 1
ATOM 2529 O O . ARG A 1 321 ? 1.267 -1.428 10.597 1.00 89.12 321 ARG A O 1
ATOM 2536 N N . LEU A 1 322 ? -0.199 -2.370 11.996 1.00 87.75 322 LEU A N 1
ATOM 2537 C CA . LEU A 1 322 ? 0.609 -2.122 13.192 1.00 87.75 322 LEU A CA 1
ATOM 2538 C C . LEU A 1 322 ? 1.967 -2.828 13.101 1.00 87.75 322 LEU A C 1
ATOM 2540 O O . LEU A 1 322 ? 2.045 -4.045 12.952 1.00 87.75 322 LEU A O 1
ATOM 2544 N N . GLY A 1 323 ? 3.040 -2.050 13.244 1.00 84.25 323 GLY A N 1
ATOM 2545 C CA . GLY A 1 323 ? 4.417 -2.543 13.177 1.00 84.25 323 GLY A CA 1
ATOM 2546 C C . GLY A 1 323 ? 4.964 -2.727 11.759 1.00 84.25 323 GLY A C 1
ATOM 2547 O O . GLY A 1 323 ? 6.128 -3.100 11.626 1.00 84.25 323 GLY A O 1
ATOM 2548 N N . LYS A 1 324 ? 4.172 -2.446 10.716 1.00 85.88 324 LYS A N 1
ATOM 2549 C CA . LYS A 1 324 ? 4.649 -2.439 9.330 1.00 85.88 324 LYS A CA 1
ATOM 2550 C C . LYS A 1 324 ? 5.246 -1.075 8.959 1.00 85.88 324 LYS A C 1
ATOM 2552 O O . LYS A 1 324 ? 4.744 -0.052 9.428 1.00 85.88 324 LYS A O 1
ATOM 2557 N N . PRO A 1 325 ? 6.307 -1.037 8.132 1.00 89.25 325 PRO A N 1
ATOM 2558 C CA . PRO A 1 325 ? 6.769 0.206 7.519 1.00 89.25 325 PRO A CA 1
ATOM 2559 C C . PRO A 1 325 ? 5.719 0.751 6.539 1.00 89.25 325 PRO A C 1
ATOM 2561 O O . PRO A 1 325 ? 4.904 -0.014 6.022 1.00 89.25 325 PRO A O 1
ATOM 2564 N N . ASN A 1 326 ? 5.766 2.054 6.248 1.00 94.12 326 ASN A N 1
ATOM 2565 C CA . ASN A 1 326 ? 4.818 2.711 5.340 1.00 94.12 326 ASN A CA 1
ATOM 2566 C C . ASN A 1 326 ? 4.830 2.089 3.931 1.00 94.12 326 ASN A C 1
ATOM 2568 O O . ASN A 1 326 ? 3.768 1.798 3.390 1.00 94.12 326 ASN A O 1
ATOM 2572 N N . ALA A 1 327 ? 6.009 1.727 3.416 1.00 88.25 327 ALA A N 1
ATOM 2573 C CA . ALA A 1 327 ? 6.169 0.959 2.177 1.00 88.25 327 ALA A CA 1
ATOM 2574 C C . ALA A 1 327 ? 5.392 -0.380 2.123 1.00 88.25 327 ALA A C 1
ATOM 2576 O O . ALA A 1 327 ? 5.192 -0.925 1.042 1.00 88.25 327 ALA A O 1
ATOM 2577 N N . GLN A 1 328 ? 4.951 -0.931 3.261 1.00 88.62 328 GLN A N 1
ATOM 2578 C CA . GLN A 1 328 ? 4.142 -2.158 3.361 1.00 88.62 328 GLN A CA 1
ATOM 2579 C C . GLN A 1 328 ? 2.681 -1.882 3.755 1.00 88.62 328 GLN A C 1
ATOM 2581 O O . GLN A 1 328 ? 1.974 -2.787 4.215 1.00 88.62 328 GLN A O 1
ATOM 2586 N N . ILE A 1 329 ? 2.205 -0.648 3.568 1.00 87.50 329 ILE A N 1
ATOM 2587 C CA . ILE A 1 329 ? 0.806 -0.264 3.770 1.00 87.50 329 ILE A CA 1
ATOM 2588 C C . ILE A 1 329 ? 0.140 0.102 2.436 1.00 87.50 329 ILE A C 1
ATOM 2590 O O . ILE A 1 329 ? 0.663 0.890 1.653 1.00 87.50 329 ILE A O 1
ATOM 2594 N N . THR A 1 330 ? -1.042 -0.472 2.203 1.00 89.44 330 THR A N 1
ATOM 2595 C CA . THR A 1 330 ? -1.986 -0.021 1.174 1.00 89.44 330 THR A CA 1
ATOM 2596 C C . THR A 1 330 ? -3.084 0.769 1.876 1.00 89.44 330 THR A C 1
ATOM 2598 O O . THR A 1 330 ? -3.877 0.221 2.656 1.00 89.44 330 THR A O 1
ATOM 2601 N N . TYR A 1 331 ? -3.084 2.079 1.657 1.00 92.12 331 TYR A N 1
ATOM 2602 C CA . TYR A 1 331 ? -4.118 2.976 2.152 1.00 92.12 331 TYR A CA 1
ATOM 2603 C C . TYR A 1 331 ? -5.391 2.834 1.317 1.00 92.12 331 TYR A C 1
ATOM 2605 O O . TYR A 1 331 ? -5.350 2.505 0.136 1.00 92.12 331 TYR A O 1
ATOM 2613 N N . THR A 1 332 ? -6.534 3.057 1.954 1.00 90.81 332 THR A N 1
ATOM 2614 C CA . THR A 1 332 ? -7.844 3.032 1.293 1.00 90.81 332 THR A CA 1
ATOM 2615 C C . THR A 1 332 ? -8.059 4.297 0.464 1.00 90.81 332 THR A C 1
ATOM 2617 O O . THR A 1 332 ? -7.498 5.346 0.780 1.00 90.81 332 THR A O 1
ATOM 2620 N N . ASP A 1 333 ? -8.943 4.246 -0.532 1.00 88.56 333 ASP A N 1
ATOM 2621 C CA . ASP A 1 333 ? -9.258 5.400 -1.389 1.00 88.56 333 ASP A CA 1
ATOM 2622 C C . ASP A 1 333 ? -9.650 6.657 -0.600 1.00 88.56 333 ASP A C 1
ATOM 2624 O O . ASP A 1 333 ? -9.288 7.771 -0.973 1.00 88.56 333 ASP A O 1
ATOM 2628 N N . ASP A 1 334 ? -10.377 6.500 0.510 1.00 91.56 334 ASP A N 1
ATOM 2629 C CA . ASP A 1 334 ? -10.774 7.628 1.354 1.00 91.56 334 ASP A CA 1
ATOM 2630 C C . ASP A 1 334 ? -9.584 8.241 2.104 1.00 91.56 334 ASP A C 1
ATOM 2632 O O . ASP A 1 334 ? -9.507 9.462 2.251 1.00 91.56 334 ASP A O 1
ATOM 2636 N N . GLU A 1 335 ? -8.650 7.408 2.566 1.00 95.88 335 GLU A N 1
ATOM 2637 C CA . GLU A 1 335 ? -7.404 7.847 3.202 1.00 95.88 335 GLU A CA 1
ATOM 2638 C C . GLU A 1 335 ? -6.506 8.566 2.184 1.00 95.88 335 GLU A C 1
ATOM 2640 O O . GLU A 1 335 ? -6.019 9.663 2.470 1.00 95.88 335 GLU A O 1
ATOM 2645 N N . ILE A 1 336 ? -6.370 8.004 0.976 1.00 95.56 336 ILE A N 1
ATOM 2646 C CA . ILE A 1 336 ? -5.653 8.612 -0.153 1.00 95.56 336 ILE A CA 1
ATOM 2647 C C . ILE A 1 336 ? -6.249 9.973 -0.503 1.00 95.56 336 ILE A C 1
ATOM 2649 O O . ILE A 1 336 ? -5.528 10.966 -0.572 1.00 95.56 336 ILE A O 1
ATOM 2653 N N . GLN A 1 337 ? -7.570 10.063 -0.666 1.00 94.12 337 GLN A N 1
ATOM 2654 C CA . GLN A 1 337 ? -8.232 11.324 -1.003 1.00 94.12 337 GLN A CA 1
ATOM 2655 C C . GLN A 1 337 ? -8.033 12.389 0.078 1.00 94.12 337 GLN A C 1
ATOM 2657 O O . GLN A 1 337 ? -7.780 13.550 -0.244 1.00 94.12 337 GLN A O 1
ATOM 2662 N N . VAL A 1 338 ? -8.122 12.017 1.358 1.00 96.94 338 VAL A N 1
ATOM 2663 C CA . VAL A 1 338 ? -7.889 12.952 2.467 1.00 96.94 338 VAL A CA 1
ATOM 2664 C C . VAL A 1 338 ? -6.435 13.430 2.497 1.00 96.94 338 VAL A C 1
ATOM 2666 O O . VAL A 1 338 ? -6.202 14.628 2.659 1.00 96.94 338 VAL A O 1
ATOM 2669 N N . ALA A 1 339 ? -5.466 12.539 2.278 1.00 97.12 339 ALA A N 1
ATOM 2670 C CA . ALA A 1 339 ? -4.052 12.897 2.192 1.00 97.12 339 ALA A CA 1
ATOM 2671 C C . ALA A 1 339 ? -3.749 13.801 0.986 1.00 97.12 339 ALA A C 1
ATOM 2673 O O . ALA A 1 339 ? -3.101 14.839 1.143 1.00 97.12 339 ALA A O 1
ATOM 2674 N N . LYS A 1 340 ? -4.298 13.478 -0.189 1.00 94.81 340 LYS A N 1
ATOM 2675 C CA . LYS A 1 340 ? -4.169 14.276 -1.416 1.00 94.81 340 LYS A CA 1
ATOM 2676 C C . LYS A 1 340 ? -4.733 15.686 -1.231 1.00 94.81 340 LYS A C 1
ATOM 2678 O O . LYS A 1 340 ? -4.085 16.667 -1.581 1.00 94.81 340 LYS A O 1
ATOM 2683 N N . LEU A 1 341 ? -5.900 15.813 -0.594 1.00 95.12 341 LEU A N 1
ATOM 2684 C CA . LEU A 1 341 ? -6.513 17.109 -0.270 1.00 95.12 341 LEU A CA 1
ATOM 2685 C C . LEU A 1 341 ? -5.741 17.910 0.794 1.00 95.12 341 LEU A C 1
ATOM 2687 O O . LEU A 1 341 ? -5.851 19.136 0.833 1.00 95.12 341 LEU A O 1
ATOM 2691 N N . ALA A 1 342 ? -4.956 17.245 1.647 1.00 94.44 342 ALA A N 1
ATOM 2692 C CA . ALA A 1 342 ? -4.015 17.906 2.552 1.00 94.44 342 ALA A CA 1
ATOM 2693 C C . ALA A 1 342 ? -2.728 18.373 1.850 1.00 94.44 342 ALA A C 1
ATOM 2695 O O . ALA A 1 342 ? -1.930 19.075 2.469 1.00 94.44 342 ALA A O 1
ATOM 2696 N N . GLY A 1 343 ? -2.538 18.013 0.576 1.00 93.44 343 GLY A N 1
ATOM 2697 C CA . GLY A 1 343 ? -1.358 18.347 -0.215 1.00 93.44 343 GLY A CA 1
ATOM 2698 C C . GLY A 1 343 ? -0.223 17.328 -0.116 1.00 93.44 343 GLY A C 1
ATOM 2699 O O . GLY A 1 343 ? 0.900 17.683 -0.461 1.00 93.44 343 GLY A O 1
ATOM 2700 N N . LYS A 1 344 ? -0.489 16.101 0.357 1.00 96.00 344 LYS A N 1
ATOM 2701 C CA . LYS A 1 344 ? 0.491 15.006 0.307 1.00 96.00 344 LYS A CA 1
ATOM 2702 C C . LYS A 1 344 ? 0.542 14.387 -1.088 1.00 96.00 344 LYS A C 1
ATOM 2704 O O . LYS A 1 344 ? -0.494 14.270 -1.747 1.00 96.00 344 LYS A O 1
ATOM 2709 N N . TYR A 1 345 ? 1.720 13.930 -1.501 1.00 97.56 345 TYR A N 1
ATOM 2710 C CA . TYR A 1 345 ? 1.859 13.072 -2.670 1.00 97.56 345 TYR A CA 1
ATOM 2711 C C . TYR A 1 345 ? 1.274 11.689 -2.368 1.00 97.56 345 TYR A C 1
ATOM 2713 O O . TYR A 1 345 ? 1.596 11.054 -1.359 1.00 97.56 345 TYR A O 1
ATOM 2721 N N . THR A 1 346 ? 0.409 11.227 -3.261 1.00 96.56 346 THR A N 1
ATOM 2722 C CA . THR A 1 346 ? -0.279 9.941 -3.165 1.00 96.56 346 THR A CA 1
ATOM 2723 C C . THR A 1 346 ? -0.354 9.309 -4.539 1.00 96.56 346 THR A C 1
ATOM 2725 O O . THR A 1 346 ? -0.419 10.037 -5.529 1.00 96.56 346 THR A O 1
ATOM 2728 N N . THR A 1 347 ? -0.468 7.994 -4.584 1.00 90.06 347 THR A N 1
ATOM 2729 C CA . THR A 1 347 ? -0.708 7.234 -5.813 1.00 90.06 347 THR A CA 1
ATOM 2730 C C . THR A 1 347 ? -1.986 6.413 -5.664 1.00 90.06 347 THR A C 1
ATOM 2732 O O . THR A 1 347 ? -2.432 6.110 -4.552 1.00 90.06 347 THR A O 1
ATOM 2735 N N . GLU A 1 348 ? -2.614 6.064 -6.781 1.00 85.88 348 GLU A N 1
ATOM 2736 C CA . GLU A 1 348 ? -3.882 5.322 -6.762 1.00 85.88 348 GLU A CA 1
ATOM 2737 C C . GLU A 1 348 ? -3.752 3.869 -6.281 1.00 85.88 348 GLU A C 1
ATOM 2739 O O . GLU A 1 348 ? -4.739 3.269 -5.867 1.00 85.88 348 GLU A O 1
ATOM 2744 N N . ASP A 1 349 ? -2.542 3.304 -6.312 1.00 80.50 349 ASP A N 1
ATOM 2745 C CA . ASP A 1 349 ? -2.261 1.949 -5.828 1.00 80.50 349 ASP A CA 1
ATOM 2746 C C . ASP A 1 349 ? -2.181 1.889 -4.292 1.00 80.50 349 ASP A C 1
ATOM 2748 O O . ASP A 1 349 ? -1.898 0.841 -3.707 1.00 80.50 349 ASP A O 1
ATOM 2752 N N . GLY A 1 350 ? -2.491 3.005 -3.626 1.00 90.06 350 GLY A N 1
ATOM 2753 C CA . GLY A 1 350 ? -2.651 3.087 -2.185 1.00 90.06 350 GLY A CA 1
ATOM 2754 C C . GLY A 1 350 ? -1.378 3.486 -1.451 1.00 90.06 350 GLY A C 1
ATOM 2755 O O . GLY A 1 350 ? -1.266 3.174 -0.265 1.00 90.06 350 GLY A O 1
ATOM 2756 N N . TYR A 1 351 ? -0.424 4.160 -2.101 1.00 95.31 351 TYR A N 1
ATOM 2757 C CA . TYR A 1 351 ? 0.746 4.727 -1.427 1.00 95.31 351 TYR A CA 1
ATOM 2758 C C . TYR A 1 351 ? 0.516 6.193 -1.038 1.00 95.31 351 TYR A C 1
ATOM 2760 O O . TYR A 1 351 ? -0.013 7.002 -1.801 1.00 95.31 351 TYR A O 1
ATOM 2768 N N . ILE A 1 352 ? 0.955 6.544 0.171 1.00 97.75 352 ILE A N 1
ATOM 2769 C CA . ILE A 1 352 ? 1.077 7.924 0.650 1.00 97.75 352 ILE A CA 1
ATOM 2770 C C . ILE A 1 352 ? 2.555 8.154 0.927 1.00 97.75 352 ILE A C 1
ATOM 2772 O O . ILE A 1 352 ? 3.168 7.381 1.664 1.00 97.75 352 ILE A O 1
ATOM 2776 N N . PHE A 1 353 ? 3.118 9.221 0.366 1.00 98.00 353 PHE A N 1
ATOM 2777 C CA . PHE A 1 353 ? 4.539 9.511 0.492 1.00 98.00 353 PHE A CA 1
ATOM 2778 C C . PHE A 1 353 ? 4.973 9.725 1.951 1.00 98.00 353 PHE A C 1
ATOM 2780 O O . PHE A 1 353 ? 4.435 10.581 2.665 1.00 98.00 353 PHE A O 1
ATOM 2787 N N . ASP A 1 354 ? 5.997 8.976 2.368 1.00 96.81 354 ASP A N 1
ATOM 2788 C CA . ASP A 1 354 ? 6.812 9.256 3.552 1.00 96.81 354 ASP A CA 1
ATOM 2789 C C . ASP A 1 354 ? 8.276 9.417 3.101 1.00 96.81 354 ASP A C 1
ATOM 2791 O O . ASP A 1 354 ? 8.839 8.494 2.507 1.00 96.81 354 ASP A O 1
ATOM 2795 N N . PRO A 1 355 ? 8.939 10.551 3.401 1.00 96.75 355 PRO A N 1
ATOM 2796 C CA . PRO A 1 355 ? 10.372 10.726 3.177 1.00 96.75 355 PRO A CA 1
ATOM 2797 C C . PRO A 1 355 ? 11.240 9.559 3.657 1.00 96.75 355 PRO A C 1
ATOM 2799 O O . PRO A 1 355 ? 12.285 9.298 3.070 1.00 96.75 355 PRO A O 1
ATOM 2802 N N . ARG A 1 356 ? 10.827 8.849 4.714 1.00 96.06 356 ARG A N 1
ATOM 2803 C CA . ARG A 1 356 ? 11.577 7.720 5.281 1.00 96.06 356 ARG A CA 1
ATOM 2804 C C . ARG A 1 356 ? 11.627 6.494 4.375 1.00 96.06 356 ARG A C 1
ATOM 2806 O O . ARG A 1 356 ? 12.514 5.662 4.562 1.00 96.06 356 ARG A O 1
ATOM 2813 N N . ASP A 1 357 ? 10.731 6.400 3.400 1.00 96.88 357 ASP A N 1
ATOM 2814 C CA . ASP A 1 357 ? 10.714 5.307 2.430 1.00 96.88 357 ASP A CA 1
ATOM 2815 C C . ASP A 1 357 ? 11.717 5.522 1.284 1.00 96.88 357 ASP A C 1
ATOM 2817 O O . ASP A 1 357 ? 11.920 4.626 0.473 1.00 96.88 357 ASP A O 1
ATOM 2821 N N . ILE A 1 358 ? 12.384 6.679 1.195 1.00 97.06 358 ILE A N 1
ATOM 2822 C CA . ILE A 1 358 ? 13.359 6.939 0.126 1.00 97.06 358 ILE A CA 1
ATOM 2823 C C . ILE A 1 358 ? 14.539 5.966 0.237 1.00 97.06 358 ILE A C 1
ATOM 2825 O O . ILE A 1 358 ? 15.267 5.956 1.233 1.00 97.06 358 ILE A O 1
ATOM 2829 N N . THR A 1 359 ? 14.757 5.187 -0.822 1.00 92.12 359 THR A N 1
ATOM 2830 C CA . THR A 1 359 ? 15.903 4.274 -0.962 1.00 92.12 359 THR A CA 1
ATOM 2831 C C . THR A 1 359 ? 16.969 4.815 -1.907 1.00 92.12 359 THR A C 1
ATOM 2833 O O . THR A 1 359 ? 18.129 4.429 -1.785 1.00 92.12 359 THR A O 1
ATOM 2836 N N . SER A 1 360 ? 16.602 5.724 -2.816 1.00 92.06 360 SER A N 1
ATOM 2837 C CA . SER A 1 360 ? 17.528 6.357 -3.758 1.00 92.06 360 SER A CA 1
ATOM 2838 C C . SER A 1 360 ? 17.153 7.812 -4.035 1.00 92.06 360 SER A C 1
ATOM 2840 O O . SER A 1 360 ? 15.973 8.138 -4.187 1.00 92.06 360 SER A O 1
ATOM 2842 N N . ASP A 1 361 ? 18.164 8.674 -4.132 1.00 94.69 361 ASP A N 1
ATOM 2843 C CA . ASP A 1 361 ? 18.058 9.997 -4.751 1.00 94.69 361 ASP A CA 1
ATOM 2844 C C . ASP A 1 361 ? 18.606 9.879 -6.174 1.00 94.69 361 ASP A C 1
ATOM 2846 O O . ASP A 1 361 ? 19.771 9.549 -6.354 1.00 94.69 361 ASP A O 1
ATOM 2850 N N . GLU A 1 362 ? 17.770 10.135 -7.175 1.00 92.50 362 GLU A N 1
ATOM 2851 C CA . GLU A 1 362 ? 18.090 9.967 -8.596 1.00 92.50 362 GLU A CA 1
ATOM 2852 C C . GLU A 1 362 ? 18.359 11.315 -9.298 1.00 92.50 362 GLU A C 1
ATOM 2854 O O . GLU A 1 362 ? 18.373 11.415 -10.526 1.00 92.50 362 GLU A O 1
ATOM 2859 N N . GLY A 1 363 ? 18.580 12.386 -8.529 1.00 92.62 363 GLY A N 1
ATOM 2860 C CA . GLY A 1 363 ? 18.797 13.736 -9.048 1.00 92.62 363 GLY A CA 1
ATOM 2861 C C . GLY A 1 363 ? 17.505 14.541 -9.088 1.00 92.62 363 GLY A C 1
ATOM 2862 O O . GLY A 1 363 ? 17.289 15.391 -8.222 1.00 92.62 363 GLY A O 1
ATOM 2863 N N . ASP A 1 364 ? 16.637 14.283 -10.064 1.00 93.31 364 ASP A N 1
ATOM 2864 C CA . ASP A 1 364 ? 15.341 14.961 -10.219 1.00 93.31 364 ASP A CA 1
ATOM 2865 C C . ASP A 1 364 ? 14.150 14.156 -9.680 1.00 93.31 364 ASP A C 1
ATOM 2867 O O . ASP A 1 364 ? 13.029 14.663 -9.659 1.00 93.31 364 ASP A O 1
ATOM 2871 N N . ALA A 1 365 ? 14.389 12.943 -9.182 1.00 95.75 365 ALA A N 1
ATOM 2872 C CA . ALA A 1 365 ? 13.385 12.081 -8.570 1.00 95.75 365 ALA A CA 1
ATOM 2873 C C . ALA A 1 365 ? 13.931 11.347 -7.338 1.00 95.75 365 ALA A C 1
ATOM 2875 O O . ALA A 1 365 ? 15.141 11.303 -7.107 1.00 95.75 365 ALA A O 1
ATOM 2876 N N . TYR A 1 366 ? 13.026 10.779 -6.548 1.00 96.62 366 TYR A N 1
ATOM 2877 C CA . TYR A 1 366 ? 13.326 9.810 -5.500 1.00 96.62 366 TYR A CA 1
ATOM 2878 C C . TYR A 1 366 ? 12.741 8.448 -5.869 1.00 96.62 366 TYR A C 1
ATOM 2880 O O . TYR A 1 366 ? 11.680 8.380 -6.490 1.00 96.62 366 TYR A O 1
ATOM 2888 N N . VAL A 1 367 ? 13.405 7.374 -5.439 1.00 94.00 367 VAL A N 1
ATOM 2889 C CA . VAL A 1 367 ? 12.853 6.014 -5.504 1.00 94.00 367 VAL A CA 1
ATOM 2890 C C . VAL A 1 367 ? 12.352 5.615 -4.125 1.00 94.00 367 VAL A C 1
ATOM 2892 O O . VAL A 1 367 ? 13.100 5.706 -3.148 1.00 94.00 367 VAL A O 1
ATOM 2895 N N . THR A 1 368 ? 11.100 5.167 -4.049 1.00 91.31 368 THR A N 1
ATOM 2896 C CA . THR A 1 368 ? 10.488 4.644 -2.817 1.00 91.31 368 THR A CA 1
ATOM 2897 C C . THR A 1 368 ? 9.866 3.272 -3.084 1.00 91.31 368 THR A C 1
ATOM 2899 O O . THR A 1 368 ? 9.155 3.133 -4.079 1.00 91.31 368 THR A O 1
ATOM 2902 N N . PRO A 1 369 ? 10.089 2.249 -2.244 1.00 87.69 369 PRO A N 1
ATOM 2903 C CA . PRO A 1 369 ? 9.434 0.960 -2.390 1.00 87.69 369 PRO A CA 1
ATOM 2904 C C . PRO A 1 369 ? 7.965 1.053 -1.971 1.00 87.69 369 PRO A C 1
ATOM 2906 O O . PRO A 1 369 ? 7.611 1.808 -1.065 1.00 87.69 369 PRO A O 1
ATOM 2909 N N . HIS A 1 370 ? 7.122 0.241 -2.596 1.00 87.69 370 HIS A N 1
ATOM 2910 C CA . HIS A 1 370 ? 5.740 0.041 -2.187 1.00 87.69 370 HIS A CA 1
ATOM 2911 C C . HIS A 1 370 ? 5.311 -1.382 -2.523 1.00 87.69 370 HIS A C 1
ATOM 2913 O O . HIS A 1 370 ? 5.350 -1.795 -3.675 1.00 87.69 370 HIS A O 1
ATOM 2919 N N . MET A 1 371 ? 4.943 -2.152 -1.500 1.00 86.75 371 MET A N 1
ATOM 2920 C CA . MET A 1 371 ? 4.657 -3.583 -1.604 1.00 86.75 371 MET A CA 1
ATOM 2921 C C . MET A 1 371 ? 5.779 -4.352 -2.306 1.00 86.75 371 MET A C 1
ATOM 2923 O O . MET A 1 371 ? 6.800 -4.664 -1.696 1.00 86.75 371 MET A O 1
ATOM 2927 N N . THR A 1 372 ? 5.570 -4.673 -3.576 1.00 78.25 372 THR A N 1
ATOM 2928 C CA . THR A 1 372 ? 6.417 -5.523 -4.412 1.00 78.25 372 THR A CA 1
ATOM 2929 C C . THR A 1 372 ? 7.077 -4.750 -5.552 1.00 78.25 372 THR A C 1
ATOM 2931 O O . THR A 1 372 ? 7.815 -5.334 -6.338 1.00 78.25 372 THR A O 1
ATOM 2934 N N . HIS A 1 373 ? 6.812 -3.451 -5.667 1.00 79.94 373 HIS A N 1
ATOM 2935 C CA . HIS A 1 373 ? 7.354 -2.572 -6.699 1.00 79.94 373 HIS A CA 1
ATOM 2936 C C . HIS A 1 373 ? 7.984 -1.330 -6.066 1.00 79.94 373 HIS A C 1
ATOM 2938 O O . HIS A 1 373 ? 8.100 -1.203 -4.844 1.00 79.94 373 HIS A O 1
ATOM 2944 N N . SER A 1 374 ? 8.431 -0.401 -6.904 1.00 85.12 374 SER A N 1
ATOM 2945 C CA . SER A 1 374 ? 8.887 0.910 -6.460 1.00 85.12 374 SER A CA 1
ATOM 2946 C C . SER A 1 374 ? 8.318 2.020 -7.326 1.00 85.12 374 SER A C 1
ATOM 2948 O O . SER A 1 374 ? 8.012 1.826 -8.504 1.00 85.12 374 SER A O 1
ATOM 2950 N N . HIS A 1 375 ? 8.198 3.188 -6.710 1.00 91.94 375 HIS A N 1
ATOM 2951 C CA . HIS A 1 375 ? 7.760 4.424 -7.329 1.00 91.94 375 HIS A CA 1
ATOM 2952 C C . HIS A 1 375 ? 8.957 5.295 -7.689 1.00 91.94 375 HIS A C 1
ATOM 2954 O O . HIS A 1 375 ? 9.875 5.462 -6.886 1.00 91.94 375 HIS A O 1
ATOM 2960 N N . TRP A 1 376 ? 8.900 5.895 -8.875 1.00 95.00 376 TRP A N 1
ATOM 2961 C CA . TRP A 1 376 ? 9.773 6.970 -9.331 1.00 95.00 376 TRP A CA 1
ATOM 2962 C C . TRP A 1 376 ? 9.065 8.310 -9.122 1.00 95.00 376 TRP A C 1
ATOM 2964 O O . TRP A 1 376 ? 8.257 8.757 -9.937 1.00 95.00 376 TRP A O 1
ATOM 2974 N N . ILE A 1 377 ? 9.351 8.960 -7.998 1.00 96.69 377 ILE A N 1
ATOM 2975 C CA . ILE A 1 377 ? 8.640 10.163 -7.564 1.00 96.69 377 ILE A CA 1
ATOM 2976 C C . ILE A 1 377 ? 9.444 11.389 -7.970 1.00 96.69 377 ILE A C 1
ATOM 2978 O O . ILE A 1 377 ? 10.479 11.692 -7.373 1.00 96.69 377 ILE A O 1
ATOM 2982 N N . LYS A 1 378 ? 8.970 12.114 -8.986 1.00 95.25 378 LYS A N 1
ATOM 2983 C CA . LYS A 1 378 ? 9.619 13.348 -9.439 1.00 95.25 378 LYS A CA 1
ATOM 2984 C C . LYS A 1 378 ? 9.601 14.394 -8.320 1.00 95.25 378 LYS A C 1
ATOM 2986 O O . LYS A 1 378 ? 8.607 14.593 -7.631 1.00 95.25 378 LYS A O 1
ATOM 2991 N N . LYS A 1 379 ? 10.709 15.103 -8.111 1.00 96.38 379 LYS A N 1
ATOM 2992 C CA . LYS A 1 379 ? 10.826 16.078 -7.009 1.00 96.38 379 LYS A CA 1
ATOM 2993 C C . LYS A 1 379 ? 9.912 17.292 -7.189 1.00 96.38 379 LYS A C 1
ATOM 2995 O O . LYS A 1 379 ? 9.664 18.005 -6.219 1.00 96.38 379 LYS A O 1
ATOM 3000 N N . ASP A 1 380 ? 9.455 17.569 -8.406 1.00 94.94 380 ASP A N 1
ATOM 3001 C CA . ASP A 1 380 ? 8.510 18.643 -8.718 1.00 94.94 380 ASP A CA 1
ATOM 3002 C C . ASP A 1 380 ? 7.039 18.253 -8.496 1.00 94.94 380 ASP A C 1
ATOM 3004 O O . ASP A 1 380 ? 6.204 19.150 -8.397 1.00 94.94 380 ASP A O 1
ATOM 3008 N N . SER A 1 381 ? 6.727 16.959 -8.342 1.00 95.25 381 SER A N 1
ATOM 3009 C CA . SER A 1 381 ? 5.390 16.486 -7.957 1.00 95.25 381 SER A CA 1
ATOM 3010 C C . SER A 1 381 ? 5.150 16.517 -6.446 1.00 95.25 381 SER A C 1
ATOM 3012 O O . SER A 1 381 ? 4.010 16.392 -6.005 1.00 95.25 381 SER A O 1
ATOM 3014 N N . LEU A 1 382 ? 6.208 16.681 -5.648 1.00 96.50 382 LEU A N 1
ATOM 3015 C CA . LEU A 1 382 ? 6.130 16.827 -4.196 1.00 96.50 382 LEU A CA 1
ATOM 3016 C C . LEU A 1 382 ? 5.785 18.265 -3.800 1.00 96.50 382 LEU A C 1
ATOM 3018 O O . LEU A 1 382 ? 6.259 19.230 -4.410 1.00 96.50 382 LEU A O 1
ATOM 3022 N N . SER A 1 383 ? 5.043 18.422 -2.703 1.00 94.38 383 SER A N 1
ATOM 3023 C CA . SER A 1 383 ? 4.895 19.732 -2.065 1.00 94.38 383 SER A CA 1
ATOM 3024 C C . SER A 1 383 ? 6.251 20.277 -1.586 1.00 94.38 383 SER A C 1
ATOM 3026 O O . SER A 1 383 ? 7.219 19.538 -1.388 1.00 94.38 383 SER A O 1
ATOM 3028 N N . GLU A 1 384 ? 6.345 21.590 -1.356 1.00 93.38 384 GLU A N 1
ATOM 3029 C CA . GLU A 1 384 ? 7.588 22.207 -0.869 1.00 93.38 384 GLU A CA 1
ATOM 3030 C C . GLU A 1 384 ? 8.055 21.599 0.465 1.00 93.38 384 GLU A C 1
ATOM 3032 O O . GLU A 1 384 ? 9.245 21.325 0.639 1.00 93.38 384 GLU A O 1
ATOM 3037 N N . ALA A 1 385 ? 7.112 21.329 1.373 1.00 91.88 385 ALA A N 1
ATOM 3038 C CA . ALA A 1 385 ? 7.385 20.711 2.666 1.00 91.88 385 ALA A CA 1
ATOM 3039 C C . ALA A 1 385 ? 7.879 19.263 2.519 1.00 91.88 385 ALA A C 1
ATOM 3041 O O . ALA A 1 385 ? 8.880 18.893 3.136 1.00 91.88 385 ALA A O 1
ATOM 3042 N N . GLU A 1 386 ? 7.232 18.458 1.670 1.00 96.44 386 GLU A N 1
ATOM 3043 C CA . GLU A 1 386 ? 7.666 17.085 1.390 1.00 96.44 386 GLU A CA 1
ATOM 3044 C C . GLU A 1 386 ? 9.045 17.055 0.746 1.00 96.44 386 GLU A C 1
ATOM 3046 O O . GLU A 1 386 ? 9.903 16.287 1.173 1.00 96.44 386 GLU A O 1
ATOM 3051 N N . ARG A 1 387 ? 9.301 17.931 -0.230 1.00 96.31 387 ARG A N 1
ATOM 3052 C CA . ARG A 1 387 ? 10.606 18.025 -0.885 1.00 96.31 387 ARG A CA 1
ATOM 3053 C C . ARG A 1 387 ? 11.709 18.409 0.099 1.00 96.31 387 ARG A C 1
ATOM 3055 O O . ARG A 1 387 ? 12.795 17.833 0.036 1.00 96.31 387 ARG A O 1
ATOM 3062 N N . ALA A 1 388 ? 11.444 19.344 1.013 1.00 96.00 388 ALA A N 1
ATOM 3063 C CA . ALA A 1 388 ? 12.394 19.734 2.052 1.00 96.00 388 ALA A CA 1
ATOM 3064 C C . ALA A 1 388 ? 12.673 18.585 3.039 1.00 96.00 388 ALA A C 1
ATOM 3066 O O . ALA A 1 388 ? 13.833 18.315 3.358 1.00 96.00 388 ALA A O 1
ATOM 3067 N N . ALA A 1 389 ? 11.632 17.873 3.484 1.00 96.06 389 ALA A N 1
ATOM 3068 C CA . ALA A 1 389 ? 11.771 16.720 4.373 1.00 96.06 389 ALA A CA 1
ATOM 3069 C C . ALA A 1 389 ? 12.509 15.551 3.695 1.00 96.06 389 ALA A C 1
ATOM 3071 O O . ALA A 1 389 ? 13.412 14.963 4.289 1.00 96.06 389 ALA A O 1
ATOM 3072 N N . ALA A 1 390 ? 12.188 15.272 2.431 1.00 97.38 390 ALA A N 1
ATOM 3073 C CA . ALA A 1 390 ? 12.860 14.285 1.593 1.00 97.38 390 ALA A CA 1
ATOM 3074 C C . ALA A 1 390 ? 14.346 14.604 1.407 1.00 97.38 390 ALA A C 1
ATOM 3076 O O . ALA A 1 390 ? 15.193 13.738 1.609 1.00 97.38 390 ALA A O 1
ATOM 3077 N N . GLN A 1 391 ? 14.682 15.863 1.109 1.00 96.50 391 GLN A N 1
ATOM 3078 C CA . GLN A 1 391 ? 16.073 16.297 0.971 1.00 96.50 391 GLN A CA 1
ATOM 3079 C C . GLN A 1 391 ? 16.849 16.155 2.288 1.00 96.50 391 GLN A C 1
ATOM 3081 O O . GLN A 1 391 ? 18.007 15.730 2.286 1.00 96.50 391 GLN A O 1
ATOM 3086 N N . ALA A 1 392 ? 16.227 16.507 3.416 1.00 97.69 392 ALA A N 1
ATOM 3087 C CA . ALA A 1 392 ? 16.836 16.343 4.731 1.00 97.69 392 ALA A CA 1
ATOM 3088 C C . ALA A 1 392 ? 17.102 14.863 5.047 1.00 97.69 392 ALA A C 1
ATOM 3090 O O . ALA A 1 392 ? 18.206 14.527 5.477 1.00 97.69 392 ALA A O 1
ATOM 3091 N N . TYR A 1 393 ? 16.132 13.986 4.773 1.00 97.50 393 TYR A N 1
ATOM 3092 C CA . TYR A 1 393 ? 16.265 12.547 4.981 1.00 97.50 393 TYR A CA 1
ATOM 3093 C C . TYR A 1 393 ? 17.325 11.916 4.069 1.00 97.50 393 TYR A C 1
ATOM 3095 O O . TYR A 1 393 ? 18.202 11.202 4.552 1.00 97.50 393 TYR A O 1
ATOM 3103 N N . ALA A 1 394 ? 17.311 12.228 2.770 1.00 96.00 394 ALA A N 1
ATOM 3104 C CA . ALA A 1 394 ? 18.314 11.747 1.821 1.00 96.00 394 ALA A CA 1
ATOM 3105 C C . ALA A 1 394 ? 19.731 12.136 2.271 1.00 96.00 394 ALA A C 1
ATOM 3107 O O . ALA A 1 394 ? 20.622 11.289 2.341 1.00 96.00 394 ALA A O 1
ATOM 3108 N N . LYS A 1 395 ? 19.919 13.392 2.700 1.00 95.69 395 LYS A N 1
ATOM 3109 C CA . LYS A 1 395 ? 21.188 13.868 3.264 1.00 95.69 395 LYS A CA 1
ATOM 3110 C C . LYS A 1 395 ? 21.580 13.126 4.545 1.00 95.69 395 LYS A C 1
ATOM 3112 O O . LYS A 1 395 ? 22.750 12.789 4.703 1.00 95.69 395 LYS A O 1
ATOM 3117 N N . GLU A 1 396 ? 20.636 12.880 5.454 1.00 96.69 396 GLU A N 1
ATOM 3118 C CA . GLU A 1 396 ? 20.868 12.111 6.686 1.00 96.69 396 GLU A CA 1
ATOM 3119 C C . GLU A 1 396 ? 21.334 10.680 6.381 1.00 96.69 396 GLU A C 1
ATOM 3121 O O . GLU A 1 396 ? 22.252 10.175 7.028 1.00 96.69 396 GLU A O 1
ATOM 3126 N N . LYS A 1 397 ? 20.733 10.038 5.374 1.00 95.38 397 LYS A N 1
ATOM 3127 C CA . LYS A 1 397 ? 21.056 8.671 4.946 1.00 95.38 397 LYS A CA 1
ATOM 3128 C C . LYS A 1 397 ? 22.256 8.575 4.006 1.00 95.38 397 LYS A C 1
ATOM 3130 O O . LYS A 1 397 ? 22.651 7.468 3.657 1.00 95.38 397 LYS A O 1
ATOM 3135 N N . GLY A 1 398 ? 22.851 9.706 3.624 1.00 95.25 398 GLY A N 1
ATOM 3136 C CA . GLY A 1 398 ? 23.956 9.740 2.668 1.00 95.25 398 GLY A CA 1
ATOM 3137 C C . GLY A 1 398 ? 23.547 9.310 1.257 1.00 95.25 398 GLY A C 1
ATOM 3138 O O . GLY A 1 398 ? 24.399 8.868 0.494 1.00 95.25 398 GLY A O 1
ATOM 3139 N N . LEU A 1 399 ? 22.261 9.426 0.915 1.00 92.62 399 LEU A N 1
ATOM 3140 C CA . LEU A 1 399 ? 21.761 9.190 -0.434 1.00 92.62 399 LEU A CA 1
ATOM 3141 C C . LEU A 1 399 ? 22.142 10.397 -1.288 1.00 92.62 399 LEU A C 1
ATOM 3143 O O . LEU A 1 399 ? 21.649 11.507 -1.077 1.00 92.62 399 LEU A O 1
ATOM 3147 N N . THR A 1 400 ? 23.071 10.189 -2.212 1.00 88.06 400 THR A N 1
ATOM 3148 C CA . THR A 1 400 ? 23.553 11.230 -3.119 1.00 88.06 400 THR A CA 1
ATOM 3149 C C . THR A 1 400 ? 23.090 10.940 -4.538 1.00 88.06 400 THR A C 1
ATOM 3151 O O . THR A 1 400 ? 23.185 9.783 -4.953 1.00 88.06 400 THR A O 1
ATOM 3154 N N . PRO A 1 401 ? 22.664 11.965 -5.295 1.00 86.88 401 PRO A N 1
ATOM 3155 C CA . PRO A 1 401 ? 22.280 11.783 -6.684 1.00 86.88 401 PRO A CA 1
ATOM 3156 C C . PRO A 1 401 ? 23.450 11.249 -7.523 1.00 86.88 401 PRO A C 1
ATOM 3158 O O . PRO A 1 401 ? 24.610 11.549 -7.209 1.00 86.88 401 PRO A O 1
ATOM 3161 N N . PRO A 1 402 ? 23.173 10.498 -8.604 1.00 81.00 402 PRO A N 1
ATOM 3162 C CA . PRO A 1 402 ? 24.197 10.076 -9.551 1.00 81.00 402 PRO A CA 1
ATOM 3163 C C . PRO A 1 402 ? 24.981 11.279 -10.086 1.00 81.00 402 PRO A C 1
ATOM 3165 O O . PRO A 1 402 ? 24.417 12.351 -10.316 1.00 81.00 402 PRO A O 1
ATOM 3168 N N . SER A 1 403 ? 26.294 11.113 -10.278 1.00 68.69 403 SER A N 1
ATOM 3169 C CA . SER A 1 403 ? 27.145 12.195 -10.784 1.00 68.69 403 SER A CA 1
ATOM 3170 C C . SER A 1 403 ? 26.692 12.632 -12.180 1.00 68.69 403 SER A C 1
ATOM 3172 O O . SER A 1 403 ? 26.624 11.818 -13.102 1.00 68.69 403 SER A O 1
ATOM 3174 N N . THR A 1 404 ? 26.430 13.928 -12.356 1.00 59.44 404 THR A N 1
ATOM 3175 C CA . THR A 1 404 ? 26.039 14.522 -13.646 1.00 59.44 404 THR A CA 1
ATOM 3176 C C . THR A 1 404 ? 27.163 14.494 -14.686 1.00 59.44 404 THR A C 1
ATOM 3178 O O . THR A 1 404 ? 26.896 14.671 -15.871 1.00 59.44 404 THR A O 1
ATOM 3181 N N . ASP A 1 405 ? 28.408 14.224 -14.277 1.00 47.56 405 ASP A N 1
ATOM 3182 C CA . ASP A 1 405 ? 29.590 14.230 -15.155 1.00 47.56 405 ASP A CA 1
ATOM 3183 C C . ASP A 1 405 ? 29.623 13.063 -16.168 1.00 47.56 405 ASP A C 1
ATOM 3185 O O . ASP A 1 405 ? 30.435 13.059 -17.098 1.00 47.56 405 ASP A O 1
ATOM 3189 N N . HIS A 1 406 ? 28.720 12.085 -16.035 1.00 44.72 406 HIS A N 1
ATOM 3190 C CA . HIS A 1 406 ? 28.640 10.918 -16.923 1.00 44.72 406 HIS A CA 1
ATOM 3191 C C . HIS A 1 406 ? 27.388 10.851 -17.804 1.00 44.72 406 HIS A C 1
ATOM 3193 O O . HIS A 1 406 ? 27.264 9.911 -18.583 1.00 44.72 406 HIS A O 1
ATOM 3199 N N . GLN A 1 407 ? 26.502 11.853 -17.779 1.00 45.28 407 GLN A N 1
ATOM 3200 C CA . GLN A 1 407 ? 25.325 11.841 -18.663 1.00 45.28 407 GLN A CA 1
ATOM 3201 C C . GLN A 1 407 ? 25.673 12.041 -20.153 1.00 45.28 407 GLN A C 1
ATOM 3203 O O . GLN A 1 407 ? 24.882 11.654 -21.006 1.00 45.28 407 GLN A O 1
ATOM 3208 N N . ASP A 1 408 ? 26.874 12.548 -20.466 1.00 40.91 408 ASP A N 1
ATOM 3209 C CA . ASP A 1 408 ? 27.376 12.754 -21.840 1.00 40.91 408 ASP A CA 1
ATOM 3210 C C . ASP A 1 408 ? 28.643 11.938 -22.180 1.00 40.91 408 ASP A C 1
ATOM 3212 O O . ASP A 1 408 ? 29.184 12.033 -23.283 1.00 40.91 408 ASP A O 1
ATOM 3216 N N . SER A 1 409 ? 29.146 11.109 -21.256 1.00 36.81 409 SER A N 1
ATOM 3217 C CA . SER A 1 409 ? 30.306 10.250 -21.519 1.00 36.81 409 SER A CA 1
ATOM 3218 C C . SER A 1 409 ? 29.933 8.782 -21.359 1.00 36.81 409 SER A C 1
ATOM 3220 O O . SER A 1 409 ? 29.960 8.229 -20.264 1.00 36.81 409 SER A O 1
ATOM 3222 N N . GLY A 1 410 ? 29.620 8.128 -22.482 1.00 44.06 410 GLY A N 1
ATOM 3223 C CA . GLY A 1 410 ? 29.430 6.676 -22.589 1.00 44.06 410 GLY A CA 1
ATOM 3224 C C . GLY A 1 410 ? 30.714 5.879 -22.330 1.00 44.06 410 GLY A C 1
ATOM 3225 O O . GLY A 1 410 ? 31.162 5.143 -23.202 1.00 44.06 410 GLY A O 1
ATOM 3226 N N . ASN A 1 411 ? 31.345 6.076 -21.169 1.00 38.59 411 ASN A N 1
ATOM 3227 C CA . ASN A 1 411 ? 32.667 5.545 -20.847 1.00 38.59 411 ASN A CA 1
ATOM 3228 C C . ASN A 1 411 ? 32.807 4.989 -19.420 1.00 38.59 411 ASN A C 1
ATOM 3230 O O . ASN A 1 411 ? 33.907 4.618 -19.015 1.00 38.59 411 ASN A O 1
ATOM 3234 N N . THR A 1 412 ? 31.717 4.864 -18.661 1.00 47.62 412 THR A N 1
ATOM 3235 C CA . THR A 1 412 ? 31.609 3.729 -17.738 1.00 47.62 412 THR A CA 1
ATOM 3236 C C . THR A 1 412 ? 31.065 2.591 -18.591 1.00 47.62 412 THR A C 1
ATOM 3238 O O . THR A 1 412 ? 29.966 2.718 -19.123 1.00 47.62 412 THR A O 1
ATOM 3241 N N . GLU A 1 413 ? 31.843 1.532 -18.832 1.00 58.03 413 GLU A N 1
ATOM 3242 C CA . GLU A 1 413 ? 31.326 0.362 -19.550 1.00 58.03 413 GLU A CA 1
ATOM 3243 C C . GLU A 1 413 ? 30.120 -0.165 -18.766 1.00 58.03 413 GLU A C 1
ATOM 3245 O O . GLU A 1 413 ? 30.295 -0.808 -17.729 1.00 58.03 413 GLU A O 1
ATOM 3250 N N . ALA A 1 414 ? 28.905 0.155 -19.224 1.00 64.38 414 ALA A N 1
ATOM 3251 C CA . ALA A 1 414 ? 27.690 -0.453 -18.711 1.00 64.38 414 ALA A CA 1
ATOM 3252 C C . ALA A 1 414 ? 27.900 -1.972 -18.739 1.00 64.38 414 ALA A C 1
ATOM 3254 O O . ALA A 1 414 ? 28.416 -2.515 -19.723 1.00 64.38 414 ALA A O 1
ATOM 3255 N N . LYS A 1 415 ? 27.563 -2.651 -17.643 1.00 78.56 415 LYS A N 1
ATOM 3256 C CA . LYS A 1 415 ? 27.653 -4.112 -17.517 1.00 78.56 415 LYS A CA 1
ATOM 3257 C C . LYS A 1 415 ? 26.244 -4.694 -17.472 1.00 78.56 415 LYS A C 1
ATOM 3259 O O . LYS A 1 415 ? 25.276 -3.956 -17.323 1.00 78.56 415 LYS A O 1
ATOM 3264 N N . GLY A 1 416 ? 26.142 -6.005 -17.670 1.00 90.88 416 GLY A N 1
ATOM 3265 C CA . GLY A 1 416 ? 24.874 -6.711 -17.513 1.00 90.88 416 GLY A CA 1
ATOM 3266 C C . GLY A 1 416 ? 23.769 -6.238 -18.462 1.00 90.88 416 GLY A C 1
ATOM 3267 O O . GLY A 1 416 ? 24.014 -5.974 -19.646 1.00 90.88 416 GLY A O 1
ATOM 3268 N N . ALA A 1 417 ? 22.552 -6.139 -17.942 1.00 94.25 417 ALA A N 1
ATOM 3269 C CA . ALA A 1 417 ? 21.343 -5.810 -18.683 1.00 94.25 417 ALA A CA 1
ATOM 3270 C C . ALA A 1 417 ? 21.381 -4.405 -19.298 1.00 94.25 417 ALA A C 1
ATOM 3272 O O . ALA A 1 417 ? 20.925 -4.220 -20.428 1.00 94.25 417 ALA A O 1
ATOM 3273 N N . GLU A 1 418 ? 21.996 -3.428 -18.629 1.00 93.62 418 GLU A N 1
ATOM 3274 C CA . GLU A 1 418 ? 22.151 -2.078 -19.186 1.00 93.62 418 GLU A CA 1
ATOM 327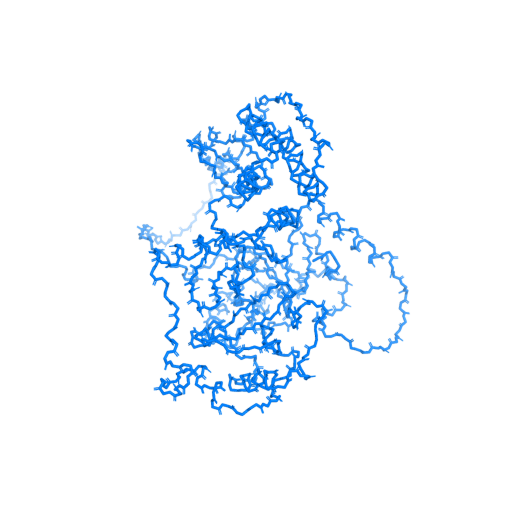5 C C . GLU A 1 418 ? 23.071 -2.091 -20.417 1.00 93.62 418 GLU A C 1
ATOM 3277 O O . GLU A 1 418 ? 22.777 -1.471 -21.442 1.00 93.62 418 GLU A O 1
ATOM 3282 N N . ALA A 1 419 ? 24.152 -2.879 -20.373 1.00 92.81 419 ALA A N 1
ATOM 3283 C CA . ALA A 1 419 ? 25.033 -3.086 -21.524 1.00 92.81 419 ALA A CA 1
ATOM 3284 C C . ALA A 1 419 ? 24.283 -3.701 -22.711 1.00 92.81 419 ALA A C 1
ATOM 3286 O O . ALA A 1 419 ? 24.498 -3.316 -23.865 1.00 92.81 419 ALA A O 1
ATOM 3287 N N . ILE A 1 420 ? 23.403 -4.665 -22.421 1.00 95.25 420 ILE A N 1
ATOM 3288 C CA . ILE A 1 420 ? 22.545 -5.297 -23.420 1.00 95.25 420 ILE A CA 1
ATOM 3289 C C . ILE A 1 420 ? 21.620 -4.245 -24.026 1.00 95.25 420 ILE A C 1
ATOM 3291 O O . ILE A 1 420 ? 21.656 -4.072 -25.242 1.00 95.25 420 ILE A O 1
ATOM 3295 N N . TYR A 1 421 ? 20.866 -3.497 -23.213 1.00 96.56 421 TYR A N 1
ATOM 3296 C CA . TYR A 1 421 ? 19.966 -2.439 -23.686 1.00 96.56 421 TYR A CA 1
ATOM 3297 C C . TYR A 1 421 ? 20.686 -1.419 -24.582 1.00 96.56 421 TYR A C 1
ATOM 3299 O O . TYR A 1 421 ? 20.209 -1.063 -25.665 1.00 96.56 421 TYR A O 1
ATOM 3307 N N . ASN A 1 422 ? 21.884 -0.993 -24.181 1.00 93.81 422 ASN A N 1
ATOM 3308 C CA . ASN A 1 422 ? 22.682 -0.038 -24.944 1.00 93.81 422 ASN A CA 1
ATOM 3309 C C . ASN A 1 422 ? 23.149 -0.614 -26.291 1.00 93.81 422 ASN A C 1
ATOM 3311 O O . ASN A 1 422 ? 23.054 0.073 -27.312 1.00 93.81 422 ASN A O 1
ATOM 3315 N N . ARG A 1 423 ? 23.580 -1.883 -26.329 1.00 95.31 423 ARG A N 1
ATOM 3316 C CA . ARG A 1 423 ? 24.079 -2.554 -27.544 1.00 95.31 423 ARG A CA 1
ATOM 3317 C C . ARG A 1 423 ? 22.975 -2.974 -28.516 1.00 95.31 423 ARG A C 1
ATOM 3319 O O . ARG A 1 423 ? 23.193 -2.922 -29.728 1.00 95.31 423 ARG A O 1
ATOM 3326 N N . VAL A 1 424 ? 21.835 -3.462 -28.024 1.00 96.50 424 VAL A N 1
ATOM 3327 C CA . VAL A 1 424 ? 20.790 -4.024 -28.892 1.00 96.50 424 VAL A CA 1
ATOM 3328 C C . VAL A 1 424 ? 20.181 -2.950 -29.788 1.00 96.50 424 VAL A C 1
ATOM 3330 O O . VAL A 1 424 ? 20.027 -1.783 -29.412 1.00 96.50 424 VAL A O 1
ATOM 3333 N N . LYS A 1 425 ? 19.817 -3.361 -31.003 1.00 97.25 425 LYS A N 1
ATOM 3334 C CA . LYS A 1 425 ? 19.059 -2.524 -31.931 1.00 97.25 425 LYS A CA 1
ATOM 3335 C C . LYS A 1 425 ? 17.571 -2.640 -31.609 1.00 97.25 425 LYS A C 1
ATOM 3337 O O . LYS A 1 425 ? 17.069 -3.757 -31.497 1.00 97.25 425 LYS A O 1
ATOM 3342 N N . ALA A 1 426 ? 16.878 -1.505 -31.539 1.00 97.69 426 ALA A N 1
ATOM 3343 C CA . ALA A 1 426 ? 15.429 -1.439 -31.389 1.00 97.69 426 ALA A CA 1
ATOM 3344 C C . ALA A 1 426 ? 14.704 -2.340 -32.406 1.00 97.69 426 ALA A C 1
ATOM 3346 O O . ALA A 1 426 ? 14.885 -2.201 -33.621 1.00 97.69 426 ALA A O 1
ATOM 3347 N N . ALA A 1 427 ? 13.886 -3.272 -31.911 1.00 97.62 427 ALA A N 1
ATOM 3348 C CA . ALA A 1 427 ? 13.070 -4.167 -32.728 1.00 97.62 427 ALA A CA 1
ATOM 3349 C C . ALA A 1 427 ? 11.931 -4.795 -31.909 1.00 97.62 427 ALA A C 1
ATOM 3351 O O . ALA A 1 427 ? 12.161 -5.248 -30.796 1.00 97.62 427 ALA A O 1
ATOM 3352 N N . LYS A 1 428 ? 10.730 -4.924 -32.493 1.00 97.00 428 LYS A N 1
ATOM 3353 C CA . LYS A 1 428 ? 9.605 -5.674 -31.899 1.00 97.00 428 LYS A CA 1
ATOM 3354 C C . LYS A 1 428 ? 9.857 -7.185 -31.987 1.00 97.00 428 LYS A C 1
ATOM 3356 O O . LYS A 1 428 ? 9.466 -7.819 -32.967 1.00 97.00 428 LYS A O 1
ATOM 3361 N N . LYS A 1 429 ? 10.581 -7.746 -31.017 1.00 97.50 429 LYS A N 1
ATOM 3362 C CA . LYS A 1 429 ? 10.933 -9.176 -30.962 1.00 97.50 429 LYS A CA 1
ATOM 3363 C C . LYS A 1 429 ? 9.961 -9.973 -30.105 1.00 97.50 429 LYS A C 1
ATOM 3365 O O . LYS A 1 429 ? 9.573 -11.067 -30.500 1.00 97.50 429 LYS A O 1
ATOM 3370 N N . VAL A 1 430 ? 9.557 -9.406 -28.974 1.00 96.50 430 VAL A N 1
ATOM 3371 C CA . VAL A 1 430 ? 8.606 -10.006 -28.039 1.00 96.50 430 VAL A CA 1
ATOM 3372 C C . VAL A 1 430 ? 7.193 -9.491 -28.360 1.00 96.50 430 VAL A C 1
ATOM 3374 O O . VAL A 1 430 ? 7.006 -8.278 -28.485 1.00 96.50 430 VAL A O 1
ATOM 3377 N N . PRO A 1 431 ? 6.189 -10.371 -28.524 1.00 93.81 431 PRO A N 1
ATOM 3378 C CA . PRO A 1 431 ? 4.789 -9.976 -28.660 1.00 93.81 431 PRO A CA 1
ATOM 3379 C C . PRO A 1 431 ? 4.297 -9.176 -27.449 1.00 93.81 431 PRO A C 1
ATOM 3381 O O . PRO A 1 431 ? 4.672 -9.473 -26.319 1.00 93.81 431 PRO A O 1
ATOM 3384 N N . LEU A 1 432 ? 3.435 -8.180 -27.672 1.00 89.06 432 LEU A N 1
ATOM 3385 C CA . LEU A 1 432 ? 2.946 -7.285 -26.614 1.00 89.06 432 LEU A CA 1
ATOM 3386 C C . LEU A 1 432 ? 2.251 -8.019 -25.460 1.00 89.06 432 LEU A C 1
ATOM 3388 O O . LEU A 1 432 ? 2.470 -7.677 -24.306 1.00 89.06 432 LEU A O 1
ATOM 3392 N N . ASP A 1 433 ? 1.462 -9.046 -25.763 1.00 87.56 433 ASP A N 1
ATOM 3393 C CA . ASP A 1 433 ? 0.769 -9.906 -24.794 1.00 87.56 433 ASP A CA 1
ATOM 3394 C C . ASP A 1 433 ? 1.716 -10.821 -24.000 1.00 87.56 433 ASP A C 1
ATOM 3396 O O . ASP A 1 433 ? 1.303 -11.492 -23.059 1.00 87.56 433 ASP A O 1
ATOM 3400 N N . ARG A 1 434 ? 2.995 -10.855 -24.384 1.00 91.50 434 ARG A N 1
ATOM 3401 C CA . ARG A 1 434 ? 4.067 -11.610 -23.731 1.00 91.50 434 ARG A CA 1
ATOM 3402 C C . ARG A 1 434 ? 5.077 -10.701 -23.036 1.00 91.50 434 ARG A C 1
ATOM 3404 O O . ARG A 1 434 ? 6.008 -11.228 -22.435 1.00 91.50 434 ARG A O 1
ATOM 3411 N N . MET A 1 435 ? 4.935 -9.379 -23.140 1.00 89.25 435 MET A N 1
ATOM 3412 C CA . MET A 1 435 ? 5.819 -8.425 -22.471 1.00 89.25 435 MET A CA 1
ATOM 3413 C C . MET A 1 435 ? 5.539 -8.443 -20.962 1.00 89.25 435 MET A C 1
ATOM 3415 O O . MET A 1 435 ? 4.420 -8.124 -20.557 1.00 89.25 435 MET A O 1
ATOM 3419 N N . PRO A 1 436 ? 6.518 -8.815 -20.120 1.00 88.00 436 PRO A N 1
ATOM 3420 C CA . PRO A 1 436 ? 6.313 -8.854 -18.683 1.00 88.00 436 PRO A CA 1
ATOM 3421 C C . PRO A 1 436 ? 6.425 -7.450 -18.071 1.00 88.00 436 PRO A C 1
ATOM 3423 O O . PRO A 1 436 ? 6.974 -6.524 -18.676 1.00 88.00 436 PRO A O 1
ATOM 3426 N N . TYR A 1 437 ? 5.910 -7.308 -16.847 1.00 88.88 437 TYR A N 1
ATOM 3427 C CA . TYR A 1 437 ? 6.111 -6.146 -15.966 1.00 88.88 437 TYR A CA 1
ATOM 3428 C C . TYR A 1 437 ? 5.734 -4.782 -16.563 1.00 88.88 437 TYR A C 1
ATOM 3430 O O . TYR A 1 437 ? 6.259 -3.753 -16.146 1.00 88.88 437 TYR A O 1
ATOM 3438 N N . ASN A 1 438 ? 4.841 -4.762 -17.557 1.00 91.94 438 ASN A N 1
ATOM 3439 C CA . ASN A 1 438 ? 4.400 -3.538 -18.229 1.00 91.94 438 ASN A CA 1
ATOM 3440 C C . ASN A 1 438 ? 5.541 -2.767 -18.933 1.00 91.94 438 ASN A C 1
ATOM 3442 O O . ASN A 1 438 ? 5.419 -1.577 -19.229 1.00 91.94 438 ASN A O 1
ATOM 3446 N N . LEU A 1 439 ? 6.642 -3.451 -19.267 1.00 93.75 439 LEU A N 1
ATOM 3447 C CA . LEU A 1 439 ? 7.833 -2.872 -19.902 1.00 93.75 439 LEU A CA 1
ATOM 3448 C C . LEU A 1 439 ? 7.576 -2.276 -21.295 1.00 93.75 439 LEU A C 1
ATOM 3450 O O . LEU A 1 439 ? 8.326 -1.430 -21.774 1.00 93.75 439 LEU A O 1
ATOM 3454 N N . GLN A 1 440 ? 6.504 -2.688 -21.966 1.00 92.31 440 GLN A N 1
ATOM 3455 C CA . GLN A 1 440 ? 6.064 -2.091 -23.226 1.00 92.31 440 GLN A CA 1
ATOM 3456 C C . GLN A 1 440 ? 5.631 -0.625 -23.077 1.00 92.31 440 GLN A C 1
ATOM 3458 O O . GLN A 1 440 ? 5.581 0.092 -24.076 1.00 92.31 440 GLN A O 1
ATOM 3463 N N . TYR A 1 441 ? 5.327 -0.175 -21.856 1.00 94.38 441 TYR A N 1
ATOM 3464 C CA . TYR A 1 441 ? 4.891 1.190 -21.576 1.00 94.38 441 TYR A CA 1
ATOM 3465 C C . TYR A 1 441 ? 6.029 2.122 -21.150 1.00 94.38 441 TYR A C 1
ATOM 3467 O O . TYR A 1 441 ? 5.770 3.300 -20.915 1.00 94.38 441 TYR A O 1
ATOM 3475 N N . THR A 1 442 ? 7.276 1.642 -21.078 1.00 95.50 442 THR A N 1
ATOM 3476 C CA . THR A 1 442 ? 8.428 2.465 -20.689 1.00 95.50 442 THR A CA 1
ATOM 3477 C C . THR A 1 442 ? 8.508 3.747 -21.524 1.00 95.50 442 THR A C 1
ATOM 3479 O O . THR A 1 442 ? 8.495 3.716 -22.761 1.00 95.50 442 THR A O 1
ATOM 3482 N N . VAL A 1 443 ? 8.581 4.886 -20.830 1.00 94.69 443 VAL A N 1
ATOM 3483 C CA . VAL A 1 443 ? 8.647 6.223 -21.442 1.00 94.69 443 VAL A CA 1
ATOM 3484 C C . VAL A 1 443 ? 10.066 6.744 -21.564 1.00 94.69 443 VAL A C 1
ATOM 3486 O O . VAL A 1 443 ? 10.357 7.511 -22.477 1.00 94.69 443 VAL A O 1
ATOM 3489 N N . GLU A 1 444 ? 10.936 6.326 -20.651 1.00 93.44 444 GLU A N 1
ATOM 3490 C CA . GLU A 1 444 ? 12.272 6.876 -20.483 1.00 93.44 444 GLU A CA 1
ATOM 3491 C C . GLU A 1 444 ? 13.190 5.825 -19.854 1.00 93.44 444 GLU A C 1
ATOM 3493 O O . GLU A 1 444 ? 12.742 4.965 -19.091 1.00 93.44 444 GLU A O 1
ATOM 3498 N N . VAL A 1 445 ? 14.480 5.914 -20.173 1.00 93.81 445 VAL A N 1
ATOM 3499 C CA . VAL A 1 445 ? 15.542 5.198 -19.467 1.00 93.81 445 VAL A CA 1
ATOM 3500 C C . VAL A 1 445 ? 16.432 6.222 -18.788 1.00 93.81 445 VAL A C 1
ATOM 3502 O O . VAL A 1 445 ? 16.984 7.093 -19.459 1.00 93.81 445 VAL A O 1
ATOM 3505 N N . LYS A 1 446 ? 16.565 6.126 -17.467 1.00 91.06 446 LYS A N 1
ATOM 3506 C CA . LYS A 1 446 ? 17.264 7.122 -16.657 1.00 91.06 446 LYS A CA 1
ATOM 3507 C C . LYS A 1 446 ? 17.974 6.474 -15.482 1.00 91.06 446 LYS A C 1
ATOM 3509 O O . LYS A 1 446 ? 17.374 5.669 -14.780 1.00 91.06 446 LYS A O 1
ATOM 3514 N N . ASN A 1 447 ? 19.249 6.815 -15.285 1.00 87.88 447 ASN A N 1
ATOM 3515 C CA . ASN A 1 447 ? 20.103 6.282 -14.214 1.00 87.88 447 ASN A CA 1
ATOM 3516 C C . ASN A 1 447 ? 20.001 4.748 -14.074 1.00 87.88 447 ASN A C 1
ATOM 3518 O O . ASN A 1 447 ? 19.704 4.220 -13.002 1.00 87.88 447 ASN A O 1
ATOM 3522 N N . GLY A 1 448 ? 20.146 4.026 -15.188 1.00 89.38 448 GLY A N 1
ATOM 3523 C CA . GLY A 1 448 ? 20.034 2.567 -15.203 1.00 89.38 448 GLY A CA 1
ATOM 3524 C C . GLY A 1 448 ? 18.629 2.015 -14.906 1.00 89.38 448 GLY A C 1
ATOM 3525 O O . GLY A 1 448 ? 18.498 0.835 -14.585 1.00 89.38 448 GLY A O 1
ATOM 3526 N N . SER A 1 449 ? 17.579 2.837 -14.990 1.00 91.62 449 SER A N 1
ATOM 3527 C CA . SER A 1 449 ? 16.192 2.457 -14.693 1.00 91.62 449 SER A CA 1
ATOM 3528 C C . SER A 1 449 ? 15.268 2.670 -15.889 1.00 91.62 449 SER A C 1
ATOM 3530 O O . SER A 1 449 ? 15.338 3.694 -16.564 1.00 91.62 449 SER A O 1
ATOM 3532 N N . LEU A 1 450 ? 14.367 1.720 -16.122 1.00 94.38 450 LEU A N 1
ATOM 3533 C CA . LEU A 1 450 ? 13.242 1.822 -17.049 1.00 94.38 450 LEU A CA 1
ATOM 3534 C C . LEU A 1 450 ? 12.074 2.491 -16.316 1.00 94.38 450 LEU A C 1
ATOM 3536 O O . LEU A 1 450 ? 11.599 1.946 -15.322 1.00 94.38 450 LEU A O 1
ATOM 3540 N N . ILE A 1 451 ? 11.621 3.653 -16.786 1.00 94.94 451 ILE A N 1
ATOM 3541 C CA . ILE A 1 451 ? 10.566 4.447 -16.138 1.00 94.94 451 ILE A CA 1
ATOM 3542 C C . ILE A 1 451 ? 9.222 4.164 -16.807 1.00 94.94 451 ILE A C 1
ATOM 3544 O O . ILE A 1 451 ? 9.087 4.323 -18.023 1.00 94.94 451 ILE A O 1
ATOM 3548 N N . ILE A 1 452 ? 8.234 3.726 -16.025 1.00 92.94 452 ILE A N 1
ATOM 3549 C CA . ILE A 1 452 ? 6.966 3.181 -16.523 1.00 92.94 452 ILE A CA 1
ATOM 3550 C C . ILE A 1 452 ? 5.802 3.983 -15.921 1.00 92.94 452 ILE A C 1
ATOM 3552 O O . ILE A 1 452 ? 5.601 3.922 -14.712 1.00 92.94 452 ILE A O 1
ATOM 3556 N N . PRO A 1 453 ? 5.034 4.733 -16.723 1.00 91.44 453 PRO A N 1
ATOM 3557 C CA . PRO A 1 453 ? 3.885 5.492 -16.241 1.00 91.44 453 PRO A CA 1
ATOM 3558 C C . PRO A 1 453 ? 2.700 4.576 -15.905 1.00 91.44 453 PRO A C 1
ATOM 3560 O O . PRO A 1 453 ? 2.418 3.622 -16.643 1.00 91.44 453 PRO A O 1
ATOM 3563 N N . HIS A 1 454 ? 1.984 4.911 -14.836 1.00 86.12 454 HIS A N 1
ATOM 3564 C CA . HIS A 1 454 ? 0.763 4.245 -14.397 1.00 86.12 454 HIS A CA 1
ATOM 3565 C C . HIS A 1 454 ? -0.177 5.283 -13.762 1.00 86.12 454 HIS A C 1
ATOM 3567 O O . HIS A 1 454 ? 0.131 5.843 -12.715 1.00 86.12 454 HIS A O 1
ATOM 3573 N N . TYR A 1 455 ? -1.255 5.599 -14.486 1.00 86.44 455 TYR A N 1
ATOM 3574 C CA . TYR A 1 455 ? -2.182 6.723 -14.292 1.00 86.44 455 TYR A CA 1
ATOM 3575 C C . TYR A 1 455 ? -1.575 8.034 -13.752 1.00 86.44 455 TYR A C 1
ATOM 3577 O O . TYR A 1 455 ? -1.322 8.950 -14.531 1.00 86.44 455 TYR A O 1
ATOM 3585 N N . ASP A 1 456 ? -1.438 8.186 -12.428 1.00 85.06 456 ASP A N 1
ATOM 3586 C CA . ASP A 1 456 ? -0.995 9.422 -11.766 1.00 85.06 456 ASP A CA 1
ATOM 3587 C C . ASP A 1 456 ? 0.435 9.370 -11.209 1.00 85.06 456 ASP A C 1
ATOM 3589 O O . ASP A 1 456 ? 0.902 10.344 -10.611 1.00 85.06 456 ASP A O 1
ATOM 3593 N N . HIS A 1 457 ? 1.151 8.269 -11.439 1.00 90.06 457 HIS A N 1
ATOM 3594 C CA . HIS A 1 457 ? 2.501 8.052 -10.939 1.00 90.06 457 HIS A CA 1
ATOM 3595 C C . HIS A 1 457 ? 3.376 7.261 -11.918 1.00 90.06 457 HIS A C 1
ATOM 3597 O O . HIS A 1 457 ? 2.996 6.936 -13.044 1.00 90.06 457 HIS A O 1
ATOM 3603 N N . TYR A 1 458 ? 4.610 6.996 -11.494 1.00 92.06 458 TYR A N 1
ATOM 3604 C CA . TYR A 1 458 ? 5.586 6.245 -12.267 1.00 92.06 458 TYR A CA 1
ATOM 3605 C C . TYR A 1 458 ? 6.148 5.120 -11.414 1.00 92.06 458 TYR A C 1
ATOM 3607 O O . TYR A 1 458 ? 6.554 5.345 -10.276 1.00 92.06 458 TYR A O 1
ATOM 3615 N N . HIS A 1 459 ? 6.244 3.937 -11.999 1.00 90.62 459 HIS A N 1
ATOM 3616 C CA . HIS A 1 459 ? 7.067 2.849 -11.501 1.00 90.62 459 HIS A CA 1
ATOM 3617 C C . HIS A 1 459 ? 8.448 2.877 -12.153 1.00 90.62 459 HIS A C 1
ATOM 3619 O O . HIS A 1 459 ? 8.670 3.530 -13.180 1.00 90.62 459 HIS A O 1
ATOM 3625 N N . ASN A 1 460 ? 9.379 2.119 -11.583 1.00 91.94 460 ASN A N 1
ATOM 3626 C CA . ASN A 1 460 ? 10.681 1.892 -12.190 1.00 91.94 460 ASN A CA 1
ATOM 3627 C C . ASN A 1 460 ? 11.123 0.435 -12.073 1.00 91.94 460 ASN A C 1
ATOM 3629 O O . ASN A 1 460 ? 10.826 -0.237 -11.090 1.00 91.94 460 ASN A O 1
ATOM 3633 N N . ILE A 1 461 ? 11.901 -0.014 -13.058 1.00 88.62 461 ILE A N 1
ATOM 3634 C CA . ILE A 1 461 ? 12.629 -1.287 -13.016 1.00 88.62 461 ILE A CA 1
ATOM 3635 C C . ILE A 1 461 ? 14.099 -1.000 -13.312 1.00 88.62 461 ILE A C 1
ATOM 3637 O O . ILE A 1 461 ? 14.419 -0.476 -14.379 1.00 88.62 461 ILE A O 1
ATOM 3641 N N . LYS A 1 462 ? 14.999 -1.312 -12.371 1.00 89.31 462 LYS A N 1
ATOM 3642 C CA . LYS A 1 462 ? 16.447 -1.150 -12.579 1.00 89.31 462 LYS A CA 1
ATOM 3643 C C . LYS A 1 462 ? 16.982 -2.260 -13.479 1.00 89.31 462 LYS A C 1
ATOM 3645 O O . LYS A 1 462 ? 16.594 -3.414 -13.325 1.00 89.31 462 LYS A O 1
ATOM 3650 N N . PHE A 1 463 ? 17.915 -1.936 -14.375 1.00 89.75 463 PHE A N 1
ATOM 3651 C CA . PHE A 1 463 ? 18.616 -2.950 -15.169 1.00 89.75 463 PHE A CA 1
ATOM 3652 C C . PHE A 1 463 ? 19.338 -3.967 -14.279 1.00 89.75 463 PHE A C 1
ATOM 3654 O O . PHE A 1 463 ? 19.276 -5.159 -14.556 1.00 89.75 463 PHE A O 1
ATOM 3661 N N . GLU A 1 464 ? 19.927 -3.506 -13.173 1.00 85.38 464 GLU A N 1
ATOM 3662 C CA . GLU A 1 464 ? 20.589 -4.355 -12.175 1.00 85.38 464 GLU A CA 1
ATOM 3663 C C . GLU A 1 464 ? 19.673 -5.470 -11.643 1.00 85.38 464 GLU A C 1
ATOM 3665 O O . GLU A 1 464 ? 20.137 -6.573 -11.384 1.00 85.38 464 GLU A O 1
ATOM 3670 N N . TRP A 1 465 ? 18.356 -5.256 -11.583 1.00 84.31 465 TRP A N 1
ATOM 3671 C CA . TRP A 1 465 ? 17.425 -6.288 -11.121 1.00 84.31 465 TRP A CA 1
ATOM 3672 C C . TRP A 1 465 ? 17.255 -7.448 -12.111 1.00 84.31 465 TRP A C 1
ATOM 3674 O O . TRP A 1 465 ? 16.901 -8.553 -11.705 1.00 84.31 465 TRP A O 1
ATOM 3684 N N . PHE A 1 466 ? 17.543 -7.241 -13.399 1.00 87.25 466 PHE A N 1
ATOM 3685 C CA . PHE A 1 466 ? 17.668 -8.350 -14.350 1.00 87.25 466 PHE A CA 1
ATOM 3686 C C . PHE A 1 466 ? 18.981 -9.113 -14.144 1.00 87.25 466 PHE A C 1
ATOM 3688 O O . PHE A 1 466 ? 19.017 -10.330 -14.302 1.00 87.25 466 PHE A O 1
ATOM 3695 N N . ASP A 1 467 ? 20.054 -8.414 -13.766 1.00 87.69 467 ASP A N 1
ATOM 3696 C CA . ASP A 1 467 ? 21.357 -9.028 -13.489 1.00 87.69 467 ASP A CA 1
ATOM 3697 C C . ASP A 1 467 ? 21.343 -9.854 -12.192 1.00 87.69 467 ASP A C 1
ATOM 3699 O O . ASP A 1 467 ? 22.012 -10.884 -12.100 1.00 87.69 467 ASP A O 1
ATOM 3703 N N . GLU A 1 468 ? 20.541 -9.435 -11.214 1.00 83.44 468 GLU A N 1
ATOM 3704 C CA . GLU A 1 468 ? 20.280 -10.150 -9.959 1.00 83.44 468 GLU A CA 1
ATOM 3705 C C . GLU A 1 468 ? 19.294 -11.323 -10.117 1.00 83.44 468 GLU A C 1
ATOM 3707 O O . GLU A 1 468 ? 19.104 -12.094 -9.176 1.00 83.44 468 GLU A O 1
ATOM 3712 N N . GLY A 1 469 ? 18.671 -11.477 -11.292 1.00 82.25 469 GLY A N 1
ATOM 3713 C CA . GLY A 1 469 ? 17.664 -12.511 -11.554 1.00 82.25 469 GLY A CA 1
ATOM 3714 C C . GLY A 1 469 ? 16.306 -12.250 -10.894 1.00 82.25 469 GLY A C 1
ATOM 3715 O O . GLY A 1 469 ? 15.505 -13.169 -10.763 1.00 82.25 469 GLY A O 1
ATOM 3716 N N . LEU A 1 470 ? 16.034 -11.013 -10.467 1.00 76.31 470 LEU A N 1
ATOM 3717 C CA . LEU A 1 470 ? 14.724 -10.608 -9.940 1.00 76.31 470 LEU A CA 1
ATOM 3718 C C . LEU A 1 470 ? 13.701 -10.385 -11.063 1.00 76.31 470 LEU A C 1
ATOM 3720 O O . LEU A 1 470 ? 12.498 -10.486 -10.836 1.00 76.31 470 LEU A O 1
ATOM 3724 N N . TYR A 1 471 ? 14.181 -10.067 -12.267 1.00 85.19 471 TYR A N 1
ATOM 3725 C CA . TYR A 1 471 ? 13.372 -9.863 -13.465 1.00 85.19 471 TYR A CA 1
ATOM 3726 C C . TYR A 1 471 ? 13.952 -10.674 -14.617 1.00 85.19 471 TYR A C 1
ATOM 3728 O O . TYR A 1 471 ? 15.164 -10.691 -14.834 1.00 85.19 471 TYR A O 1
ATOM 3736 N N . GLU A 1 472 ? 13.085 -11.314 -15.397 1.00 89.44 472 GLU A N 1
ATOM 3737 C CA . GLU A 1 472 ? 13.507 -12.205 -16.475 1.00 89.44 472 GLU A CA 1
ATOM 3738 C C . GLU A 1 472 ? 12.784 -11.912 -17.791 1.00 89.44 472 GLU A C 1
ATOM 3740 O O . GLU A 1 472 ? 11.720 -11.291 -17.853 1.00 89.44 472 GLU A O 1
ATOM 3745 N N . ALA A 1 473 ? 13.386 -12.372 -18.887 1.00 89.69 473 ALA A N 1
ATOM 3746 C CA . ALA A 1 473 ? 12.714 -12.387 -20.175 1.00 89.69 473 ALA A CA 1
ATOM 3747 C C . ALA A 1 473 ? 11.576 -13.422 -20.175 1.00 89.69 473 ALA A C 1
ATOM 3749 O O . ALA A 1 473 ? 11.711 -14.490 -19.574 1.00 89.69 473 ALA A O 1
ATOM 3750 N N . PRO A 1 474 ? 10.468 -13.164 -20.891 1.00 89.25 474 PRO A N 1
ATOM 3751 C CA . PRO A 1 474 ? 9.374 -14.120 -20.962 1.00 89.25 474 PRO A CA 1
ATOM 3752 C C . PRO A 1 474 ? 9.838 -15.419 -21.628 1.00 89.25 474 PRO A C 1
ATOM 3754 O O . PRO A 1 474 ? 10.630 -15.407 -22.575 1.00 89.25 474 PRO A O 1
ATOM 3757 N N . LYS A 1 475 ? 9.293 -16.557 -21.180 1.00 91.44 475 LYS A N 1
ATOM 3758 C CA . LYS A 1 475 ? 9.670 -17.888 -21.679 1.00 91.44 475 LYS A CA 1
ATOM 3759 C C . LYS A 1 475 ? 9.679 -17.938 -23.210 1.00 91.44 475 LYS A C 1
ATOM 3761 O O . LYS A 1 475 ? 8.672 -17.625 -23.855 1.00 91.44 475 LYS A O 1
ATOM 3766 N N . GLY A 1 476 ? 10.806 -18.385 -23.765 1.00 92.75 476 GLY A N 1
ATOM 3767 C CA . GLY A 1 476 ? 11.043 -18.483 -25.209 1.00 92.75 476 GLY A CA 1
ATOM 3768 C C . GLY A 1 476 ? 11.736 -17.269 -25.836 1.00 92.75 476 GLY A C 1
ATOM 3769 O O . GLY A 1 476 ? 12.036 -17.322 -27.025 1.00 92.75 476 GLY A O 1
ATOM 3770 N N . TYR A 1 477 ? 12.022 -16.221 -25.060 1.00 96.31 477 TYR A N 1
ATOM 3771 C CA . TYR A 1 477 ? 12.743 -15.030 -25.503 1.00 96.31 477 TYR A CA 1
ATOM 3772 C C . TYR A 1 477 ? 13.997 -14.813 -24.664 1.00 96.31 477 TYR A C 1
ATOM 3774 O O . TYR A 1 477 ? 14.058 -15.196 -23.497 1.00 96.31 477 TYR A O 1
ATOM 3782 N N . THR A 1 478 ? 15.011 -14.200 -25.266 1.00 97.19 478 THR A N 1
ATOM 3783 C CA . THR A 1 478 ? 16.213 -13.789 -24.538 1.00 97.19 478 THR A CA 1
ATOM 3784 C C . THR A 1 478 ? 16.013 -12.420 -23.888 1.00 97.19 478 THR A C 1
ATOM 3786 O O . THR A 1 478 ? 15.144 -11.644 -24.294 1.00 97.19 478 THR A O 1
ATOM 3789 N N . LEU A 1 479 ? 16.860 -12.077 -22.913 1.00 96.38 479 LEU A N 1
ATOM 3790 C CA . LEU A 1 479 ? 16.903 -10.713 -22.376 1.00 96.38 479 LEU A CA 1
ATOM 3791 C C . LEU A 1 479 ? 17.217 -9.683 -23.475 1.00 96.38 479 LEU A C 1
ATOM 3793 O O . LEU A 1 479 ? 16.686 -8.577 -23.447 1.00 96.38 479 LEU A O 1
ATOM 3797 N N . GLU A 1 480 ? 18.004 -10.057 -24.490 1.00 97.75 480 GLU A N 1
ATOM 3798 C CA . GLU A 1 480 ? 18.254 -9.196 -25.651 1.00 97.75 480 GLU A CA 1
ATOM 3799 C C . GLU A 1 480 ? 16.975 -8.921 -26.451 1.00 97.75 480 GLU A C 1
ATOM 3801 O O . GLU A 1 480 ? 16.738 -7.778 -26.836 1.00 97.75 480 GLU A O 1
ATOM 3806 N N . ASP A 1 481 ? 16.134 -9.936 -26.675 1.00 97.94 481 ASP A N 1
ATOM 3807 C CA . ASP A 1 481 ? 14.857 -9.778 -27.383 1.00 97.94 481 ASP A CA 1
ATOM 3808 C C . ASP A 1 481 ? 13.899 -8.865 -26.612 1.00 97.94 481 ASP A C 1
ATOM 3810 O O . ASP A 1 481 ? 13.271 -7.975 -27.200 1.00 97.94 481 ASP A O 1
ATOM 3814 N N . LEU A 1 482 ? 13.805 -9.063 -25.292 1.00 98.19 482 LEU A N 1
ATOM 3815 C CA . LEU A 1 482 ? 12.991 -8.225 -24.417 1.00 98.19 482 LEU A CA 1
ATOM 3816 C C . LEU A 1 482 ? 13.470 -6.772 -24.469 1.00 98.19 482 LEU A C 1
ATOM 3818 O O . LEU A 1 482 ? 12.698 -5.884 -24.829 1.00 98.19 482 LEU A O 1
ATOM 3822 N N . LEU A 1 483 ? 14.749 -6.526 -24.183 1.00 98.12 483 LEU A N 1
ATOM 3823 C CA . LEU A 1 483 ? 15.302 -5.174 -24.127 1.00 98.12 483 LEU A CA 1
ATOM 3824 C C . LEU A 1 483 ? 15.317 -4.486 -25.499 1.00 98.12 483 LEU A C 1
ATOM 3826 O O . LEU A 1 483 ? 15.095 -3.279 -25.568 1.00 98.12 483 LEU A O 1
ATOM 3830 N N . ALA A 1 484 ? 15.477 -5.226 -26.602 1.00 98.31 484 ALA A N 1
ATOM 3831 C CA . ALA A 1 484 ? 15.308 -4.687 -27.953 1.00 98.31 484 ALA A CA 1
ATOM 3832 C C . ALA A 1 484 ? 13.869 -4.215 -28.214 1.00 98.31 484 ALA A C 1
ATOM 3834 O O . ALA A 1 484 ? 13.663 -3.207 -28.899 1.00 98.31 484 ALA A O 1
ATOM 3835 N N . THR A 1 485 ? 12.885 -4.923 -27.655 1.00 98.19 485 THR A N 1
ATOM 3836 C CA . THR A 1 485 ? 11.463 -4.574 -27.761 1.00 98.19 485 THR A CA 1
ATOM 3837 C C . THR A 1 485 ? 11.125 -3.363 -26.899 1.00 98.19 485 THR A C 1
ATOM 3839 O O . THR A 1 485 ? 10.486 -2.436 -27.393 1.00 98.19 485 THR A O 1
ATOM 3842 N N . VAL A 1 486 ? 11.620 -3.306 -25.658 1.00 97.81 486 VAL A N 1
ATOM 3843 C CA . VAL A 1 486 ? 11.497 -2.115 -24.796 1.00 97.81 486 VAL A CA 1
ATOM 3844 C C . VAL A 1 486 ? 12.102 -0.895 -25.487 1.00 97.81 486 VAL A C 1
ATOM 3846 O O . VAL A 1 486 ? 11.429 0.121 -25.656 1.00 97.81 486 VAL A O 1
ATOM 3849 N N . LYS A 1 487 ? 13.340 -1.020 -25.982 1.00 98.06 487 LYS A N 1
ATOM 3850 C CA . LYS A 1 487 ? 14.045 0.056 -26.687 1.00 98.06 487 LYS A CA 1
ATOM 3851 C C . LYS A 1 487 ? 13.273 0.557 -27.902 1.00 98.06 487 LYS A C 1
ATOM 3853 O O . LYS A 1 487 ? 13.218 1.759 -28.137 1.00 98.06 487 LYS A O 1
ATOM 3858 N N . TYR A 1 488 ? 12.619 -0.345 -28.639 1.00 98.12 488 TYR A N 1
ATOM 3859 C CA . TYR A 1 488 ? 11.753 0.046 -29.747 1.00 98.12 488 TYR A CA 1
ATOM 3860 C C . TYR A 1 488 ? 10.654 1.014 -29.302 1.00 98.12 488 TYR A C 1
ATOM 3862 O O . TYR A 1 488 ? 10.502 2.062 -29.922 1.00 98.12 488 TYR A O 1
ATOM 3870 N N . TYR A 1 489 ? 9.914 0.703 -28.237 1.00 96.31 489 TYR A N 1
ATOM 3871 C CA . TYR A 1 489 ? 8.811 1.551 -27.769 1.00 96.31 489 TYR A CA 1
ATOM 3872 C C . TYR A 1 489 ? 9.271 2.839 -27.075 1.00 96.31 489 TYR A C 1
ATOM 3874 O O . TYR A 1 489 ? 8.543 3.833 -27.089 1.00 96.31 489 TYR A O 1
ATOM 3882 N N . VAL A 1 490 ? 10.485 2.859 -26.520 1.00 96.12 490 VAL A N 1
ATOM 3883 C CA . VAL A 1 490 ? 11.119 4.094 -26.033 1.00 96.12 490 VAL A CA 1
ATOM 3884 C C . VAL A 1 490 ? 11.481 5.016 -27.206 1.00 96.12 490 VAL A C 1
ATOM 3886 O O . VAL A 1 490 ? 11.162 6.201 -27.171 1.00 96.12 490 VAL A O 1
ATOM 3889 N N . GLU A 1 491 ? 12.078 4.480 -28.275 1.00 96.06 491 GLU A N 1
ATOM 3890 C CA . GLU A 1 491 ? 12.485 5.257 -29.460 1.00 96.06 491 GLU A CA 1
ATOM 3891 C C . GLU A 1 491 ? 11.310 5.632 -30.389 1.00 96.06 491 GLU A C 1
ATOM 3893 O O . GLU A 1 491 ? 11.409 6.587 -31.159 1.00 96.06 491 GLU A O 1
ATOM 3898 N N . HIS A 1 492 ? 10.185 4.910 -30.314 1.00 95.75 492 HIS A N 1
ATOM 3899 C CA . HIS A 1 492 ? 8.998 5.106 -31.158 1.00 95.75 492 HIS A CA 1
ATOM 3900 C C . HIS A 1 492 ? 7.749 5.379 -30.298 1.00 95.75 492 HIS A C 1
ATOM 3902 O O . HIS A 1 492 ? 6.820 4.567 -30.286 1.00 95.75 492 HIS A O 1
ATOM 3908 N N . PRO A 1 493 ? 7.670 6.525 -29.594 1.00 93.06 493 PRO A N 1
ATOM 3909 C CA . PRO A 1 493 ? 6.592 6.799 -28.639 1.00 93.06 493 PRO A CA 1
ATOM 3910 C C . PRO A 1 493 ? 5.193 6.796 -29.274 1.00 93.06 493 PRO A C 1
ATOM 3912 O O . PRO A 1 493 ? 4.231 6.398 -28.626 1.00 93.06 493 PRO A O 1
ATOM 3915 N N . ASN A 1 494 ? 5.076 7.156 -30.558 1.00 92.44 494 ASN A N 1
ATOM 3916 C CA . ASN A 1 494 ? 3.807 7.116 -31.301 1.00 92.44 494 ASN A CA 1
ATOM 3917 C C . ASN A 1 494 ? 3.286 5.689 -31.555 1.00 92.44 494 ASN A C 1
ATOM 3919 O O . ASN A 1 494 ? 2.139 5.519 -31.957 1.00 92.44 494 ASN A O 1
ATOM 3923 N N . GLU A 1 495 ? 4.131 4.672 -31.374 1.00 92.62 495 GLU A N 1
ATOM 3924 C CA . GLU A 1 495 ? 3.778 3.259 -31.529 1.00 92.62 495 GLU A CA 1
ATOM 3925 C C . GLU A 1 495 ? 3.656 2.525 -30.189 1.00 92.62 495 GLU A C 1
ATOM 3927 O O . GLU A 1 495 ? 3.402 1.316 -30.185 1.00 92.62 495 GLU A O 1
ATOM 3932 N N . ARG A 1 496 ? 3.851 3.222 -29.061 1.00 92.25 496 ARG A N 1
ATOM 3933 C CA . ARG A 1 496 ? 3.676 2.640 -27.730 1.00 92.25 496 ARG A CA 1
ATOM 3934 C C . ARG A 1 496 ? 2.222 2.174 -27.568 1.00 92.25 496 ARG A C 1
ATOM 3936 O O . ARG A 1 496 ? 1.309 2.912 -27.943 1.00 92.25 496 ARG A O 1
ATOM 3943 N N . PRO A 1 497 ? 1.982 0.955 -27.055 1.00 87.31 497 PRO A N 1
ATOM 3944 C CA . PRO A 1 497 ? 0.625 0.480 -26.825 1.00 87.31 497 PRO A CA 1
ATOM 3945 C C . PRO A 1 497 ? -0.105 1.369 -25.817 1.00 87.31 497 PRO A C 1
ATOM 3947 O O . PRO A 1 497 ? 0.511 1.988 -24.952 1.00 87.31 497 PRO A O 1
ATOM 3950 N N . HIS A 1 498 ? -1.430 1.392 -25.921 1.00 80.31 498 HIS A N 1
ATOM 3951 C CA . HIS A 1 498 ? -2.304 2.007 -24.928 1.00 80.31 498 HIS A CA 1
ATOM 3952 C C . HIS A 1 498 ? -2.866 0.933 -23.997 1.00 80.31 498 HIS A C 1
ATOM 3954 O O . HIS A 1 498 ? -2.976 -0.231 -24.394 1.00 80.31 498 HIS A O 1
ATOM 3960 N N . SER A 1 499 ? -3.219 1.322 -22.777 1.00 79.19 499 SER A N 1
ATOM 3961 C CA . SER A 1 499 ? -3.881 0.439 -21.829 1.00 79.19 499 SER A CA 1
ATOM 3962 C C . SER A 1 499 ? -5.066 1.109 -21.158 1.00 79.19 499 SER A C 1
ATOM 3964 O O . SER A 1 499 ? -4.969 2.254 -20.714 1.00 79.19 499 SER A O 1
ATOM 3966 N N . ASP A 1 500 ? -6.147 0.346 -21.005 1.00 73.25 500 ASP A N 1
ATOM 3967 C CA . ASP A 1 500 ? -7.335 0.764 -20.253 1.00 73.25 500 ASP A CA 1
ATOM 3968 C C . ASP A 1 500 ? -7.136 0.621 -18.734 1.00 73.25 500 ASP A C 1
ATOM 3970 O O . ASP A 1 500 ? -7.920 1.152 -17.954 1.00 73.25 500 ASP A O 1
ATOM 3974 N N . ASN A 1 501 ? -6.078 -0.078 -18.305 1.00 71.88 501 ASN A N 1
ATOM 3975 C CA . ASN A 1 501 ? -5.695 -0.221 -16.897 1.00 71.88 501 ASN A CA 1
ATOM 3976 C C . ASN A 1 501 ? -4.680 0.844 -16.443 1.00 71.88 501 ASN A C 1
ATOM 3978 O O . ASN A 1 501 ? -3.978 0.622 -15.464 1.00 71.88 501 ASN A O 1
ATOM 3982 N N . GLY A 1 502 ? -4.559 1.945 -17.191 1.00 76.19 502 GLY A N 1
ATOM 3983 C CA . GLY A 1 502 ? -3.760 3.119 -16.834 1.00 76.19 502 GLY A CA 1
ATOM 3984 C C . GLY A 1 502 ? -2.262 3.046 -17.103 1.00 76.19 502 GLY A C 1
ATOM 3985 O O . GLY A 1 502 ? -1.606 4.088 -17.111 1.00 76.19 502 GLY A O 1
ATOM 3986 N N . PHE A 1 503 ? -1.706 1.871 -17.402 1.00 82.06 503 PHE A N 1
ATOM 3987 C CA . PHE A 1 503 ? -0.322 1.784 -17.863 1.00 82.06 503 PHE A CA 1
ATOM 3988 C C . PHE A 1 503 ? -0.133 2.496 -19.209 1.00 82.06 503 PHE A C 1
ATOM 3990 O O . PHE A 1 503 ? -0.941 2.358 -20.131 1.00 82.06 503 PHE A O 1
ATOM 3997 N N . GLY A 1 504 ? 0.953 3.262 -19.326 1.00 74.44 504 GLY A N 1
ATOM 3998 C CA . GLY A 1 504 ? 1.224 4.079 -20.516 1.00 74.44 504 GLY A CA 1
ATOM 3999 C C . GLY A 1 504 ? 0.616 5.482 -20.477 1.00 74.44 504 GLY A C 1
ATOM 4000 O O . GLY A 1 504 ? 0.931 6.283 -21.356 1.00 74.44 504 GLY A O 1
ATOM 4001 N N . ASN A 1 505 ? -0.199 5.791 -19.464 1.00 66.19 505 ASN A N 1
ATOM 4002 C CA . ASN A 1 505 ? -0.828 7.092 -19.260 1.00 66.19 505 ASN A CA 1
ATOM 4003 C C . ASN A 1 505 ? -0.238 7.716 -17.984 1.00 66.19 505 ASN A C 1
ATOM 4005 O O . ASN A 1 505 ? -0.531 7.213 -16.909 1.00 66.19 505 ASN A O 1
ATOM 4009 N N . ALA A 1 506 ? 0.610 8.746 -18.090 1.00 56.44 506 ALA A N 1
ATOM 4010 C CA . ALA A 1 506 ? 0.979 9.641 -16.980 1.00 56.44 506 ALA A CA 1
ATOM 4011 C C . ALA A 1 506 ? 1.533 10.973 -17.493 1.00 56.44 506 ALA A C 1
ATOM 4013 O O . ALA A 1 506 ? 2.019 11.005 -18.651 1.00 56.44 506 ALA A O 1
#

Foldseek 3Di:
DLLQFPDDPVQFTWGDDQQFIFTGGLLNDDPVRNVSNVVSVVVVVVPDDDDDDDDDDDDDDPDDPPDPDDPDPPPPDPPDPDDLVVLLVVVVPDDLVQFQADPVGDTDDLLQFQADDPFFTWGDDDPTITTDGLVRGDPSSSVSNVPADRNRDDPPDPDDDDDDDDDDDDDDDDDDDDDDDDDDDPDPPPDAPPVQLVQFQWAARQWTWGDDPNAIAIDGPVNDDPNNVVSNVVSQVPQDQDDDDDDDQDDPDDPLLVVLLVLLSVLLVVLVVLCNVGRHDPVLRVLSVVLRVLSNPPPHQQLVSLVSSVVSCCSRHNNVCRPPDLLADAADPSSQVSNVSSQFDDDPSRHTDDLLQFPADAPQFTWGHHNLFIFTGGLVSHDPVSSVSNVVSCVVVVHDHDDPVCPPPCPPCDDALVNLLVPAAADQQDDPSQQPPLLLLFQDQGPQWGWKWFAPTITIDHRVCVVVVVDAHGPPDHSSNNSSPSSNCNVVVVPRDDDPRRINHD

Sequence (506 aa):
NASDIIEDTGDAYIVPHGDHYHYIPKNELSASELAAAQAYWNGKQGSRPSSSSSYNANTAQPRLSENHNLTVTPTYHQNQGENISSLLRELYAKPLSERHVESDGLIFDPAQITSRTARGVAVPHGNHYHFIPYEQMSELEERIARIIPLRYRSNHWVPDSRPEQPSPQSTPEPSPSPQPAPNPQPAPSNPIDEKLVKEAVRKVGDGYVFEKNGVSRYIPAKDLSAETAAGIDSKLAKQESLSHKLGAKKTDLPSSDREFYNKAYDLLARIHQDLLDNKGRQVDFEALDNLLERLKDVSSDKVKLVDDILAFLAPIRHPERLGKPNAQITYTDDEIQVAKLAGKYTTEDGYIFDPRDITSDEGDAYVTPHMTHSHWIKKDSLSEAERAAAQAYAKEKGLTPPSTDHQDSGNTEAKGAEAIYNRVKAAKKVPLDRMPYNLQYTVEVKNGSLIIPHYDHYHNIKFEWFDEGLYEAPKGYTLEDLLATVKYYVEHPNERPHSDNGFGNA

InterPro domains:
  IPR006270 Streptococcal histidine triad repeat [PF04270] (2-42)
  IPR006270 Streptococcal histidine triad repeat [PF04270] (102-145)
  IPR006270 Streptococcal histidine triad repeat [PF04270] (202-228)
  IPR006270 Streptococcal histidine triad repeat [PF04270] (345-396)
  IPR006270 Streptococcal histidine triad repeat [PF04270] (443-464)
  IPR023832 Histidine triad protein [TIGR01363] (1-145)
  IPR023832 Histidine triad protein [TIGR01363] (331-413)
  IPR037228 PhtA domain superfamily [SSF142887] (1-42)
  IPR037228 PhtA domain superfamily [SSF142887] (99-147)
  IPR037228 PhtA domain superfamily [SSF142887] (344-395)

pLDDT: mean 81.46, std 20.87, range [25.86, 98.31]

Radius of gyration: 27.98 Å; chains: 1; bounding box: 63×86×64 Å